Protein AF-0000000082300401 (afdb_homodimer)

Sequence (444 aa):
MSTTTATPKCAPSNNLNVGYPQFPTAKELHAKLIELTSAGGGGEFVVRNFVGVIQDVSIEASTVETDLFPRGALEYYTKKNMGWEYTQEEYDTWQLAERGGAQGDYREGMKEKILNVIDCLRTEPLSKRAVIPIPFATQPSSTIDWTDQGQNKCCRELHFYLEDGKLKCTGIVRMQNANIFVKNIHFFATLIDHVAKELNVPVGEYTHWITNVCLDRSATSCMSTTTATPKCAPSNNLNVGYPQFPTAKELHAKLIELTSAGGGGEFVVRNFVGVIQDVSIEASTVETDLFPRGALEYYTKKNMGWEYTQEEYDTWQLAERGGAQGDYREGMKEKILNVIDCLRTEPLSKRAVIPIPFATQPSSTIDWTDQGQNKCCRELHFYLEDGKLKCTGIVRMQNANIFVKNIHFFATLIDHVAKELNVPVGEYTHWITNVCLDRSATSC

pLDDT: mean 91.0, std 11.95, range [29.8, 98.88]

Radius of gyration: 21.05 Å; Cα contacts (8 Å, |Δi|>4): 997; chains: 2; bounding box: 75×62×49 Å

Nearest PDB structures (foldseek):
  5jp9-assembly1_A  TM=7.813E-01  e=3.672E-11  Streptomyces rimofaciens
  5jnh-assembly1_B  TM=7.171E-01  e=3.359E-12  Streptomyces rimofaciens
  5jnh-assembly1_A  TM=7.047E-01  e=1.759E-11  Streptomyces rimofaciens
  5b6e-assembly1_A  TM=7.603E-01  e=1.701E-10  Streptomyces rimofaciens
  1ajm-assembly1_A-2  TM=6.646E-01  e=1.323E-08  Escherichia coli

Foldseek 3Di:
DPPPLPQADEDDDDDPLVVAAEDQALQVVLVVLQVVQVVVVFFQDKDFKHKYKHFDLALVRLQDDDPLRHPLLLVLQLCQQQVHDDDPVSCVPRQDVQLVHPLSHQNVCNPVLLVVLLVCCLVPQHDFPSKRARQDDPDDPVPDDLPDSSRVRQWGMKTWHDDPSAIEIETEGAEAASVNSSSVSSNVNVSSVVSCVSSVTHHGMYMYIYRIYGHGPSHPPD/DPPPLPQADEDDDDDPLVVAAEDQALQVVLVVLQVVQVVVVFFQDKDFWHKYKHFDLALVRLQDDDPLRHPLLLVLQLCQQQVHDDDPVSCVPRQDVQLVHPLSHQNVCNPVLLVVLLVCCVVPQHDFPSKRARQDDPDDPVPDDLPDSSRVRQWGMKTWHDDPSAIEIETEGAEAASVNSSSVSSNVNVSSVVSCVSSVTHHGMYMYIYRIYGHGPSHPPD

Secondary structure (DSSP, 8-state):
------PPP---EEEGGGGS-EESSHHHHHHHHHHHHHTTTSTT-EEEEEEEEES---TGGG----SSS-HHHHHHHHHHHHT----HHHHHHH--GGGTGGGG---TTHHHHHHHHHHHHHH-TT-S--EEE-S--SS-GGG--TT-TTTS-SEEEEEEEEETTEEEEEEEEEEEETTTHHHHHHHHHHHHHHHHHHHT--EEEEEEEEEEEESSTTSTT-/------PPP---EEEGGGGS-EESSHHHHHHHHHHHHHTTTSTT-EEEEEEEEES---TGGG----SSS-HHHHHHHHHHHHT----HHHHHHH--GGGTGGGG---TTHHHHHHHHHHHHHH-TT-S--EEE-S--SS-GGG--TT-TTTS-SEEEEEEEEETTEEEEEEEEEEEETTTHHHHHHHHHHHHHHHHHHHT--EEEEEEEEEEEESSTTSTT-

Organism: NCBI:txid303405

Solvent-accessible surface area (backbone atoms only — not comparable to full-atom values): 22480 Å² total; per-residue (Å²): 130,82,77,72,71,69,73,58,68,46,46,56,66,51,65,44,61,82,79,43,57,76,22,68,22,46,53,58,45,45,51,48,44,43,51,63,20,54,75,61,71,25,51,55,24,29,35,29,53,46,61,40,32,23,55,36,42,45,48,73,47,17,62,52,68,44,94,92,35,38,66,69,38,41,52,47,53,28,28,47,33,54,59,46,87,78,52,69,67,51,46,73,70,50,70,36,66,91,75,40,41,78,63,60,60,45,27,72,36,32,56,49,32,51,50,39,29,49,52,40,46,71,77,36,39,57,36,60,49,23,51,37,69,42,37,42,36,85,53,41,49,51,68,63,46,69,86,38,50,55,63,51,35,38,54,39,35,39,41,40,39,43,46,94,50,14,40,29,38,40,36,40,24,47,43,39,39,33,74,51,42,42,52,53,45,30,34,50,19,45,50,51,51,52,52,19,59,77,69,62,39,50,75,36,43,33,36,45,38,28,48,29,30,25,37,48,75,68,18,59,75,94,128,82,78,72,73,68,75,59,67,46,48,56,66,52,64,45,61,81,81,43,57,76,22,69,23,45,55,57,46,45,52,47,44,43,51,63,20,54,74,61,71,26,50,57,24,30,36,28,53,45,61,42,32,23,53,37,42,45,49,74,45,17,62,52,68,44,94,92,35,38,65,68,38,42,51,46,54,28,28,46,32,56,60,45,87,76,53,70,68,51,48,72,72,50,70,38,67,92,76,42,41,78,63,59,58,45,29,70,36,30,56,48,32,51,51,42,29,50,50,39,47,71,76,35,40,56,34,60,51,23,52,37,70,42,38,43,37,86,54,41,50,49,69,62,46,67,84,38,50,55,62,50,34,37,55,38,34,39,41,40,40,42,46,94,50,14,38,28,38,40,36,40,25,47,44,38,38,32,75,51,43,42,51,52,46,30,33,49,19,43,52,52,50,52,50,20,58,76,69,63,40,49,76,36,41,34,36,44,37,28,49,28,32,24,37,48,74,68,19,60,76,94

Structure (mmCIF, N/CA/C/O backbone):
data_AF-0000000082300401-model_v1
#
loop_
_entity.id
_entity.type
_entity.pdbx_description
1 polymer 'Thymidylate synthase'
#
loop_
_atom_site.group_PDB
_atom_site.id
_atom_site.type_symbol
_atom_site.label_atom_id
_atom_site.label_alt_id
_atom_site.label_comp_id
_atom_site.label_asym_id
_atom_site.label_entity_id
_atom_site.label_seq_id
_atom_site.pdbx_PDB_ins_code
_atom_site.Cartn_x
_atom_site.Cartn_y
_atom_site.Cartn_z
_atom_site.occupancy
_atom_site.B_iso_or_equiv
_atom_site.auth_seq_id
_atom_site.auth_comp_id
_atom_site.auth_asym_id
_atom_site.auth_atom_id
_atom_site.pdbx_PDB_model_num
ATOM 1 N N . MET A 1 1 ? -37.062 -21.844 -3.139 1 29.8 1 MET A N 1
ATOM 2 C CA . MET A 1 1 ? -36.969 -20.484 -2.607 1 29.8 1 MET A CA 1
ATOM 3 C C . MET A 1 1 ? -35.781 -19.75 -3.254 1 29.8 1 MET A C 1
ATOM 5 O O . MET A 1 1 ? -34.656 -20.203 -3.18 1 29.8 1 MET A O 1
ATOM 9 N N . SER A 1 2 ? -35.906 -19.078 -4.336 1 33.5 2 SER A N 1
ATOM 10 C CA . SER A 1 2 ? -34.906 -18.359 -5.125 1 33.5 2 SER A CA 1
ATOM 11 C C . SER A 1 2 ? -34.094 -17.422 -4.25 1 33.5 2 SER A C 1
ATOM 13 O O . SER A 1 2 ? -34.656 -16.531 -3.592 1 33.5 2 SER A O 1
ATOM 15 N N . THR A 1 3 ? -33.094 -17.875 -3.482 1 42.03 3 THR A N 1
ATOM 16 C CA . THR A 1 3 ? -32.312 -17.047 -2.588 1 42.03 3 THR A CA 1
ATOM 17 C C . THR A 1 3 ? -31.984 -15.703 -3.242 1 42.03 3 THR A C 1
ATOM 19 O O . THR A 1 3 ? -31.281 -15.656 -4.254 1 42.03 3 THR A O 1
ATOM 22 N N . THR A 1 4 ? -32.781 -14.828 -3.357 1 43.5 4 THR A N 1
ATOM 23 C CA . THR A 1 4 ? -32.656 -13.484 -3.922 1 43.5 4 THR A CA 1
ATOM 24 C C . THR A 1 4 ? -31.391 -12.812 -3.447 1 43.5 4 THR A C 1
ATOM 26 O O . THR A 1 4 ? -31.219 -12.547 -2.254 1 43.5 4 THR A O 1
ATOM 29 N N . THR A 1 5 ? -30.203 -13.156 -3.945 1 49.94 5 THR A N 1
ATOM 30 C CA . THR A 1 5 ? -28.906 -12.578 -3.596 1 49.94 5 THR A CA 1
ATOM 31 C C . THR A 1 5 ? -28.984 -11.062 -3.525 1 49.94 5 THR A C 1
ATOM 33 O O . THR A 1 5 ? -29.266 -10.398 -4.527 1 49.94 5 THR A O 1
ATOM 36 N N . ALA A 1 6 ? -29.609 -10.547 -2.498 1 57.12 6 ALA A N 1
ATOM 37 C CA . ALA A 1 6 ? -29.703 -9.102 -2.293 1 57.12 6 ALA A CA 1
ATOM 38 C C . ALA A 1 6 ? -28.406 -8.406 -2.684 1 57.12 6 ALA A C 1
ATOM 40 O O . ALA A 1 6 ? -27.312 -8.938 -2.457 1 57.12 6 ALA A O 1
ATOM 41 N N . THR A 1 7 ? -28.453 -7.477 -3.658 1 75.19 7 THR A N 1
ATOM 42 C CA . THR A 1 7 ? -27.328 -6.645 -4.082 1 75.19 7 THR A CA 1
ATOM 43 C C . THR A 1 7 ? -26.672 -5.98 -2.881 1 75.19 7 THR A C 1
ATOM 45 O O . THR A 1 7 ? -27.344 -5.344 -2.066 1 75.19 7 THR A O 1
ATOM 48 N N . PRO A 1 8 ? -25.391 -6.344 -2.699 1 84.81 8 PRO A N 1
ATOM 49 C CA . PRO A 1 8 ? -24.719 -5.73 -1.553 1 84.81 8 PRO A CA 1
ATOM 50 C C . PRO A 1 8 ? -24.75 -4.207 -1.593 1 84.81 8 PRO A C 1
ATOM 52 O O . PRO A 1 8 ? -24.812 -3.613 -2.674 1 84.81 8 PRO A O 1
ATOM 55 N N . LYS A 1 9 ? -24.969 -3.631 -0.435 1 88.06 9 LYS A N 1
ATOM 56 C CA . LYS A 1 9 ? -24.891 -2.178 -0.306 1 88.06 9 LYS A CA 1
ATOM 57 C C . LYS A 1 9 ? -23.484 -1.677 -0.636 1 88.06 9 LYS A C 1
ATOM 59 O O . LYS A 1 9 ? -22.5 -2.201 -0.121 1 88.06 9 LYS A O 1
ATOM 64 N N . CYS A 1 10 ? -23.328 -0.755 -1.576 1 92.19 10 CYS A N 1
ATOM 65 C CA . CYS A 1 10 ? -22.047 -0.168 -1.988 1 92.19 10 CYS A CA 1
ATOM 66 C C . CYS A 1 10 ? -22.078 1.35 -1.85 1 92.19 10 CYS A C 1
ATOM 68 O O . CYS A 1 10 ? -23.109 1.98 -2.113 1 92.19 10 CYS A O 1
ATOM 70 N N . ALA A 1 11 ? -20.953 1.881 -1.451 1 89 11 ALA A N 1
ATOM 71 C CA . ALA A 1 11 ? -20.844 3.336 -1.438 1 89 11 ALA A CA 1
ATOM 72 C C . ALA A 1 11 ? -20.828 3.898 -2.857 1 89 11 ALA A C 1
ATOM 74 O O . ALA A 1 11 ? -20.234 3.303 -3.764 1 89 11 ALA A O 1
ATOM 75 N N . PRO A 1 12 ? -21.547 5.094 -3.041 1 92.94 12 PRO A N 1
ATOM 76 C CA . PRO A 1 12 ? -21.297 5.766 -4.32 1 92.94 12 PRO A CA 1
ATOM 77 C C . PRO A 1 12 ? -19.812 6.086 -4.539 1 92.94 12 PRO A C 1
ATOM 79 O O . PRO A 1 12 ? -19.109 6.457 -3.594 1 92.94 12 PRO A O 1
ATOM 82 N N . SER A 1 13 ? -19.375 5.816 -5.793 1 95 13 SER A N 1
ATOM 83 C CA . SER A 1 13 ? -17.938 5.957 -5.945 1 95 13 SER A CA 1
ATOM 84 C C . SER A 1 13 ? -17.562 6.41 -7.355 1 95 13 SER A C 1
ATOM 86 O O . SER A 1 13 ? -18.359 6.266 -8.281 1 95 13 SER A O 1
ATOM 88 N N . ASN A 1 14 ? -16.516 7.098 -7.473 1 96.69 14 ASN A N 1
ATOM 89 C CA . ASN A 1 14 ? -15.758 7.336 -8.695 1 96.69 14 ASN A CA 1
ATOM 90 C C . ASN A 1 14 ? -14.43 6.594 -8.688 1 96.69 14 ASN A C 1
ATOM 92 O O . ASN A 1 14 ? -13.469 7.027 -8.047 1 96.69 14 ASN A O 1
ATOM 96 N N . ASN A 1 15 ? -14.398 5.52 -9.359 1 97.88 15 ASN A N 1
ATOM 97 C CA . ASN A 1 15 ? -13.195 4.691 -9.438 1 97.88 15 ASN A CA 1
ATOM 98 C C . ASN A 1 15 ? -12.297 5.109 -10.594 1 97.88 15 ASN A C 1
ATOM 100 O O . ASN A 1 15 ? -12.703 5.055 -11.758 1 97.88 15 ASN A O 1
ATOM 104 N N . LEU A 1 16 ? -11.086 5.445 -10.297 1 98.19 16 LEU A N 1
ATOM 105 C CA . LEU A 1 16 ? -10.203 6.066 -11.281 1 98.19 16 LEU A CA 1
ATOM 106 C C . LEU A 1 16 ? -9.461 5.004 -12.094 1 98.19 16 LEU A C 1
ATOM 108 O O . LEU A 1 16 ? -8.648 5.336 -12.961 1 98.19 16 LEU A O 1
ATOM 112 N N . ASN A 1 17 ? -9.789 3.775 -11.883 1 98 17 ASN A N 1
ATOM 113 C CA . ASN A 1 17 ? -9.156 2.684 -12.617 1 98 17 ASN A CA 1
ATOM 114 C C . ASN A 1 17 ? -9.273 2.885 -14.125 1 98 17 ASN A C 1
ATOM 116 O O . ASN A 1 17 ? -8.438 2.391 -14.891 1 98 17 ASN A O 1
ATOM 120 N N . VAL A 1 18 ? -10.258 3.607 -14.562 1 96.06 18 VAL A N 1
ATOM 121 C CA . VAL A 1 18 ? -10.508 3.814 -15.984 1 96.06 18 VAL A CA 1
ATOM 122 C C . VAL A 1 18 ? -9.305 4.504 -16.625 1 96.06 18 VAL A C 1
ATOM 124 O O . VAL A 1 18 ? -9.078 4.383 -17.828 1 96.06 18 VAL A O 1
ATOM 127 N N . GLY A 1 19 ? -8.477 5.203 -15.781 1 96.19 19 GLY A N 1
ATOM 128 C CA . GLY A 1 19 ? -7.332 5.938 -16.297 1 96.19 19 GLY A CA 1
ATOM 129 C C . GLY A 1 19 ? -6.055 5.117 -16.312 1 96.19 19 GLY A C 1
ATOM 130 O O . GLY A 1 19 ? -5.012 5.594 -16.766 1 96.19 19 GLY A O 1
ATOM 131 N N . TYR A 1 20 ? -6.117 3.885 -15.867 1 98.19 20 TYR A N 1
ATOM 132 C CA . TYR A 1 20 ? -4.926 3.045 -15.789 1 98.19 20 TYR A CA 1
ATOM 133 C C . TYR A 1 20 ? -4.941 1.976 -16.875 1 98.19 20 TYR A C 1
ATOM 135 O O . TYR A 1 20 ? -5.992 1.689 -17.453 1 98.19 20 TYR A O 1
ATOM 143 N N . PRO A 1 21 ? -3.779 1.415 -17.219 1 98.31 21 PRO A N 1
ATOM 144 C CA . PRO A 1 21 ? -3.773 0.296 -18.156 1 98.31 21 PRO A CA 1
ATOM 145 C C . PRO A 1 21 ? -4.699 -0.84 -17.734 1 98.31 21 PRO A C 1
ATOM 147 O O . PRO A 1 21 ? -4.66 -1.276 -16.578 1 98.31 21 PRO A O 1
ATOM 150 N N . GLN A 1 22 ? -5.543 -1.249 -18.688 1 98.62 22 GLN A N 1
ATOM 151 C CA . GLN A 1 22 ? -6.496 -2.332 -18.453 1 98.62 22 GLN A CA 1
ATOM 152 C C . GLN A 1 22 ? -6.008 -3.633 -19.078 1 98.62 22 GLN A C 1
ATOM 154 O O . GLN A 1 22 ? -5.57 -3.646 -20.234 1 98.62 22 GLN A O 1
ATOM 159 N N . PHE A 1 23 ? -6.102 -4.699 -18.328 1 98.88 23 PHE A N 1
ATOM 160 C CA . PHE A 1 23 ? -5.742 -6.023 -18.828 1 98.88 23 PHE A CA 1
ATOM 161 C C . PHE A 1 23 ? -6.918 -6.984 -18.688 1 98.88 23 PHE A C 1
ATOM 163 O O . PHE A 1 23 ? -7.508 -7.105 -17.609 1 98.88 23 PHE A O 1
ATOM 170 N N . PRO A 1 24 ? -7.27 -7.691 -19.781 1 98.69 24 PRO A N 1
ATOM 171 C CA . PRO A 1 24 ? -8.398 -8.617 -19.672 1 98.69 24 PRO A CA 1
ATOM 172 C C . PRO A 1 24 ? -8.195 -9.672 -18.578 1 98.69 24 PRO A C 1
ATOM 174 O O . PRO A 1 24 ? -9.133 -9.969 -17.828 1 98.69 24 PRO A O 1
ATOM 177 N N . THR A 1 25 ? -6.984 -10.211 -18.5 1 98.75 25 THR A N 1
ATOM 178 C CA . THR A 1 25 ? -6.66 -11.219 -17.5 1 98.75 25 THR A CA 1
ATOM 179 C C . THR A 1 25 ? -5.242 -11.016 -16.969 1 98.75 25 THR A C 1
ATOM 181 O O . THR A 1 25 ? -4.535 -10.102 -17.406 1 98.75 25 THR A O 1
ATOM 184 N N . ALA A 1 26 ? -4.844 -11.883 -16.062 1 98.69 26 ALA A N 1
ATOM 185 C CA . ALA A 1 26 ? -3.51 -11.836 -15.477 1 98.69 26 ALA A CA 1
ATOM 186 C C . ALA A 1 26 ? -2.438 -12.164 -16.516 1 98.69 26 ALA A C 1
ATOM 188 O O . ALA A 1 26 ? -1.281 -11.758 -16.359 1 98.69 26 ALA A O 1
ATOM 189 N N . LYS A 1 27 ? -2.828 -12.875 -17.547 1 98.5 27 LYS A N 1
ATOM 190 C CA . LYS A 1 27 ? -1.88 -13.273 -18.578 1 98.5 27 LYS A CA 1
ATOM 191 C C . LYS A 1 27 ? -1.293 -12.047 -19.281 1 98.5 27 LYS A C 1
ATOM 193 O O . LYS A 1 27 ? -0.077 -11.953 -19.453 1 98.5 27 LYS A O 1
ATOM 198 N N . GLU A 1 28 ? -2.117 -11.109 -19.672 1 98.81 28 GLU A N 1
ATOM 199 C CA . GLU A 1 28 ? -1.663 -9.914 -20.391 1 98.81 28 GLU A CA 1
ATOM 200 C C . GLU A 1 28 ? -0.861 -8.992 -19.469 1 98.81 28 GLU A C 1
ATOM 202 O O . GLU A 1 28 ? 0.081 -8.336 -19.906 1 98.81 28 GLU A O 1
ATOM 207 N N . LEU A 1 29 ? -1.249 -8.93 -18.203 1 98.81 29 LEU A N 1
ATOM 208 C CA . LEU A 1 29 ? -0.467 -8.133 -17.266 1 98.81 29 LEU A CA 1
ATOM 209 C C . LEU A 1 29 ? 0.921 -8.727 -17.062 1 98.81 29 LEU A C 1
ATOM 211 O O . LEU A 1 29 ? 1.918 -8.008 -17.047 1 98.81 29 LEU A O 1
ATOM 215 N N . HIS A 1 30 ? 0.977 -10.055 -16.891 1 98.69 30 HIS A N 1
ATOM 216 C CA . HIS A 1 30 ? 2.266 -10.734 -16.781 1 98.69 30 HIS A CA 1
ATOM 217 C C . HIS A 1 30 ? 3.166 -10.406 -17.953 1 98.69 30 HIS A C 1
ATOM 219 O O . HIS A 1 30 ? 4.332 -10.039 -17.781 1 98.69 30 HIS A O 1
ATOM 225 N N . ALA A 1 31 ? 2.592 -10.484 -19.156 1 98.44 31 ALA A N 1
ATOM 226 C CA . ALA A 1 31 ? 3.35 -10.195 -20.359 1 98.44 31 ALA A CA 1
ATOM 227 C C . ALA A 1 31 ? 3.869 -8.758 -20.344 1 98.44 31 ALA A C 1
ATOM 229 O O . ALA A 1 31 ? 5.004 -8.492 -20.75 1 98.44 31 ALA A O 1
ATOM 230 N N . LYS A 1 32 ? 3.037 -7.883 -19.891 1 98.5 32 LYS A N 1
ATOM 231 C CA . LYS A 1 32 ? 3.424 -6.477 -19.828 1 98.5 32 LYS A CA 1
ATOM 232 C C . LYS A 1 32 ? 4.578 -6.27 -18.844 1 98.5 32 LYS A C 1
ATOM 234 O O . LYS A 1 32 ? 5.508 -5.512 -19.125 1 98.5 32 LYS A O 1
ATOM 239 N N . LEU A 1 33 ? 4.535 -6.879 -17.688 1 98.06 33 LEU A N 1
ATOM 240 C CA . LEU A 1 33 ? 5.598 -6.762 -16.688 1 98.06 33 LEU A CA 1
ATOM 241 C C . LEU A 1 33 ? 6.918 -7.285 -17.234 1 98.06 33 LEU A C 1
ATOM 243 O O . LEU A 1 33 ? 7.969 -6.668 -17.047 1 98.06 33 LEU A O 1
ATOM 247 N N . ILE A 1 34 ? 6.824 -8.414 -17.984 1 97.44 34 ILE A N 1
ATOM 248 C CA . ILE A 1 34 ? 8.016 -8.992 -18.594 1 97.44 34 ILE A CA 1
ATOM 249 C C . ILE A 1 34 ? 8.578 -8.023 -19.625 1 97.44 34 ILE A C 1
ATOM 251 O O . ILE A 1 34 ? 9.789 -7.762 -19.656 1 97.44 34 ILE A O 1
ATOM 255 N N . GLU A 1 35 ? 7.711 -7.508 -20.422 1 97.25 35 GLU A N 1
ATOM 256 C CA . GLU A 1 35 ? 8.117 -6.566 -21.453 1 97.25 35 GLU A CA 1
ATOM 257 C C . GLU A 1 35 ? 8.812 -5.348 -20.859 1 97.25 35 GLU A C 1
ATOM 259 O O . GLU A 1 35 ? 9.898 -4.965 -21.297 1 97.25 35 GLU A O 1
ATOM 264 N N . LEU A 1 36 ? 8.234 -4.727 -19.844 1 96 36 LEU A N 1
ATOM 265 C CA . LEU A 1 36 ? 8.742 -3.504 -19.234 1 96 36 LEU A CA 1
ATOM 266 C C . LEU A 1 36 ? 10.117 -3.736 -18.609 1 96 36 LEU A C 1
ATOM 268 O O . LEU A 1 36 ? 11.008 -2.891 -18.734 1 96 36 LEU A O 1
ATOM 272 N N . THR A 1 37 ? 10.297 -4.84 -17.984 1 95.69 37 THR A N 1
ATOM 273 C CA . THR A 1 37 ? 11.531 -5.078 -17.234 1 95.69 37 THR A CA 1
ATOM 274 C C . THR A 1 37 ? 12.625 -5.613 -18.141 1 95.69 37 THR A C 1
ATOM 276 O O . THR A 1 37 ? 13.812 -5.359 -17.922 1 95.69 37 THR A O 1
ATOM 279 N N . SER A 1 38 ? 12.258 -6.344 -19.188 1 93.88 38 SER A N 1
ATOM 280 C CA . SER A 1 38 ? 13.227 -6.855 -20.156 1 93.88 38 SER A CA 1
ATOM 281 C C . SER A 1 38 ? 13.828 -5.727 -20.984 1 93.88 38 SER A C 1
ATOM 283 O O . SER A 1 38 ? 15 -5.789 -21.375 1 93.88 38 SER A O 1
ATOM 285 N N . ALA A 1 39 ? 13.078 -4.703 -21.203 1 89.38 39 ALA A N 1
ATOM 286 C CA . ALA A 1 39 ? 13.523 -3.557 -21.984 1 89.38 39 ALA A CA 1
ATOM 287 C C . ALA A 1 39 ? 14.688 -2.848 -21.312 1 89.38 39 ALA A C 1
ATOM 289 O O . ALA A 1 39 ? 15.523 -2.229 -21.984 1 89.38 39 ALA A O 1
ATOM 290 N N . GLY A 1 40 ? 14.859 -2.986 -20.031 1 88.56 40 GLY A N 1
ATOM 291 C CA . GLY A 1 40 ? 15.93 -2.35 -19.297 1 88.56 40 GLY A CA 1
ATOM 292 C C . GLY A 1 40 ? 17.156 -3.227 -19.141 1 88.56 40 GLY A C 1
ATOM 293 O O . GLY A 1 40 ? 18.156 -2.811 -18.562 1 88.56 40 GLY A O 1
ATOM 294 N N . GLY A 1 41 ? 17.094 -4.465 -19.641 1 85.88 41 GLY A N 1
ATOM 295 C CA . GLY A 1 41 ? 18.266 -5.336 -19.656 1 85.88 41 GLY A CA 1
ATOM 296 C C . GLY A 1 41 ? 18.328 -6.27 -18.469 1 85.88 41 GLY A C 1
ATOM 297 O O . GLY A 1 41 ? 19.25 -7.086 -18.359 1 85.88 41 GLY A O 1
ATOM 298 N N . GLY A 1 42 ? 17.375 -6.191 -17.531 1 86.25 42 GLY A N 1
ATOM 299 C CA . GLY A 1 42 ? 17.391 -7.008 -16.328 1 86.25 42 GLY A CA 1
ATOM 300 C C . GLY A 1 42 ? 18.406 -6.543 -15.297 1 86.25 42 GLY A C 1
ATOM 301 O O . GLY A 1 42 ? 18.609 -5.34 -15.117 1 86.25 42 GLY A O 1
ATOM 302 N N . GLY A 1 43 ? 18.859 -7.52 -14.438 1 90.81 43 GLY A N 1
ATOM 303 C CA . GLY A 1 43 ? 19.828 -7.133 -13.422 1 90.81 43 GLY A CA 1
ATOM 304 C C . GLY A 1 43 ? 19.266 -6.188 -12.383 1 90.81 43 GLY A C 1
ATOM 305 O O . GLY A 1 43 ? 18.219 -6.469 -11.789 1 90.81 43 GLY A O 1
ATOM 306 N N . GLU A 1 44 ? 19.906 -5.039 -12.273 1 93.69 44 GLU A N 1
ATOM 307 C CA . GLU A 1 44 ? 19.5 -4.09 -11.25 1 93.69 44 GLU A CA 1
ATOM 308 C C . GLU A 1 44 ? 18.391 -3.158 -11.758 1 93.69 44 GLU A C 1
ATOM 310 O O . GLU A 1 44 ? 17.859 -2.357 -11 1 93.69 44 GLU A O 1
ATOM 315 N N . PHE A 1 45 ? 18.062 -3.314 -13.023 1 95.69 45 PHE A N 1
ATOM 316 C CA . PHE A 1 45 ? 17.047 -2.434 -13.594 1 95.69 45 PHE A CA 1
ATOM 317 C C . PHE A 1 45 ? 15.703 -2.65 -12.914 1 95.69 45 PHE A C 1
ATOM 319 O O . PHE A 1 45 ? 15.305 -3.789 -12.664 1 95.69 45 PHE A O 1
ATOM 326 N N . VAL A 1 46 ? 14.992 -1.488 -12.68 1 96.25 46 VAL A N 1
ATOM 327 C CA . VAL A 1 46 ? 13.703 -1.583 -12.008 1 96.25 46 VAL A CA 1
ATOM 328 C C . VAL A 1 46 ? 12.711 -0.62 -12.656 1 96.25 46 VAL A C 1
ATOM 330 O O . VAL A 1 46 ? 13.086 0.48 -13.07 1 96.25 46 VAL A O 1
ATOM 333 N N . VAL A 1 47 ? 11.531 -1.058 -12.852 1 97.5 47 VAL A N 1
ATOM 334 C CA . VAL A 1 47 ? 10.414 -0.184 -13.188 1 97.5 47 VAL A CA 1
ATOM 335 C C . VAL A 1 47 ? 9.695 0.246 -11.914 1 97.5 47 VAL A C 1
ATOM 337 O O . VAL A 1 47 ? 9.391 -0.585 -11.055 1 97.5 47 VAL A O 1
ATOM 340 N N . ARG A 1 48 ? 9.43 1.572 -11.773 1 97.81 48 ARG A N 1
ATOM 341 C CA . ARG A 1 48 ? 8.875 2.049 -10.508 1 97.81 48 ARG A CA 1
ATOM 342 C C . ARG A 1 48 ? 7.461 2.58 -10.695 1 97.81 48 ARG A C 1
ATOM 344 O O . ARG A 1 48 ? 7.164 3.24 -11.695 1 97.81 48 ARG A O 1
ATOM 351 N N . ASN A 1 49 ? 6.66 2.277 -9.664 1 98.56 49 ASN A N 1
ATOM 352 C CA . ASN A 1 49 ? 5.312 2.824 -9.523 1 98.56 49 ASN A CA 1
ATOM 353 C C . ASN A 1 49 ? 4.422 2.43 -10.695 1 98.56 49 ASN A C 1
ATOM 355 O O . ASN A 1 49 ? 3.869 3.295 -11.375 1 98.56 49 ASN A O 1
ATOM 359 N N . PHE A 1 50 ? 4.223 1.123 -10.836 1 98.69 50 PHE A N 1
ATOM 360 C CA . PHE A 1 50 ? 3.342 0.541 -11.844 1 98.69 50 PHE A CA 1
ATOM 361 C C . PHE A 1 50 ? 1.956 0.279 -11.266 1 98.69 50 PHE A C 1
ATOM 363 O O . PHE A 1 50 ? 1.827 -0.165 -10.125 1 98.69 50 PHE A O 1
ATOM 370 N N . VAL A 1 51 ? 0.942 0.587 -12.055 1 98.75 51 VAL A N 1
ATOM 371 C CA . VAL A 1 51 ? -0.403 0.155 -11.688 1 98.75 51 VAL A CA 1
ATOM 372 C C . VAL A 1 51 ? -1.088 -0.477 -12.898 1 98.75 51 VAL A C 1
ATOM 374 O O . VAL A 1 51 ? -0.958 0.016 -14.023 1 98.75 51 VAL A O 1
ATOM 377 N N . GLY A 1 52 ? -1.671 -1.627 -12.758 1 98.69 52 GLY A N 1
ATOM 378 C CA . GLY A 1 52 ? -2.471 -2.32 -13.758 1 98.69 52 GLY A CA 1
ATOM 379 C C . GLY A 1 52 ? -3.777 -2.859 -13.203 1 98.69 52 GLY A C 1
ATOM 380 O O . GLY A 1 52 ? -3.84 -3.287 -12.047 1 98.69 52 GLY A O 1
ATOM 381 N N . VAL A 1 53 ? -4.77 -2.83 -14.047 1 98.88 53 VAL A N 1
ATOM 382 C CA . VAL A 1 53 ? -6.086 -3.314 -13.648 1 98.88 53 VAL A CA 1
ATOM 383 C C . VAL A 1 53 ? -6.418 -4.598 -14.406 1 98.88 53 VAL A C 1
ATOM 385 O O . VAL A 1 53 ? -6.418 -4.613 -15.641 1 98.88 53 VAL A O 1
ATOM 388 N N . ILE A 1 54 ? -6.664 -5.656 -13.688 1 98.88 54 ILE A N 1
ATOM 389 C CA . ILE A 1 54 ? -7.109 -6.914 -14.281 1 98.88 54 ILE A CA 1
ATOM 390 C C . ILE A 1 54 ? -8.633 -6.984 -14.25 1 98.88 54 ILE A C 1
ATOM 392 O O . ILE A 1 54 ? -9.242 -6.965 -13.18 1 98.88 54 ILE A O 1
ATOM 396 N N . GLN A 1 55 ? -9.266 -7.129 -15.398 1 98.62 55 GLN A N 1
ATOM 397 C CA . GLN A 1 55 ? -10.727 -7.121 -15.492 1 98.62 55 GLN A CA 1
ATOM 398 C C . GLN A 1 55 ? -11.312 -8.438 -14.992 1 98.62 55 GLN A C 1
ATOM 400 O O . GLN A 1 55 ? -12.258 -8.445 -14.203 1 98.62 55 GLN A O 1
ATOM 405 N N . ASP A 1 56 ? -10.781 -9.508 -15.461 1 98.81 56 ASP A N 1
ATOM 406 C CA . ASP A 1 56 ? -11.172 -10.844 -15.016 1 98.81 56 ASP A CA 1
ATOM 407 C C . ASP A 1 56 ? -10.078 -11.484 -14.164 1 98.81 56 ASP A C 1
ATOM 409 O O . ASP A 1 56 ? -9.109 -12.031 -14.703 1 98.81 56 ASP A O 1
ATOM 413 N N . VAL A 1 57 ? -10.266 -11.422 -12.844 1 98.75 57 VAL A N 1
ATOM 414 C CA . VAL A 1 57 ? -9.266 -11.984 -11.938 1 98.75 57 VAL A CA 1
ATOM 415 C C . VAL A 1 57 ? -9.773 -13.297 -11.352 1 98.75 57 VAL A C 1
ATOM 417 O O . VAL A 1 57 ? -9.422 -13.656 -10.227 1 98.75 57 VAL A O 1
ATOM 420 N N . SER A 1 58 ? -10.648 -14.016 -12.094 1 98.62 58 SER A N 1
ATOM 421 C CA . SER A 1 58 ? -11.062 -15.344 -11.656 1 98.62 58 SER A CA 1
ATOM 422 C C . SER A 1 58 ? -9.867 -16.281 -11.531 1 98.62 58 SER A C 1
ATOM 424 O O . SER A 1 58 ? -8.805 -16.016 -12.102 1 98.62 58 SER A O 1
ATOM 426 N N . ILE A 1 59 ? -10.031 -17.312 -10.75 1 98.5 59 ILE A N 1
ATOM 427 C CA . ILE A 1 59 ? -8.945 -18.266 -10.555 1 98.5 59 ILE A CA 1
ATOM 428 C C . ILE A 1 59 ? -8.469 -18.797 -11.898 1 98.5 59 ILE A C 1
ATOM 430 O O . ILE A 1 59 ? -7.266 -18.859 -12.164 1 98.5 59 ILE A O 1
ATOM 434 N N . GLU A 1 60 ? -9.383 -19.125 -12.789 1 97.94 60 GLU A N 1
ATOM 435 C CA . GLU A 1 60 ? -9.047 -19.641 -14.109 1 97.94 60 GLU A CA 1
ATOM 436 C C . GLU A 1 60 ? -8.258 -18.625 -14.922 1 97.94 60 GLU A C 1
ATOM 438 O O . GLU A 1 60 ? -7.234 -18.953 -15.516 1 97.94 60 GLU A O 1
ATOM 443 N N . ALA A 1 61 ? -8.68 -17.375 -14.93 1 98.31 61 ALA A N 1
ATOM 444 C CA . ALA A 1 61 ? -8.07 -16.312 -15.719 1 98.31 61 ALA A CA 1
ATOM 445 C C . ALA A 1 61 ? -6.73 -15.891 -15.117 1 98.31 61 ALA A C 1
ATOM 447 O O . ALA A 1 61 ? -5.938 -15.203 -15.766 1 98.31 61 ALA A O 1
ATOM 448 N N . SER A 1 62 ? -6.484 -16.312 -13.867 1 98.62 62 SER A N 1
ATOM 449 C CA . SER A 1 62 ? -5.262 -15.938 -13.164 1 98.62 62 SER A CA 1
ATOM 450 C C . SER A 1 62 ? -4.32 -17.125 -13.023 1 98.62 62 SER A C 1
ATOM 452 O O . SER A 1 62 ? -3.348 -17.078 -12.266 1 98.62 62 SER A O 1
ATOM 454 N N . THR A 1 63 ? -4.715 -18.266 -13.625 1 98.62 63 THR A N 1
ATOM 455 C CA . THR A 1 63 ? -3.822 -19.406 -13.727 1 98.62 63 THR A CA 1
ATOM 456 C C . THR A 1 63 ? -2.959 -19.312 -14.984 1 98.62 63 THR A C 1
ATOM 458 O O . THR A 1 63 ? -3.354 -19.781 -16.047 1 98.62 63 THR A O 1
ATOM 461 N N . VAL A 1 64 ? -1.858 -18.656 -14.836 1 98.56 64 VAL A N 1
ATOM 462 C CA . VAL A 1 64 ? -0.906 -18.422 -15.914 1 98.56 64 VAL A CA 1
ATOM 463 C C . VAL A 1 64 ? 0.322 -19.312 -15.711 1 98.56 64 VAL A C 1
ATOM 465 O O . VAL A 1 64 ? 1.182 -19.016 -14.883 1 98.56 64 VAL A O 1
ATOM 468 N N . GLU A 1 65 ? 0.456 -20.344 -16.484 1 98 65 GLU A N 1
ATOM 469 C CA . GLU A 1 65 ? 1.546 -21.312 -16.328 1 98 65 GLU A CA 1
ATOM 470 C C . GLU A 1 65 ? 2.803 -20.828 -17.047 1 98 65 GLU A C 1
ATOM 472 O O . GLU A 1 65 ? 2.721 -20.297 -18.156 1 98 65 GLU A O 1
ATOM 477 N N . THR A 1 66 ? 3.861 -20.984 -16.422 1 97.06 66 THR A N 1
ATOM 478 C CA . THR A 1 66 ? 5.184 -20.781 -17 1 97.06 66 THR A CA 1
ATOM 479 C C . THR A 1 66 ? 6.086 -21.984 -16.734 1 97.06 66 THR A C 1
ATOM 481 O O . THR A 1 66 ? 5.695 -22.906 -16.031 1 97.06 66 THR A O 1
ATOM 484 N N . ASP A 1 67 ? 7.324 -21.969 -17.312 1 95.06 67 ASP A N 1
ATOM 485 C CA . ASP A 1 67 ? 8.273 -23.047 -17.047 1 95.06 67 ASP A CA 1
ATOM 486 C C . ASP A 1 67 ? 8.633 -23.109 -15.562 1 95.06 67 ASP A C 1
ATOM 488 O O . ASP A 1 67 ? 8.75 -24.203 -14.992 1 95.06 67 ASP A O 1
ATOM 492 N N . LEU A 1 68 ? 8.711 -22 -14.922 1 93.31 68 LEU A N 1
ATOM 493 C CA . LEU A 1 68 ? 9.07 -21.922 -13.516 1 93.31 68 LEU A CA 1
ATOM 494 C C . LEU A 1 68 ? 7.883 -22.281 -12.633 1 93.31 68 LEU A C 1
ATOM 496 O O . LEU A 1 68 ? 8.055 -22.844 -11.547 1 93.31 68 LEU A O 1
ATOM 500 N N . PHE A 1 69 ? 6.715 -21.969 -13.18 1 96.31 69 PHE A N 1
ATOM 501 C CA . PHE A 1 69 ? 5.512 -22.203 -12.391 1 96.31 69 PHE A CA 1
ATOM 502 C C . PHE A 1 69 ? 4.48 -22.984 -13.203 1 96.31 69 PHE A C 1
ATOM 504 O O . PHE A 1 69 ? 3.451 -22.422 -13.594 1 96.31 69 PHE A O 1
ATOM 511 N N . PRO A 1 70 ? 4.695 -24.328 -13.305 1 97.38 70 PRO A N 1
ATOM 512 C CA . PRO A 1 70 ? 3.596 -25.125 -13.836 1 97.38 70 PRO A CA 1
ATOM 513 C C . PRO A 1 70 ? 2.389 -25.172 -12.898 1 97.38 70 PRO A C 1
ATOM 515 O O . PRO A 1 70 ? 2.473 -24.719 -11.758 1 97.38 70 PRO A O 1
ATOM 518 N N . ARG A 1 71 ? 1.358 -25.719 -13.367 1 97.56 71 ARG A N 1
ATOM 519 C CA . ARG A 1 71 ? 0.093 -25.703 -12.641 1 97.56 71 ARG A CA 1
ATOM 520 C C . ARG A 1 71 ? 0.258 -26.266 -11.234 1 97.56 71 ARG A C 1
ATOM 522 O O . ARG A 1 71 ? -0.253 -25.703 -10.273 1 97.56 71 ARG A O 1
ATOM 529 N N . GLY A 1 72 ? 0.952 -27.359 -11.141 1 97 72 GLY A N 1
ATOM 530 C CA . GLY A 1 72 ? 1.157 -27.984 -9.836 1 97 72 GLY A CA 1
ATOM 531 C C . GLY A 1 72 ? 1.849 -27.078 -8.844 1 97 72 GLY A C 1
ATOM 532 O O . GLY A 1 72 ? 1.493 -27.047 -7.664 1 97 72 GLY A O 1
ATOM 533 N N . ALA A 1 73 ? 2.826 -26.328 -9.289 1 96.19 73 ALA A N 1
ATOM 534 C CA . ALA A 1 73 ? 3.531 -25.391 -8.422 1 96.19 73 ALA A CA 1
ATOM 535 C C . ALA A 1 73 ? 2.611 -24.266 -7.977 1 96.19 73 ALA A C 1
ATOM 537 O O . ALA A 1 73 ? 2.602 -23.875 -6.805 1 96.19 73 ALA A O 1
ATOM 538 N N . LEU A 1 74 ? 1.844 -23.734 -8.914 1 97.06 74 LEU A N 1
ATOM 539 C CA . LEU A 1 74 ? 0.895 -22.672 -8.594 1 97.06 74 LEU A CA 1
ATOM 540 C C . LEU A 1 74 ? -0.079 -23.125 -7.512 1 97.06 74 LEU A C 1
ATOM 542 O O . LEU A 1 74 ? -0.301 -22.406 -6.531 1 97.06 74 LEU A O 1
ATOM 546 N N . GLU A 1 75 ? -0.6 -24.297 -7.691 1 97.06 75 GLU A N 1
ATOM 547 C CA . GLU A 1 75 ? -1.58 -24.828 -6.754 1 97.06 75 GLU A CA 1
ATOM 548 C C . GLU A 1 75 ? -0.95 -25.094 -5.391 1 97.06 75 GLU A C 1
ATOM 550 O O . GLU A 1 75 ? -1.555 -24.812 -4.355 1 97.06 75 GLU A O 1
ATOM 555 N N . TYR A 1 76 ? 0.241 -25.625 -5.359 1 95.69 76 TYR A N 1
ATOM 556 C CA . TYR A 1 76 ? 0.949 -25.906 -4.117 1 95.69 76 TYR A CA 1
ATOM 557 C C . TYR A 1 76 ? 1.162 -24.625 -3.314 1 95.69 76 TYR A C 1
ATOM 559 O O . TYR A 1 76 ? 0.802 -24.547 -2.137 1 95.69 76 TYR A O 1
ATOM 567 N N . TYR A 1 77 ? 1.695 -23.609 -3.99 1 94.44 77 TYR A N 1
ATOM 568 C CA . TYR A 1 77 ? 1.989 -22.359 -3.273 1 94.44 77 TYR A CA 1
ATOM 569 C C . TYR A 1 77 ? 0.707 -21.688 -2.809 1 94.44 77 TYR A C 1
ATOM 571 O O . TYR A 1 77 ? 0.679 -21.062 -1.747 1 94.44 77 TYR A O 1
ATOM 579 N N . THR A 1 78 ? -0.318 -21.781 -3.615 1 96.38 78 THR A N 1
ATOM 580 C CA . THR A 1 78 ? -1.604 -21.219 -3.207 1 96.38 78 THR A CA 1
ATOM 581 C C . THR A 1 78 ? -2.139 -21.953 -1.976 1 96.38 78 THR A C 1
ATOM 583 O O . THR A 1 78 ? -2.549 -21.312 -1.004 1 96.38 78 THR A O 1
ATOM 586 N N . LYS A 1 79 ? -2.143 -23.312 -2.018 1 95.19 79 LYS A N 1
ATOM 587 C CA . LYS A 1 79 ? -2.566 -24.062 -0.842 1 95.19 79 LYS A CA 1
ATOM 588 C C . LYS A 1 79 ? -1.77 -23.656 0.392 1 95.19 79 LYS A C 1
ATOM 590 O O . LYS A 1 79 ? -2.346 -23.406 1.453 1 95.19 79 LYS A O 1
ATOM 595 N N . LYS A 1 80 ? -0.566 -23.578 0.186 1 92.81 80 LYS A N 1
ATOM 596 C CA . LYS A 1 80 ? 0.337 -23.219 1.278 1 92.81 80 LYS A CA 1
ATOM 597 C C . LYS A 1 80 ? 0.029 -21.828 1.823 1 92.81 80 LYS A C 1
ATOM 599 O O . LYS A 1 80 ? -0.121 -21.656 3.033 1 92.81 80 LYS A O 1
ATOM 604 N N . ASN A 1 81 ? -0.139 -20.828 0.969 1 93 81 ASN A N 1
ATOM 605 C CA . ASN A 1 81 ? -0.345 -19.453 1.376 1 93 81 ASN A CA 1
ATOM 606 C C . ASN A 1 81 ? -1.739 -19.234 1.96 1 93 81 ASN A C 1
ATOM 608 O O . ASN A 1 81 ? -1.93 -18.391 2.832 1 93 81 ASN A O 1
ATOM 612 N N . MET A 1 82 ? -2.656 -20.109 1.546 1 94.06 82 MET A N 1
ATOM 613 C CA . MET A 1 82 ? -4.012 -20.047 2.09 1 94.06 82 MET A CA 1
ATOM 614 C C . MET A 1 82 ? -4.078 -20.719 3.457 1 94.06 82 MET A C 1
ATOM 616 O O . MET A 1 82 ? -5.047 -20.531 4.195 1 94.06 82 MET A O 1
ATOM 620 N N . GLY A 1 83 ? -3.082 -21.406 3.754 1 90.75 83 GLY A N 1
ATOM 621 C CA . GLY A 1 83 ? -3.107 -22.219 4.961 1 90.75 83 GLY A CA 1
ATOM 622 C C . GLY A 1 83 ? -3.855 -23.516 4.789 1 90.75 83 GLY A C 1
ATOM 623 O O . GLY A 1 83 ? -4.398 -24.062 5.754 1 90.75 83 GLY A O 1
ATOM 624 N N . TRP A 1 84 ? -4 -23.953 3.555 1 94.12 84 TRP A N 1
ATOM 625 C CA . TRP A 1 84 ? -4.672 -25.219 3.264 1 94.12 84 TRP A CA 1
ATOM 626 C C . TRP A 1 84 ? -3.691 -26.391 3.309 1 94.12 84 TRP A C 1
ATOM 628 O O . TRP A 1 84 ? -2.477 -26.188 3.371 1 94.12 84 TRP A O 1
ATOM 638 N N . GLU A 1 85 ? -4.207 -27.578 3.34 1 94.12 85 GLU A N 1
ATOM 639 C CA . GLU A 1 85 ? -3.377 -28.781 3.385 1 94.12 85 GLU A CA 1
ATOM 640 C C . GLU A 1 85 ? -2.721 -29.047 2.033 1 94.12 85 GLU A C 1
ATOM 642 O O . GLU A 1 85 ? -3.334 -28.828 0.986 1 94.12 85 GLU A O 1
ATOM 647 N N . TYR A 1 86 ? -1.442 -29.438 2.08 1 93.75 86 TYR A N 1
ATOM 648 C CA . TYR A 1 86 ? -0.715 -29.953 0.924 1 93.75 86 TYR A CA 1
ATOM 649 C C . TYR A 1 86 ? 0.053 -31.219 1.283 1 93.75 86 TYR A C 1
ATOM 651 O O . TYR A 1 86 ? 0.337 -31.469 2.457 1 93.75 86 TYR A O 1
ATOM 659 N N . THR A 1 87 ? 0.377 -32.031 0.376 1 96.56 87 THR A N 1
ATOM 660 C CA . THR A 1 87 ? 1.043 -33.312 0.635 1 96.56 87 THR A CA 1
ATOM 661 C C . THR A 1 87 ? 2.557 -33.125 0.691 1 96.56 87 THR A C 1
ATOM 663 O O . THR A 1 87 ? 3.086 -32.156 0.182 1 96.56 87 THR A O 1
ATOM 666 N N . GLN A 1 88 ? 3.207 -34.125 1.35 1 96.25 88 GLN A N 1
ATOM 667 C CA . GLN A 1 88 ? 4.664 -34.125 1.357 1 96.25 88 GLN A CA 1
ATOM 668 C C . GLN A 1 88 ? 5.223 -34.219 -0.06 1 96.25 88 GLN A C 1
ATOM 670 O O . GLN A 1 88 ? 6.254 -33.594 -0.364 1 96.25 88 GLN A O 1
ATOM 675 N N . GLU A 1 89 ? 4.559 -34.938 -0.829 1 96.94 89 GLU A N 1
ATOM 676 C CA . GLU A 1 89 ? 4.973 -35.062 -2.223 1 96.94 89 GLU A CA 1
ATOM 677 C C . GLU A 1 89 ? 4.949 -33.688 -2.93 1 96.94 89 GLU A C 1
ATOM 679 O O . GLU A 1 89 ? 5.867 -33.375 -3.684 1 96.94 89 GLU A O 1
ATOM 684 N N . GLU A 1 90 ? 3.883 -32.875 -2.717 1 95.25 90 GLU A N 1
ATOM 685 C CA . GLU A 1 90 ? 3.799 -31.516 -3.281 1 95.25 90 GLU A CA 1
ATOM 686 C C . GLU A 1 90 ? 4.961 -30.641 -2.807 1 95.25 90 GLU A C 1
ATOM 688 O O . GLU A 1 90 ? 5.598 -29.953 -3.609 1 95.25 90 GLU A O 1
ATOM 693 N N . TYR A 1 91 ? 5.219 -30.734 -1.551 1 93.56 91 TYR A N 1
ATOM 694 C CA . TYR A 1 91 ? 6.309 -29.953 -0.968 1 93.56 91 TYR A CA 1
ATOM 695 C C . TYR A 1 91 ? 7.645 -30.328 -1.604 1 93.56 91 TYR A C 1
ATOM 697 O O . TYR A 1 91 ? 8.383 -29.453 -2.057 1 93.56 91 TYR A O 1
ATOM 705 N N . ASP A 1 92 ? 7.895 -31.625 -1.685 1 94.31 92 ASP A N 1
ATOM 706 C CA . ASP A 1 92 ? 9.164 -32.125 -2.207 1 94.31 92 ASP A CA 1
ATOM 707 C C . ASP A 1 92 ? 9.336 -31.734 -3.676 1 94.31 92 ASP A C 1
ATOM 709 O O . ASP A 1 92 ? 10.453 -31.484 -4.133 1 94.31 92 ASP A O 1
ATOM 713 N N . THR A 1 93 ? 8.273 -31.625 -4.336 1 94.44 93 THR A N 1
ATOM 714 C CA . THR A 1 93 ? 8.312 -31.391 -5.777 1 94.44 93 THR A CA 1
ATOM 715 C C . THR A 1 93 ? 8.422 -29.906 -6.082 1 94.44 93 THR A C 1
ATOM 717 O O . THR A 1 93 ? 9.148 -29.5 -6.996 1 94.44 93 THR A O 1
ATOM 720 N N . TRP A 1 94 ? 7.695 -29.078 -5.266 1 93.5 94 TRP A N 1
ATOM 721 C CA . TRP A 1 94 ? 7.449 -27.734 -5.773 1 93.5 94 TRP A CA 1
ATOM 722 C C . TRP A 1 94 ? 8.172 -26.703 -4.926 1 93.5 94 TRP A C 1
ATOM 724 O O . TRP A 1 94 ? 8.352 -25.547 -5.352 1 93.5 94 TRP A O 1
ATOM 734 N N . GLN A 1 95 ? 8.547 -27.047 -3.699 1 91.44 95 GLN A N 1
ATOM 735 C CA . GLN A 1 95 ? 9.25 -26.078 -2.857 1 91.44 95 GLN A CA 1
ATOM 736 C C . GLN A 1 95 ? 10.688 -25.891 -3.322 1 91.44 95 GLN A C 1
ATOM 738 O O . GLN A 1 95 ? 11.562 -26.688 -3.002 1 91.44 95 GLN A O 1
ATOM 743 N N . LEU A 1 96 ? 10.906 -24.859 -4.094 1 87.19 96 LEU A N 1
ATOM 744 C CA . LEU A 1 96 ? 12.227 -24.562 -4.637 1 87.19 96 LEU A CA 1
ATOM 745 C C . LEU A 1 96 ? 12.664 -23.156 -4.281 1 87.19 96 LEU A C 1
ATOM 747 O O . LEU A 1 96 ? 11.852 -22.219 -4.277 1 87.19 96 LEU A O 1
ATOM 751 N N . ALA A 1 97 ? 13.922 -22.969 -4.09 1 79.69 97 ALA A N 1
ATOM 752 C CA . ALA A 1 97 ? 14.484 -21.672 -3.768 1 79.69 97 ALA A CA 1
ATOM 753 C C . ALA A 1 97 ? 14.227 -20.672 -4.891 1 79.69 97 ALA A C 1
ATOM 755 O O . ALA A 1 97 ? 13.938 -19.5 -4.629 1 79.69 97 ALA A O 1
ATOM 756 N N . GLU A 1 98 ? 14.281 -21.125 -6.098 1 80.06 98 GLU A N 1
ATOM 757 C CA . GLU A 1 98 ? 14.109 -20.266 -7.266 1 80.06 98 GLU A CA 1
ATOM 758 C C . GLU A 1 98 ? 12.68 -19.734 -7.355 1 80.06 98 GLU A C 1
ATOM 760 O O . GLU A 1 98 ? 12.43 -18.734 -8.031 1 80.06 98 GLU A O 1
ATOM 765 N N . ARG A 1 99 ? 11.812 -20.375 -6.633 1 79.94 99 ARG A N 1
ATOM 766 C CA . ARG A 1 99 ? 10.414 -19.953 -6.68 1 79.94 99 ARG A CA 1
ATOM 767 C C . ARG A 1 99 ? 10.062 -19.094 -5.473 1 79.94 99 ARG A C 1
ATOM 769 O O . ARG A 1 99 ? 8.891 -18.766 -5.27 1 79.94 99 ARG A O 1
ATOM 776 N N . GLY A 1 100 ? 11.078 -18.609 -4.711 1 76.31 100 GLY A N 1
ATOM 777 C CA . GLY A 1 100 ? 10.883 -17.75 -3.562 1 76.31 100 GLY A CA 1
ATOM 778 C C . GLY A 1 100 ? 11.195 -18.422 -2.242 1 76.31 100 GLY A C 1
ATOM 779 O O . GLY A 1 100 ? 11.367 -17.75 -1.222 1 76.31 100 GLY A O 1
ATOM 780 N N . GLY A 1 101 ? 11.336 -19.812 -2.279 1 68.5 101 GLY A N 1
ATOM 781 C CA . GLY A 1 101 ? 11.641 -20.531 -1.057 1 68.5 101 GLY A CA 1
ATOM 782 C C . GLY A 1 101 ? 10.781 -20.109 0.119 1 68.5 101 GLY A C 1
ATOM 783 O O . GLY A 1 101 ? 9.562 -19.953 -0.021 1 68.5 101 GLY A O 1
ATOM 784 N N . ALA A 1 102 ? 11.422 -19.984 1.272 1 64.12 102 ALA A N 1
ATOM 785 C CA . ALA A 1 102 ? 10.727 -19.609 2.5 1 64.12 102 ALA A CA 1
ATOM 786 C C . ALA A 1 102 ? 10.219 -18.172 2.434 1 64.12 102 ALA A C 1
ATOM 788 O O . ALA A 1 102 ? 9.195 -17.844 3.029 1 64.12 102 ALA A O 1
ATOM 789 N N . GLN A 1 103 ? 10.797 -17.391 1.629 1 64.06 103 GLN A N 1
ATOM 790 C CA . GLN A 1 103 ? 10.445 -15.984 1.501 1 64.06 103 GLN A CA 1
ATOM 791 C C . GLN A 1 103 ? 9.109 -15.805 0.795 1 64.06 103 GLN A C 1
ATOM 793 O O . GLN A 1 103 ? 8.398 -14.828 1.032 1 64.06 103 GLN A O 1
ATOM 798 N N . GLY A 1 104 ? 8.844 -16.828 0.127 1 63.09 104 GLY A N 1
ATOM 799 C CA . GLY A 1 104 ? 7.605 -16.75 -0.63 1 63.09 104 GLY A CA 1
ATOM 800 C C . GLY A 1 104 ? 6.398 -17.25 0.143 1 63.09 104 GLY A C 1
ATOM 801 O O . GLY A 1 104 ? 5.309 -17.375 -0.416 1 63.09 104 GLY A O 1
ATOM 802 N N . ASP A 1 105 ? 6.605 -17.453 1.403 1 70.12 105 ASP A N 1
ATOM 803 C CA . ASP A 1 105 ? 5.527 -18 2.227 1 70.12 105 ASP A CA 1
ATOM 804 C C . ASP A 1 105 ? 4.785 -16.875 2.961 1 70.12 105 ASP A C 1
ATOM 806 O O . ASP A 1 105 ? 5.402 -16.031 3.611 1 70.12 105 ASP A O 1
ATOM 810 N N . TYR A 1 106 ? 3.455 -16.891 2.773 1 75.12 106 TYR A N 1
ATOM 811 C CA . TYR A 1 106 ? 2.6 -15.859 3.346 1 75.12 106 TYR A CA 1
ATOM 812 C C . TYR A 1 106 ? 1.591 -16.469 4.316 1 75.12 106 TYR A C 1
ATOM 814 O O . TYR A 1 106 ? 0.663 -15.781 4.762 1 75.12 106 TYR A O 1
ATOM 822 N N . ARG A 1 107 ? 1.701 -17.594 4.797 1 74.5 107 ARG A N 1
ATOM 823 C CA . ARG A 1 107 ? 0.64 -18.375 5.41 1 74.5 107 ARG A CA 1
ATOM 824 C C . ARG A 1 107 ? 0.406 -17.953 6.855 1 74.5 107 ARG A C 1
ATOM 826 O O . ARG A 1 107 ? -0.7 -18.109 7.383 1 74.5 107 ARG A O 1
ATOM 833 N N . GLU A 1 108 ? 1.41 -17.469 7.422 1 77.94 108 GLU A N 1
ATOM 834 C CA . GLU A 1 108 ? 1.231 -17.219 8.844 1 77.94 108 GLU A CA 1
ATOM 835 C C . GLU A 1 108 ? 0.111 -16.203 9.086 1 77.94 108 GLU A C 1
ATOM 837 O O . GLU A 1 108 ? 0.198 -15.055 8.656 1 77.94 108 GLU A O 1
ATOM 842 N N . GLY A 1 109 ? -0.959 -16.734 9.688 1 83.25 109 GLY A N 1
ATOM 843 C CA . GLY A 1 109 ? -2.082 -15.898 10.094 1 83.25 109 GLY A CA 1
ATOM 844 C C . GLY A 1 109 ? -3.049 -15.609 8.961 1 83.25 109 GLY A C 1
ATOM 845 O O . GLY A 1 109 ? -3.965 -14.797 9.109 1 83.25 109 GLY A O 1
ATOM 846 N N . MET A 1 110 ? -2.859 -16.219 7.848 1 90.38 110 MET A N 1
ATOM 847 C CA . MET A 1 110 ? -3.658 -15.867 6.676 1 90.38 110 MET A CA 1
ATOM 848 C C . MET A 1 110 ? -5.121 -16.25 6.883 1 90.38 110 MET A C 1
ATOM 850 O O . MET A 1 110 ? -6.02 -15.492 6.512 1 90.38 110 MET A O 1
ATOM 854 N N . LYS A 1 111 ? -5.363 -17.391 7.492 1 90.69 111 LYS A N 1
ATOM 855 C CA . LYS A 1 111 ? -6.738 -17.812 7.746 1 90.69 111 LYS A CA 1
ATOM 856 C C . LYS A 1 111 ? -7.473 -16.781 8.602 1 90.69 111 LYS A C 1
ATOM 858 O O . LYS A 1 111 ? -8.602 -16.391 8.281 1 90.69 111 LYS A O 1
ATOM 863 N N . GLU A 1 112 ? -6.832 -16.359 9.656 1 90.94 112 GLU A N 1
ATOM 864 C CA . GLU A 1 112 ? -7.422 -15.367 10.547 1 90.94 112 GLU A CA 1
ATOM 865 C C . GLU A 1 112 ? -7.625 -14.031 9.836 1 90.94 112 GLU A C 1
ATOM 867 O O . GLU A 1 112 ? -8.648 -13.367 10.031 1 90.94 112 GLU A O 1
ATOM 872 N N . LYS A 1 113 ? -6.664 -13.672 9.039 1 92 113 LYS A N 1
ATOM 873 C CA . LYS A 1 113 ? -6.742 -12.414 8.297 1 92 113 LYS A CA 1
ATOM 874 C C . LYS A 1 113 ? -7.91 -12.43 7.316 1 92 113 LYS A C 1
ATOM 876 O O . LYS A 1 113 ? -8.617 -11.43 7.172 1 92 113 LYS A O 1
ATOM 881 N N . ILE A 1 114 ? -8.078 -13.539 6.695 1 95.38 114 ILE A N 1
ATOM 882 C CA . ILE A 1 114 ? -9.172 -13.695 5.75 1 95.38 114 ILE A CA 1
ATOM 883 C C . ILE A 1 114 ? -10.508 -13.594 6.484 1 95.38 114 ILE A C 1
ATOM 885 O O . ILE A 1 114 ? -11.414 -12.883 6.047 1 95.38 114 ILE A O 1
ATOM 889 N N . LEU A 1 115 ? -10.641 -14.25 7.602 1 95.75 115 LEU A N 1
ATOM 890 C CA . LEU A 1 115 ? -11.867 -14.203 8.391 1 95.75 115 LEU A CA 1
ATOM 891 C C . LEU A 1 115 ? -12.164 -12.773 8.852 1 95.75 115 LEU A C 1
ATOM 893 O O . LEU A 1 115 ? -13.328 -12.367 8.898 1 95.75 115 LEU A O 1
ATOM 897 N N . ASN A 1 116 ? -11.109 -12.094 9.156 1 94.56 116 ASN A N 1
ATOM 898 C CA . ASN A 1 116 ? -11.266 -10.719 9.609 1 94.56 116 ASN A CA 1
ATOM 899 C C . ASN A 1 116 ? -11.891 -9.844 8.523 1 94.56 116 ASN A C 1
ATOM 901 O O . ASN A 1 116 ? -12.781 -9.039 8.805 1 94.56 116 ASN A O 1
ATOM 905 N N . VAL A 1 117 ? -11.461 -9.992 7.336 1 96.38 117 VAL A N 1
ATOM 906 C CA . VAL A 1 117 ? -11.969 -9.188 6.227 1 96.38 117 VAL A CA 1
ATOM 907 C C . VAL A 1 117 ? -13.414 -9.578 5.926 1 96.38 117 VAL A C 1
ATOM 909 O O . VAL A 1 117 ? -14.25 -8.719 5.641 1 96.38 117 VAL A O 1
ATOM 912 N N . ILE A 1 118 ? -13.703 -10.836 5.992 1 97.75 118 ILE A N 1
ATOM 913 C CA . ILE A 1 118 ? -15.062 -11.312 5.766 1 97.75 118 ILE A CA 1
ATOM 914 C C . ILE A 1 118 ? -16 -10.719 6.824 1 97.75 118 ILE A C 1
ATOM 916 O O . ILE A 1 118 ? -17.062 -10.195 6.496 1 97.75 118 ILE A O 1
ATOM 920 N N . ASP A 1 119 ? -15.562 -10.773 8.023 1 97.56 119 ASP A N 1
ATOM 921 C CA . ASP A 1 119 ? -16.359 -10.211 9.117 1 97.56 119 ASP A CA 1
ATOM 922 C C . ASP A 1 119 ? -16.562 -8.711 8.922 1 97.56 119 ASP A C 1
ATOM 924 O O . ASP A 1 119 ? -17.672 -8.211 9.109 1 97.56 119 ASP A O 1
ATOM 928 N N . CYS A 1 120 ? -15.578 -8.039 8.531 1 96.81 120 CYS A N 1
ATOM 929 C CA . CYS A 1 120 ? -15.641 -6.598 8.305 1 96.81 120 CYS A CA 1
ATOM 930 C C . CYS A 1 120 ? -16.703 -6.254 7.266 1 96.81 120 CYS A C 1
ATOM 932 O O . CYS A 1 120 ? -17.641 -5.5 7.547 1 96.81 120 CYS A O 1
ATOM 934 N N . LEU A 1 121 ? -16.656 -6.875 6.121 1 97.06 121 LEU A N 1
ATOM 935 C CA . LEU A 1 121 ? -17.516 -6.512 5.004 1 97.06 121 LEU A CA 1
ATOM 936 C C . LEU A 1 121 ? -18.938 -7.023 5.23 1 97.06 121 LEU A C 1
ATOM 938 O O . LEU A 1 121 ? -19.906 -6.473 4.688 1 97.06 121 LEU A O 1
ATOM 942 N N . ARG A 1 122 ? -19.094 -8.047 6.078 1 96.12 122 ARG A N 1
ATOM 943 C CA . ARG A 1 122 ? -20.422 -8.5 6.457 1 96.12 122 ARG A CA 1
ATOM 944 C C . ARG A 1 122 ? -21.078 -7.523 7.422 1 96.12 122 ARG A C 1
ATOM 946 O O . ARG A 1 122 ? -22.281 -7.238 7.305 1 96.12 122 ARG A O 1
ATOM 953 N N . THR A 1 123 ? -20.312 -7.008 8.312 1 95.38 123 THR A N 1
ATOM 954 C CA . THR A 1 123 ? -20.828 -6.164 9.383 1 95.38 123 THR A CA 1
ATOM 955 C C . THR A 1 123 ? -20.953 -4.715 8.922 1 95.38 123 THR A C 1
ATOM 957 O O . THR A 1 123 ? -21.891 -4.012 9.305 1 95.38 123 THR A O 1
ATOM 960 N N . GLU A 1 124 ? -19.969 -4.324 8.109 1 94.62 124 GLU A N 1
ATOM 961 C CA . GLU A 1 124 ? -19.891 -2.961 7.586 1 94.62 124 GLU A CA 1
ATOM 962 C C . GLU A 1 124 ? -19.578 -2.957 6.094 1 94.62 124 GLU A C 1
ATOM 964 O O . GLU A 1 124 ? -18.453 -2.66 5.688 1 94.62 124 GLU A O 1
ATOM 969 N N . PRO A 1 125 ? -20.578 -3.113 5.324 1 95 125 PRO A N 1
ATOM 970 C CA . PRO A 1 125 ? -20.359 -3.301 3.887 1 95 125 PRO A CA 1
ATOM 971 C C . PRO A 1 125 ? -19.688 -2.098 3.23 1 95 125 PRO A C 1
ATOM 973 O O . PRO A 1 125 ? -19.031 -2.24 2.199 1 95 125 PRO A O 1
ATOM 976 N N . LEU A 1 126 ? -19.797 -0.894 3.818 1 94.81 126 LEU A N 1
ATOM 977 C CA . LEU A 1 126 ? -19.188 0.306 3.246 1 94.81 126 LEU A CA 1
ATOM 978 C C . LEU A 1 126 ? -17.797 0.542 3.824 1 94.81 126 LEU A C 1
ATOM 980 O O . LEU A 1 126 ? -17.188 1.584 3.574 1 94.81 126 LEU A O 1
ATOM 984 N N . SER A 1 127 ? -17.266 -0.476 4.504 1 93.94 127 SER A N 1
ATOM 985 C CA . SER A 1 127 ? -16.016 -0.311 5.234 1 93.94 127 SER A CA 1
ATOM 986 C C . SER A 1 127 ? -14.836 -0.105 4.281 1 93.94 127 SER A C 1
ATOM 988 O O . SER A 1 127 ? -14.844 -0.623 3.16 1 93.94 127 SER A O 1
ATOM 990 N N . LYS A 1 128 ? -13.859 0.655 4.738 1 93.12 128 LYS A N 1
ATOM 991 C CA . LYS A 1 128 ? -12.57 0.79 4.062 1 93.12 128 LYS A CA 1
ATOM 992 C C . LYS A 1 128 ? -11.453 0.16 4.887 1 93.12 128 LYS A C 1
ATOM 994 O O . LYS A 1 128 ? -10.273 0.438 4.656 1 93.12 128 LYS A O 1
ATOM 999 N N . ARG A 1 129 ? -11.891 -0.709 5.84 1 94.25 129 ARG A N 1
ATOM 1000 C CA . ARG A 1 129 ? -10.93 -1.307 6.762 1 94.25 129 ARG A CA 1
ATOM 1001 C C . ARG A 1 129 ? -10.75 -2.795 6.477 1 94.25 129 ARG A C 1
ATOM 1003 O O . ARG A 1 129 ? -10.102 -3.506 7.246 1 94.25 129 ARG A O 1
ATOM 1010 N N . ALA A 1 130 ? -11.398 -3.256 5.422 1 95.88 130 ALA A N 1
ATOM 1011 C CA . ALA A 1 130 ? -11.211 -4.648 5.023 1 95.88 130 ALA A CA 1
ATOM 1012 C C . ALA A 1 130 ? -9.867 -4.84 4.328 1 95.88 130 ALA A C 1
ATOM 1014 O O . ALA A 1 130 ? -9.797 -4.859 3.096 1 95.88 130 ALA A O 1
ATOM 1015 N N . VAL A 1 131 ? -8.82 -5.027 5.168 1 94.81 131 VAL A N 1
ATOM 1016 C CA . VAL A 1 131 ? -7.453 -5.074 4.668 1 94.81 131 VAL A CA 1
ATOM 1017 C C . VAL A 1 131 ? -6.758 -6.332 5.188 1 94.81 131 VAL A C 1
ATOM 1019 O O . VAL A 1 131 ? -6.918 -6.703 6.352 1 94.81 131 VAL A O 1
ATOM 1022 N N . ILE A 1 132 ? -6.043 -6.945 4.32 1 93.25 132 ILE A N 1
ATOM 1023 C CA . ILE A 1 132 ? -5.172 -8.039 4.727 1 93.25 132 ILE A CA 1
ATOM 1024 C C . ILE A 1 132 ? -3.713 -7.602 4.633 1 93.25 132 ILE A C 1
ATOM 1026 O O . ILE A 1 132 ? -3.162 -7.477 3.537 1 93.25 132 ILE A O 1
ATOM 1030 N N . PRO A 1 133 ? -3.088 -7.266 5.734 1 90.56 133 PRO A N 1
ATOM 1031 C CA . PRO A 1 133 ? -1.629 -7.141 5.703 1 90.56 133 PRO A CA 1
ATOM 1032 C C . PRO A 1 133 ? -0.923 -8.477 5.508 1 90.56 133 PRO A C 1
ATOM 1034 O O . PRO A 1 133 ? -1.161 -9.422 6.266 1 90.56 133 PRO A O 1
ATOM 1037 N N . ILE A 1 134 ? -0.068 -8.578 4.582 1 88.5 134 ILE A N 1
ATOM 1038 C CA . ILE A 1 134 ? 0.523 -9.859 4.195 1 88.5 134 ILE A CA 1
ATOM 1039 C C . ILE A 1 134 ? 1.733 -10.156 5.078 1 88.5 134 ILE A C 1
ATOM 1041 O O . ILE A 1 134 ? 1.915 -11.289 5.531 1 88.5 134 ILE A O 1
ATOM 1045 N N . PRO A 1 135 ? 2.59 -9.125 5.316 1 77.88 135 PRO A N 1
ATOM 1046 C CA . PRO A 1 135 ? 3.727 -9.43 6.184 1 77.88 135 PRO A CA 1
ATOM 1047 C C . PRO A 1 135 ? 3.297 -9.961 7.555 1 77.88 135 PRO A C 1
ATOM 1049 O O . PRO A 1 135 ? 2.252 -9.555 8.07 1 77.88 135 PRO A O 1
ATOM 1052 N N . PHE A 1 136 ? 4.133 -10.898 7.945 1 65.69 136 PHE A N 1
ATOM 1053 C CA . PHE A 1 136 ? 3.863 -11.484 9.25 1 65.69 136 PHE A CA 1
ATOM 1054 C C . PHE A 1 136 ? 4.871 -10.992 10.281 1 65.69 136 PHE A C 1
ATOM 10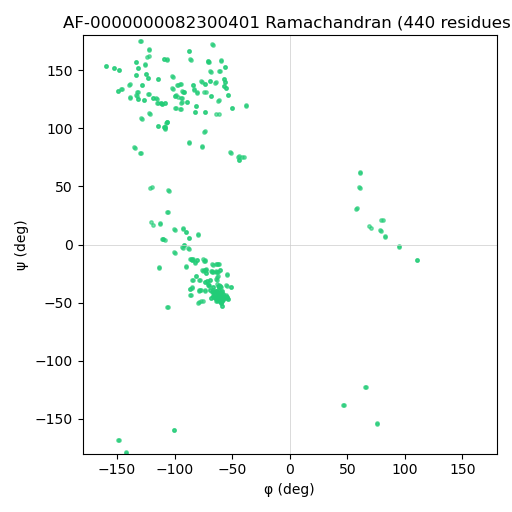56 O O . PHE A 1 136 ? 6.078 -11.188 10.125 1 65.69 136 PHE A O 1
ATOM 1063 N N . ALA A 1 137 ? 4.281 -10.086 11.094 1 65.62 137 ALA A N 1
ATOM 1064 C CA . ALA A 1 137 ? 5.129 -9.641 12.195 1 65.62 137 ALA A CA 1
ATOM 1065 C C . ALA A 1 137 ? 4.859 -10.445 13.461 1 65.62 137 ALA A C 1
ATOM 1067 O O . ALA A 1 137 ? 3.705 -10.633 13.844 1 65.62 137 ALA A O 1
ATOM 1068 N N . THR A 1 138 ? 5.922 -11.125 13.805 1 63.69 138 THR A N 1
ATOM 1069 C CA . THR A 1 138 ? 5.793 -11.883 15.047 1 63.69 138 THR A CA 1
ATOM 1070 C C . THR A 1 138 ? 6.098 -11 16.25 1 63.69 138 THR A C 1
ATOM 1072 O O . THR A 1 138 ? 5.863 -11.398 17.391 1 63.69 138 THR A O 1
ATOM 1075 N N . GLN A 1 139 ? 6.648 -9.867 15.891 1 66.06 139 GLN A N 1
ATOM 1076 C CA . GLN A 1 139 ? 7.051 -8.898 16.906 1 66.06 139 GLN A CA 1
ATOM 1077 C C . GLN A 1 139 ? 6.371 -7.551 16.688 1 66.06 139 GLN A C 1
ATOM 1079 O O . GLN A 1 139 ? 5.824 -7.297 15.617 1 66.06 139 GLN A O 1
ATOM 1084 N N . PRO A 1 140 ? 6.391 -6.754 17.734 1 65.94 140 PRO A N 1
ATOM 1085 C CA . PRO A 1 140 ? 5.824 -5.41 17.594 1 65.94 140 PRO A CA 1
ATOM 1086 C C . PRO A 1 140 ? 6.469 -4.609 16.469 1 65.94 140 PRO A C 1
ATOM 1088 O O . PRO A 1 140 ? 7.617 -4.867 16.109 1 65.94 140 PRO A O 1
ATOM 1091 N N . SER A 1 141 ? 5.727 -3.762 15.992 1 66.06 141 SER A N 1
ATOM 1092 C CA . SER A 1 141 ? 6.16 -2.99 14.828 1 66.06 141 SER A CA 1
ATOM 1093 C C . SER A 1 141 ? 7.398 -2.158 15.156 1 66.06 141 SER A C 1
ATOM 1095 O O . SER A 1 141 ? 8.125 -1.745 14.25 1 66.06 141 SER A O 1
ATOM 1097 N N . SER A 1 142 ? 7.676 -1.977 16.422 1 69.12 142 SER A N 1
ATOM 1098 C CA . SER A 1 142 ? 8.852 -1.21 16.812 1 69.12 142 SER A CA 1
ATOM 1099 C C . SER A 1 142 ? 10.133 -2.02 16.609 1 69.12 142 SER A C 1
ATOM 1101 O O . SER A 1 142 ? 11.234 -1.466 16.609 1 69.12 142 SER A O 1
ATOM 1103 N N . THR A 1 143 ? 9.984 -3.275 16.391 1 73.38 143 THR A N 1
ATOM 1104 C CA . THR A 1 143 ? 11.156 -4.129 16.203 1 73.38 143 THR A CA 1
ATOM 1105 C C . THR A 1 143 ? 11.312 -4.516 14.742 1 73.38 143 THR A C 1
ATOM 1107 O O . THR A 1 143 ? 11.656 -5.66 14.43 1 73.38 143 THR A O 1
ATOM 1110 N N . ILE A 1 144 ? 11.195 -3.533 13.945 1 76.06 144 ILE A N 1
ATOM 1111 C CA . ILE A 1 144 ? 11.273 -3.754 12.508 1 76.06 144 ILE A CA 1
ATOM 1112 C C . ILE A 1 144 ? 12.719 -4.02 12.102 1 76.06 144 ILE A C 1
ATOM 1114 O O . ILE A 1 144 ? 13.641 -3.412 12.648 1 76.06 144 ILE A O 1
ATOM 1118 N N . ASP A 1 145 ? 12.961 -5.02 11.352 1 86.12 145 ASP A N 1
ATOM 1119 C CA . ASP A 1 145 ? 14.258 -5.395 10.797 1 86.12 145 ASP A CA 1
ATOM 1120 C C . ASP A 1 145 ? 14.172 -5.613 9.289 1 86.12 145 ASP A C 1
ATOM 1122 O O . ASP A 1 145 ? 13.617 -6.609 8.828 1 86.12 145 ASP A O 1
ATOM 1126 N N . TRP A 1 146 ? 14.734 -4.691 8.578 1 87.88 146 TRP A N 1
ATOM 1127 C CA . TRP A 1 146 ? 14.648 -4.738 7.125 1 87.88 146 TRP A CA 1
ATOM 1128 C C . TRP A 1 146 ? 15.336 -5.984 6.582 1 87.88 146 TRP A C 1
ATOM 1130 O O . TRP A 1 146 ? 15.094 -6.391 5.445 1 87.88 146 TRP A O 1
ATOM 1140 N N . THR A 1 147 ? 16.172 -6.629 7.387 1 87.94 147 THR A N 1
ATOM 1141 C CA . THR A 1 147 ? 16.891 -7.816 6.93 1 87.94 147 THR A CA 1
ATOM 1142 C C . THR A 1 147 ? 16.031 -9.062 7.102 1 87.94 147 THR A C 1
ATOM 1144 O O . THR A 1 147 ? 16.344 -10.125 6.551 1 87.94 147 THR A O 1
ATOM 1147 N N . ASP A 1 148 ? 14.992 -8.867 7.855 1 82.56 148 ASP A N 1
ATOM 1148 C CA . ASP A 1 148 ? 14.07 -9.984 8.055 1 82.56 148 ASP A CA 1
ATOM 1149 C C . ASP A 1 148 ? 13.109 -10.117 6.879 1 82.56 148 ASP A C 1
ATOM 1151 O O . ASP A 1 148 ? 12.219 -9.281 6.703 1 82.56 148 ASP A O 1
ATOM 1155 N N . GLN A 1 149 ? 13.117 -11.156 6.227 1 74.12 149 GLN A N 1
ATOM 1156 C CA . GLN A 1 149 ? 12.336 -11.336 5.004 1 74.12 149 GLN A CA 1
ATOM 1157 C C . GLN A 1 149 ? 10.852 -11.5 5.316 1 74.12 149 GLN A C 1
ATOM 1159 O O . GLN A 1 149 ? 10 -11.141 4.5 1 74.12 149 GLN A O 1
ATOM 1164 N N . GLY A 1 150 ? 10.555 -12.094 6.438 1 72.12 150 GLY A N 1
ATOM 1165 C CA . GLY A 1 150 ? 9.164 -12.242 6.844 1 72.12 150 GLY A CA 1
ATOM 1166 C C . GLY A 1 150 ? 8.461 -10.922 7.07 1 72.12 150 GLY A C 1
ATOM 1167 O O . GLY A 1 150 ? 7.258 -10.805 6.824 1 72.12 150 GLY A O 1
ATOM 1168 N N . GLN A 1 151 ? 9.281 -9.906 7.438 1 75.06 151 GLN A N 1
ATOM 1169 C CA . GLN A 1 151 ? 8.734 -8.578 7.711 1 75.06 151 GLN A CA 1
ATOM 1170 C C . GLN A 1 151 ? 8.703 -7.723 6.445 1 75.06 151 GLN A C 1
ATOM 1172 O O . GLN A 1 151 ? 7.977 -6.73 6.379 1 75.06 151 GLN A O 1
ATOM 1177 N N . ASN A 1 152 ? 9.508 -8.18 5.535 1 82.44 152 ASN A N 1
ATOM 1178 C CA . ASN A 1 152 ? 9.633 -7.367 4.332 1 82.44 152 ASN A CA 1
ATOM 1179 C C . ASN A 1 152 ? 9.211 -8.141 3.086 1 82.44 152 ASN A C 1
ATOM 1181 O O . ASN A 1 152 ? 9.938 -8.164 2.09 1 82.44 152 ASN A O 1
ATOM 1185 N N . LYS A 1 153 ? 8.07 -8.719 3.234 1 86.44 153 LYS A N 1
ATOM 1186 C CA . LYS A 1 153 ? 7.508 -9.445 2.1 1 86.44 153 LYS A CA 1
ATOM 1187 C C . LYS A 1 153 ? 7.27 -8.516 0.913 1 86.44 153 LYS A C 1
ATOM 1189 O O . LYS A 1 153 ? 6.984 -7.328 1.094 1 86.44 153 LYS A O 1
ATOM 1194 N N . CYS A 1 154 ? 7.379 -9.07 -0.25 1 91.19 154 CYS A N 1
ATOM 1195 C CA . CYS A 1 154 ? 7.156 -8.305 -1.467 1 91.19 154 CYS A CA 1
ATOM 1196 C C . CYS A 1 154 ? 5.719 -7.805 -1.541 1 91.19 154 CYS A C 1
ATOM 1198 O O . CYS A 1 154 ? 5.473 -6.633 -1.838 1 91.19 154 CYS A O 1
ATOM 1200 N N . CYS A 1 155 ? 4.789 -8.742 -1.274 1 92.88 155 CYS A N 1
ATOM 1201 C CA . CYS A 1 155 ? 3.387 -8.352 -1.199 1 92.88 155 CYS A CA 1
ATOM 1202 C C . CYS A 1 155 ? 3.062 -7.734 0.157 1 92.88 155 CYS A C 1
ATOM 1204 O O . CYS A 1 155 ? 3.389 -8.312 1.197 1 92.88 155 CYS A O 1
ATOM 1206 N N . ARG A 1 156 ? 2.426 -6.598 0.105 1 93.44 156 ARG A N 1
ATOM 1207 C CA . ARG A 1 156 ? 2.281 -5.867 1.36 1 93.44 156 ARG A CA 1
ATOM 1208 C C . ARG A 1 156 ? 0.855 -5.961 1.89 1 93.44 156 ARG A C 1
ATOM 1210 O O . ARG A 1 156 ? 0.636 -6.395 3.023 1 93.44 156 ARG A O 1
ATOM 1217 N N . GLU A 1 157 ? -0.114 -5.57 0.996 1 94.94 157 GLU A N 1
ATOM 1218 C CA . GLU A 1 157 ? -1.483 -5.551 1.501 1 94.94 157 GLU A CA 1
ATOM 1219 C C . GLU A 1 157 ? -2.49 -5.777 0.377 1 94.94 157 GLU A C 1
ATOM 1221 O O . GLU A 1 157 ? -2.221 -5.453 -0.781 1 94.94 157 GLU A O 1
ATOM 1226 N N . LEU A 1 158 ? -3.604 -6.332 0.772 1 96.94 158 LEU A N 1
ATOM 1227 C CA . LEU A 1 158 ? -4.793 -6.387 -0.069 1 96.94 158 LEU A CA 1
ATOM 1228 C C . LEU A 1 158 ? -5.93 -5.57 0.541 1 96.94 158 LEU A C 1
ATOM 1230 O O . LEU A 1 158 ? -6.312 -5.793 1.689 1 96.94 158 LEU A O 1
ATOM 1234 N N . HIS A 1 159 ? -6.434 -4.578 -0.183 1 98.06 159 HIS A N 1
ATOM 1235 C CA . HIS A 1 159 ? -7.578 -3.766 0.216 1 98.06 159 HIS A CA 1
ATOM 1236 C C . HIS A 1 159 ? -8.859 -4.25 -0.455 1 98.06 159 HIS A C 1
ATOM 1238 O O . HIS A 1 159 ? -8.992 -4.172 -1.679 1 98.06 159 HIS A O 1
ATOM 1244 N N . PHE A 1 160 ? -9.805 -4.695 0.32 1 98.38 160 PHE A N 1
ATOM 1245 C CA . PHE A 1 160 ? -11.07 -5.172 -0.214 1 98.38 160 PHE A CA 1
ATOM 1246 C C . PHE A 1 160 ? -12.164 -4.121 -0.045 1 98.38 160 PHE A C 1
ATOM 1248 O O . PHE A 1 160 ? -12.211 -3.424 0.971 1 98.38 160 PHE A O 1
ATOM 1255 N N . TYR A 1 161 ? -13.039 -4.066 -1.009 1 97.81 161 TYR A N 1
ATOM 1256 C CA . TYR A 1 161 ? -14.188 -3.172 -0.901 1 97.81 161 TYR A CA 1
ATOM 1257 C C . TYR A 1 161 ? -15.305 -3.604 -1.84 1 97.81 161 TYR A C 1
ATOM 1259 O O . TYR A 1 161 ? -15.055 -4.258 -2.855 1 97.81 161 TYR A O 1
ATOM 1267 N N . LEU A 1 162 ? -16.484 -3.289 -1.521 1 97.5 162 LEU A N 1
ATOM 1268 C CA . LEU A 1 162 ? -17.656 -3.557 -2.354 1 97.5 162 LEU A CA 1
ATOM 1269 C C . LEU A 1 162 ? -17.984 -2.355 -3.234 1 97.5 162 LEU A C 1
ATOM 1271 O O . LEU A 1 162 ? -18.047 -1.226 -2.748 1 97.5 162 LEU A O 1
ATOM 1275 N N . GLU A 1 163 ? -18.078 -2.594 -4.52 1 96.44 163 GLU A N 1
ATOM 1276 C CA . GLU A 1 163 ? -18.391 -1.58 -5.523 1 96.44 163 GLU A CA 1
ATOM 1277 C C . GLU A 1 163 ? -19.141 -2.184 -6.703 1 96.44 163 GLU A C 1
ATOM 1279 O O . GLU A 1 163 ? -18.766 -3.244 -7.207 1 96.44 163 GLU A O 1
ATOM 1284 N N . ASP A 1 164 ? -20.281 -1.537 -7.16 1 94.56 164 ASP A N 1
ATOM 1285 C CA . ASP A 1 164 ? -21.094 -1.994 -8.281 1 94.56 164 ASP A CA 1
ATOM 1286 C C . ASP A 1 164 ? -21.609 -3.408 -8.047 1 94.56 164 ASP A C 1
ATOM 1288 O O . ASP A 1 164 ? -21.656 -4.227 -8.969 1 94.56 164 ASP A O 1
ATOM 1292 N N . GLY A 1 165 ? -21.797 -3.68 -6.809 1 96.12 165 GLY A N 1
ATOM 1293 C CA . GLY A 1 165 ? -22.359 -4.973 -6.438 1 96.12 165 GLY A CA 1
ATOM 1294 C C . GLY A 1 165 ? -21.344 -6.094 -6.469 1 96.12 165 GLY A C 1
ATOM 1295 O O . GLY A 1 165 ? -21.703 -7.27 -6.414 1 96.12 165 GLY A O 1
ATOM 1296 N N . LYS A 1 166 ? -20.125 -5.766 -6.57 1 97.88 166 LYS A N 1
ATOM 1297 C CA . LYS A 1 166 ? -19.047 -6.754 -6.695 1 97.88 166 LYS A CA 1
ATOM 1298 C C . LYS A 1 166 ? -17.984 -6.547 -5.621 1 97.88 166 LYS A C 1
ATOM 1300 O O . LYS A 1 166 ? -17.859 -5.453 -5.07 1 97.88 166 LYS A O 1
ATOM 1305 N N . LEU A 1 167 ? -17.25 -7.633 -5.281 1 98.5 167 LEU A N 1
ATOM 1306 C CA . LEU A 1 167 ? -16.047 -7.52 -4.469 1 98.5 167 LEU A CA 1
ATOM 1307 C C . LEU A 1 167 ? -14.844 -7.137 -5.332 1 98.5 167 LEU A C 1
ATOM 1309 O O . LEU A 1 167 ? -14.484 -7.863 -6.262 1 98.5 167 LEU A O 1
ATOM 1313 N N . LYS A 1 168 ? -14.336 -6.031 -5.129 1 98.5 168 LYS A N 1
ATOM 1314 C CA . LYS A 1 168 ? -13.109 -5.586 -5.793 1 98.5 168 LYS A CA 1
ATOM 1315 C C . LYS A 1 168 ? -11.945 -5.527 -4.812 1 98.5 168 LYS A C 1
ATOM 1317 O O . LYS A 1 168 ? -12.141 -5.559 -3.596 1 98.5 168 LYS A O 1
ATOM 1322 N N . CYS A 1 169 ? -10.734 -5.547 -5.355 1 98.81 169 CYS A N 1
ATOM 1323 C CA . CYS A 1 169 ? -9.555 -5.605 -4.508 1 98.81 169 CYS A CA 1
ATOM 1324 C C . CYS A 1 169 ? -8.398 -4.832 -5.133 1 98.81 169 CYS A C 1
ATOM 1326 O O . CYS A 1 169 ? -8.203 -4.867 -6.348 1 98.81 169 CYS A O 1
ATOM 1328 N N . THR A 1 170 ? -7.758 -4.055 -4.355 1 98.81 170 THR A N 1
ATOM 1329 C CA . THR A 1 170 ? -6.496 -3.42 -4.727 1 98.81 170 THR A CA 1
ATOM 1330 C C . THR A 1 170 ? -5.332 -4.043 -3.961 1 98.81 170 THR A C 1
ATOM 1332 O O . THR A 1 170 ? -5.336 -4.074 -2.729 1 98.81 170 THR A O 1
ATOM 1335 N N . GLY A 1 171 ? -4.375 -4.574 -4.684 1 98.62 171 GLY A N 1
ATOM 1336 C CA . GLY A 1 171 ? -3.168 -5.121 -4.082 1 98.62 171 GLY A CA 1
ATOM 1337 C C . GLY A 1 171 ? -2.002 -4.152 -4.098 1 98.62 171 GLY A C 1
ATOM 1338 O O . GLY A 1 171 ? -1.782 -3.453 -5.09 1 98.62 171 GLY A O 1
ATOM 1339 N N . ILE A 1 172 ? -1.309 -4.117 -2.977 1 98.12 172 ILE A N 1
ATOM 1340 C CA . ILE A 1 172 ? -0.131 -3.27 -2.822 1 98.12 172 ILE A CA 1
ATOM 1341 C C . ILE A 1 172 ? 1.12 -4.137 -2.725 1 98.12 172 ILE A C 1
ATOM 1343 O O . ILE A 1 172 ? 1.247 -4.957 -1.812 1 98.12 172 ILE A O 1
ATOM 1347 N N . VAL A 1 173 ? 2.006 -3.92 -3.637 1 96.94 173 VAL A N 1
ATOM 1348 C CA . VAL A 1 173 ? 3.229 -4.711 -3.715 1 96.94 173 VAL A CA 1
ATOM 1349 C C . VAL A 1 173 ? 4.445 -3.789 -3.723 1 96.94 173 VAL A C 1
ATOM 1351 O O . VAL A 1 173 ? 4.535 -2.877 -4.551 1 96.94 173 VAL A O 1
ATOM 1354 N N . ARG A 1 174 ? 5.348 -3.998 -2.795 1 95.62 174 ARG A N 1
ATOM 1355 C CA . ARG A 1 174 ? 6.543 -3.158 -2.764 1 95.62 174 ARG A CA 1
ATOM 1356 C C . ARG A 1 174 ? 7.535 -3.578 -3.842 1 95.62 174 ARG A C 1
ATOM 1358 O O . ARG A 1 174 ? 8.25 -2.738 -4.398 1 95.62 174 ARG A O 1
ATOM 1365 N N . MET A 1 175 ? 7.641 -4.887 -4.035 1 94.25 175 MET A N 1
ATOM 1366 C CA . MET A 1 175 ? 8.555 -5.461 -5.02 1 94.25 175 MET A CA 1
ATOM 1367 C C . MET A 1 175 ? 7.898 -6.621 -5.758 1 94.25 175 MET A C 1
ATOM 1369 O O . MET A 1 175 ? 7.348 -7.531 -5.133 1 94.25 175 MET A O 1
ATOM 1373 N N . GLN A 1 176 ? 7.93 -6.508 -7.059 1 95.75 176 GLN A N 1
ATOM 1374 C CA . GLN A 1 176 ? 7.387 -7.578 -7.887 1 95.75 176 GLN A CA 1
ATOM 1375 C C . GLN A 1 176 ? 8.445 -8.117 -8.844 1 95.75 176 GLN A C 1
ATOM 1377 O O . GLN A 1 176 ? 8.945 -7.391 -9.703 1 95.75 176 GLN A O 1
ATOM 1382 N N . ASN A 1 177 ? 8.82 -9.352 -8.609 1 94.12 177 ASN A N 1
ATOM 1383 C CA . ASN A 1 177 ? 9.531 -10.117 -9.633 1 94.12 177 ASN A CA 1
ATOM 138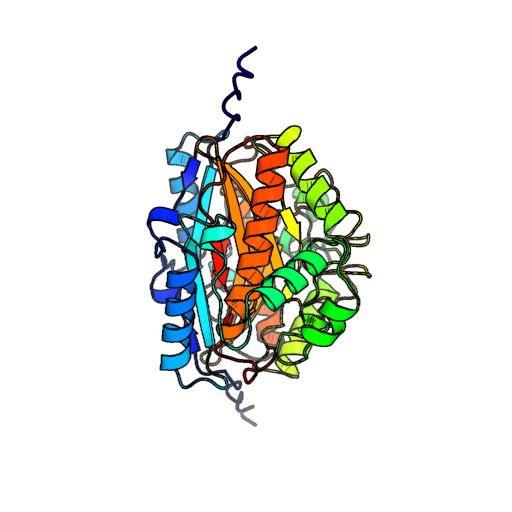4 C C . ASN A 1 177 ? 8.602 -10.547 -10.758 1 94.12 177 ASN A C 1
ATOM 1386 O O . ASN A 1 177 ? 7.664 -11.32 -10.531 1 94.12 177 ASN A O 1
ATOM 1390 N N . ALA A 1 178 ? 8.836 -10.031 -11.898 1 95.62 178 ALA A N 1
ATOM 1391 C CA . ALA A 1 178 ? 7.926 -10.258 -13.016 1 95.62 178 ALA A CA 1
ATOM 1392 C C . ALA A 1 178 ? 7.723 -11.75 -13.266 1 95.62 178 ALA A C 1
ATOM 1394 O O . ALA A 1 178 ? 6.617 -12.188 -13.594 1 95.62 178 ALA A O 1
ATOM 1395 N N . ASN A 1 179 ? 8.742 -12.539 -13.062 1 93.31 179 ASN A N 1
ATOM 1396 C CA . ASN A 1 179 ? 8.656 -13.977 -13.289 1 93.31 179 ASN A CA 1
ATOM 1397 C C . ASN A 1 179 ? 7.859 -14.672 -12.188 1 93.31 179 ASN A C 1
ATOM 1399 O O . ASN A 1 179 ? 7.328 -15.766 -12.391 1 93.31 179 ASN A O 1
ATOM 1403 N N . ILE A 1 180 ? 7.75 -14.07 -11.047 1 93.12 180 ILE A N 1
ATOM 1404 C CA . ILE A 1 180 ? 7.086 -14.695 -9.906 1 93.12 180 ILE A CA 1
ATOM 1405 C C . ILE A 1 180 ? 5.668 -14.148 -9.773 1 93.12 180 ILE A C 1
ATOM 1407 O O . ILE A 1 180 ? 4.855 -14.68 -9.016 1 93.12 180 ILE A O 1
ATOM 1411 N N . PHE A 1 181 ? 5.348 -13.172 -10.57 1 96.81 181 PHE A N 1
ATOM 1412 C CA . PHE A 1 181 ? 4.035 -12.539 -10.562 1 96.81 181 PHE A CA 1
ATOM 1413 C C . PHE A 1 181 ? 2.93 -13.578 -10.648 1 96.81 181 PHE A C 1
ATOM 1415 O O . PHE A 1 181 ? 1.916 -13.484 -9.961 1 96.81 181 PHE A O 1
ATOM 1422 N N . VAL A 1 182 ? 3.113 -14.641 -11.383 1 97.62 182 VAL A N 1
ATOM 1423 C CA . VAL A 1 182 ? 2.055 -15.594 -11.688 1 97.62 182 VAL A CA 1
ATOM 1424 C C . VAL A 1 182 ? 1.703 -16.391 -10.438 1 97.62 182 VAL A C 1
ATOM 1426 O O . VAL A 1 182 ? 0.543 -16.75 -10.227 1 97.62 182 VAL A O 1
ATOM 1429 N N . LYS A 1 183 ? 2.705 -16.672 -9.609 1 95.81 183 LYS A N 1
ATOM 1430 C CA . LYS A 1 183 ? 2.447 -17.328 -8.336 1 95.81 183 LYS A CA 1
ATOM 1431 C C . LYS A 1 183 ? 1.63 -16.438 -7.402 1 95.81 183 LYS A C 1
ATOM 1433 O O . LYS A 1 183 ? 0.662 -16.891 -6.789 1 95.81 183 LYS A O 1
ATOM 1438 N N . ASN A 1 184 ? 1.928 -15.164 -7.375 1 95.81 184 ASN A N 1
ATOM 1439 C CA . ASN A 1 184 ? 1.249 -14.219 -6.5 1 95.81 184 ASN A CA 1
ATOM 1440 C C . ASN A 1 184 ? -0.202 -14.008 -6.922 1 95.81 184 ASN A C 1
ATOM 1442 O O . ASN A 1 184 ? -1.107 -14.039 -6.086 1 95.81 184 ASN A O 1
ATOM 1446 N N . ILE A 1 185 ? -0.36 -13.812 -8.234 1 98.31 185 ILE A N 1
ATOM 1447 C CA . ILE A 1 185 ? -1.692 -13.445 -8.703 1 98.31 185 ILE A CA 1
ATOM 1448 C C . ILE A 1 185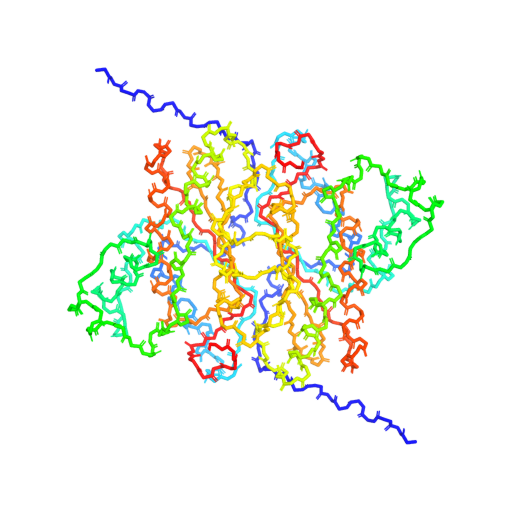 ? -2.623 -14.648 -8.602 1 98.31 185 ILE A C 1
ATOM 1450 O O . ILE A 1 185 ? -3.816 -14.5 -8.328 1 98.31 185 ILE A O 1
ATOM 1454 N N . HIS A 1 186 ? -2.115 -15.891 -8.758 1 98.38 186 HIS A N 1
ATOM 1455 C CA . HIS A 1 186 ? -2.928 -17.078 -8.547 1 98.38 186 HIS A CA 1
ATOM 1456 C C . HIS A 1 186 ? -3.408 -17.172 -7.105 1 98.38 186 HIS A C 1
ATOM 1458 O O . HIS A 1 186 ? -4.578 -17.469 -6.855 1 98.38 186 HIS A O 1
ATOM 1464 N N . PHE A 1 187 ? -2.541 -16.953 -6.188 1 97.25 187 PHE A N 1
ATOM 1465 C CA . PHE A 1 187 ? -2.865 -16.922 -4.766 1 97.25 187 PHE A CA 1
ATOM 1466 C C . PHE A 1 187 ? -3.908 -15.852 -4.469 1 97.25 187 PHE A C 1
ATOM 1468 O O . PHE A 1 187 ? -4.934 -16.125 -3.844 1 97.25 187 PHE A O 1
ATOM 1475 N N . PHE A 1 188 ? -3.703 -14.602 -4.98 1 98.25 188 PHE A N 1
ATOM 1476 C CA . PHE A 1 188 ? -4.621 -13.5 -4.73 1 98.25 188 PHE A CA 1
ATOM 1477 C C . PHE A 1 188 ? -5.996 -13.797 -5.316 1 98.25 188 PHE A C 1
ATOM 1479 O O . PHE A 1 188 ? -7.02 -13.547 -4.672 1 98.25 188 PHE A O 1
ATOM 1486 N N . ALA A 1 189 ? -5.977 -14.32 -6.531 1 98.75 189 ALA A N 1
ATOM 1487 C CA . ALA A 1 189 ? -7.242 -14.641 -7.184 1 98.75 189 ALA A CA 1
ATOM 1488 C C . ALA A 1 189 ? -8.031 -15.664 -6.367 1 98.75 189 ALA A C 1
ATOM 1490 O O . ALA A 1 189 ? -9.25 -15.531 -6.203 1 98.75 189 ALA A O 1
ATOM 1491 N N . THR A 1 190 ? -7.348 -16.641 -5.879 1 98.56 190 THR A N 1
ATOM 1492 C CA . THR A 1 190 ? -7.98 -17.672 -5.062 1 98.56 190 THR A CA 1
ATOM 1493 C C . THR A 1 190 ? -8.523 -17.078 -3.768 1 98.56 190 THR A C 1
ATOM 1495 O O . THR A 1 190 ? -9.656 -17.375 -3.367 1 98.56 190 THR A O 1
ATOM 1498 N N . LEU A 1 191 ? -7.723 -16.281 -3.162 1 98.38 191 LEU A N 1
ATOM 1499 C CA . LEU A 1 191 ? -8.109 -15.609 -1.929 1 98.38 191 LEU A CA 1
ATOM 1500 C C . LEU A 1 191 ? -9.336 -14.727 -2.154 1 98.38 191 LEU A C 1
ATOM 1502 O O . LEU A 1 191 ? -10.305 -14.797 -1.393 1 98.38 191 LEU A O 1
ATOM 1506 N N . ILE A 1 192 ? -9.328 -13.906 -3.18 1 98.75 192 ILE A N 1
ATOM 1507 C CA . ILE A 1 192 ? -10.422 -13.008 -3.521 1 98.75 192 ILE A CA 1
ATOM 1508 C C . ILE A 1 192 ? -11.695 -13.812 -3.779 1 98.75 192 ILE A C 1
ATOM 1510 O O . ILE A 1 192 ? -12.773 -13.453 -3.295 1 98.75 192 ILE A O 1
ATOM 1514 N N . ASP A 1 193 ? -11.555 -14.891 -4.523 1 98.81 193 ASP A N 1
ATOM 1515 C CA . ASP A 1 193 ? -12.695 -15.75 -4.816 1 98.81 193 ASP A CA 1
ATOM 1516 C C . ASP A 1 193 ? -13.289 -16.328 -3.535 1 98.81 193 ASP A C 1
ATOM 1518 O O . ASP A 1 193 ? -14.508 -16.375 -3.377 1 98.81 193 ASP A O 1
ATOM 1522 N N . HIS A 1 194 ? -12.406 -16.766 -2.684 1 98.5 194 HIS A N 1
ATOM 1523 C CA . HIS A 1 194 ? -12.844 -17.328 -1.407 1 98.5 194 HIS A CA 1
ATOM 1524 C C . HIS A 1 194 ? -13.648 -16.297 -0.61 1 98.5 194 HIS A C 1
ATOM 1526 O O . HIS A 1 194 ? -14.727 -16.609 -0.107 1 98.5 194 HIS A O 1
ATOM 1532 N N . VAL A 1 195 ? -13.156 -15.094 -0.504 1 98.44 195 VAL A N 1
ATOM 1533 C CA . VAL A 1 195 ? -13.844 -14.031 0.223 1 98.44 195 VAL A CA 1
ATOM 1534 C C . VAL A 1 195 ? -15.18 -13.727 -0.439 1 98.44 195 VAL A C 1
ATOM 1536 O O . VAL A 1 195 ? -16.203 -13.602 0.241 1 98.44 195 VAL A O 1
ATOM 1539 N N . ALA A 1 196 ? -15.203 -13.617 -1.74 1 98.56 196 ALA A N 1
ATOM 1540 C CA . ALA A 1 196 ? -16.422 -13.305 -2.488 1 98.56 196 ALA A CA 1
ATOM 1541 C C . ALA A 1 196 ? -17.5 -14.367 -2.254 1 98.56 196 ALA A C 1
ATOM 1543 O O . ALA A 1 196 ? -18.672 -14.039 -2.051 1 98.56 196 ALA A O 1
ATOM 1544 N N . LYS A 1 197 ? -17.125 -15.617 -2.281 1 98.25 197 LYS A N 1
ATOM 1545 C CA . LYS A 1 197 ? -18.047 -16.719 -2.059 1 98.25 197 LYS A CA 1
ATOM 1546 C C . LYS A 1 197 ? -18.656 -16.656 -0.664 1 98.25 197 LYS A C 1
ATOM 1548 O O . LYS A 1 197 ? -19.875 -16.828 -0.501 1 98.25 197 LYS A O 1
ATOM 1553 N N . GLU A 1 198 ? -17.797 -16.391 0.284 1 97.81 198 GLU A N 1
ATOM 1554 C CA . GLU A 1 198 ? -18.281 -16.297 1.659 1 97.81 198 GLU A CA 1
ATOM 1555 C C . GLU A 1 198 ? -19.266 -15.141 1.816 1 97.81 198 GLU A C 1
ATOM 1557 O O . GLU A 1 198 ? -20.188 -15.211 2.625 1 97.81 198 GLU A O 1
ATOM 1562 N N . LEU A 1 199 ? -19.062 -14.055 1.087 1 97.44 199 LEU A N 1
ATOM 1563 C CA . LEU A 1 199 ? -19.938 -12.883 1.144 1 97.44 199 LEU A CA 1
ATOM 1564 C C . LEU A 1 199 ? -21.125 -13.039 0.196 1 97.44 199 LEU A C 1
ATOM 1566 O O . LEU A 1 199 ? -22.062 -12.242 0.235 1 97.44 199 LEU A O 1
ATOM 1570 N N . ASN A 1 200 ? -21.047 -14.023 -0.682 1 97.19 200 ASN A N 1
ATOM 1571 C CA . ASN A 1 200 ? -22.062 -14.281 -1.7 1 97.19 200 ASN A CA 1
ATOM 1572 C C . ASN A 1 200 ? -22.219 -13.094 -2.65 1 97.19 200 ASN A C 1
ATOM 1574 O O . ASN A 1 200 ? -23.328 -12.617 -2.879 1 97.19 200 ASN A O 1
ATOM 1578 N N . VAL A 1 201 ? -21.156 -12.578 -3.17 1 97.5 201 VAL A N 1
ATOM 1579 C CA . VAL A 1 201 ? -21.109 -11.523 -4.172 1 97.5 201 VAL A CA 1
ATOM 1580 C C . VAL A 1 201 ? -20.156 -11.906 -5.297 1 97.5 201 VAL A C 1
ATOM 1582 O O . VAL A 1 201 ? -19.219 -12.695 -5.09 1 97.5 201 VAL A O 1
ATOM 1585 N N . PRO A 1 202 ? -20.406 -11.398 -6.5 1 97.94 202 PRO A N 1
ATOM 1586 C CA . PRO A 1 202 ? -19.453 -11.68 -7.582 1 97.94 202 PRO A CA 1
ATOM 1587 C C . PRO A 1 202 ? -18.125 -10.938 -7.414 1 97.94 202 PRO A C 1
ATOM 1589 O O . PRO A 1 202 ? -18.078 -9.922 -6.719 1 97.94 202 PRO A O 1
ATOM 1592 N N . VAL A 1 203 ? -17.125 -11.453 -8.039 1 98.5 203 VAL A N 1
ATOM 1593 C CA . VAL A 1 203 ? -15.797 -10.828 -8.039 1 98.5 203 VAL A CA 1
ATOM 1594 C C . VAL A 1 203 ? -15.742 -9.75 -9.117 1 98.5 203 VAL A C 1
ATOM 1596 O O . VAL A 1 203 ? -16.234 -9.938 -10.227 1 98.5 203 VAL A O 1
ATOM 1599 N N . GLY A 1 204 ? -15.227 -8.586 -8.773 1 98.38 204 GLY A N 1
ATOM 1600 C CA . GLY A 1 204 ? -14.953 -7.516 -9.727 1 98.38 204 GLY A CA 1
ATOM 1601 C C . GLY A 1 204 ? -13.492 -7.422 -10.125 1 98.38 204 GLY A C 1
ATOM 1602 O O . GLY A 1 204 ? -12.75 -8.398 -9.992 1 98.38 204 GLY A O 1
ATOM 1603 N N . GLU A 1 205 ? -13.094 -6.285 -10.633 1 98.5 205 GLU A N 1
ATOM 1604 C CA . GLU A 1 205 ? -11.734 -6.09 -11.133 1 98.5 205 GLU A CA 1
ATOM 1605 C C . GLU A 1 205 ? -10.719 -6.055 -10 1 98.5 205 GLU A C 1
ATOM 1607 O O . GLU A 1 205 ? -11.086 -5.836 -8.844 1 98.5 205 GLU A O 1
ATOM 1612 N N . TYR A 1 206 ? -9.508 -6.355 -10.328 1 98.88 206 TYR A N 1
ATOM 1613 C CA . TYR A 1 206 ? -8.367 -6.316 -9.422 1 98.88 206 TYR A CA 1
ATOM 1614 C C . TYR A 1 206 ? -7.352 -5.266 -9.859 1 98.88 206 TYR A C 1
ATOM 1616 O O . TYR A 1 206 ? -6.969 -5.215 -11.031 1 98.88 206 TYR A O 1
ATOM 1624 N N . THR A 1 207 ? -7.016 -4.363 -8.953 1 98.88 207 THR A N 1
ATOM 1625 C CA . THR A 1 207 ? -5.992 -3.352 -9.188 1 98.88 207 THR A CA 1
ATOM 1626 C C . THR A 1 207 ? -4.664 -3.768 -8.555 1 98.88 207 THR A C 1
ATOM 1628 O O . THR A 1 207 ? -4.613 -4.098 -7.367 1 98.88 207 THR A O 1
ATOM 1631 N N . HIS A 1 208 ? -3.584 -3.756 -9.305 1 98.81 208 HIS A N 1
ATOM 1632 C CA . HIS A 1 208 ? -2.262 -4.184 -8.859 1 98.81 208 HIS A CA 1
ATOM 1633 C C . HIS A 1 208 ? -1.283 -3.014 -8.836 1 98.81 208 HIS A C 1
ATOM 1635 O O . HIS A 1 208 ? -0.768 -2.611 -9.883 1 98.81 208 HIS A O 1
ATOM 1641 N N . TRP A 1 209 ? -1.01 -2.482 -7.68 1 98.75 209 TRP A N 1
ATOM 1642 C CA . TRP A 1 209 ? -0.002 -1.44 -7.52 1 98.75 209 TRP A CA 1
ATOM 1643 C C . TRP A 1 209 ? 1.35 -2.043 -7.148 1 98.75 209 TRP A C 1
ATOM 1645 O O . TRP A 1 209 ? 1.445 -2.846 -6.219 1 98.75 209 TRP A O 1
ATOM 1655 N N . ILE A 1 210 ? 2.404 -1.6 -7.859 1 98.56 210 ILE A N 1
ATOM 1656 C CA . ILE A 1 210 ? 3.756 -2.084 -7.609 1 98.56 210 ILE A CA 1
ATOM 1657 C C . ILE A 1 210 ? 4.719 -0.903 -7.508 1 98.56 210 ILE A C 1
ATOM 1659 O O . ILE A 1 210 ? 4.84 -0.112 -8.445 1 98.56 210 ILE A O 1
ATOM 1663 N N . THR A 1 211 ? 5.453 -0.812 -6.406 1 98.31 211 THR A N 1
ATOM 1664 C CA . THR A 1 211 ? 6.418 0.274 -6.262 1 98.31 211 THR A CA 1
ATOM 1665 C C . THR A 1 211 ? 7.688 -0.022 -7.051 1 98.31 211 THR A C 1
ATOM 1667 O O . THR A 1 211 ? 8.266 0.877 -7.668 1 98.31 211 THR A O 1
ATOM 1670 N N . ASN A 1 212 ? 8.141 -1.339 -7.02 1 97.25 212 ASN A N 1
ATOM 1671 C CA . ASN A 1 212 ? 9.336 -1.765 -7.746 1 97.25 212 ASN A CA 1
ATOM 1672 C C . ASN A 1 212 ? 9.086 -3.049 -8.531 1 97.25 212 ASN A C 1
ATOM 1674 O O . ASN A 1 212 ? 8.562 -4.023 -7.984 1 97.25 212 ASN A O 1
ATOM 1678 N N . VAL A 1 213 ? 9.391 -3.062 -9.797 1 97.19 213 VAL A N 1
ATOM 1679 C CA . VAL A 1 213 ? 9.281 -4.262 -10.625 1 97.19 213 VAL A CA 1
ATOM 1680 C C . VAL A 1 213 ? 10.656 -4.637 -11.18 1 97.19 213 VAL A C 1
ATOM 1682 O O . VAL A 1 213 ? 11.359 -3.787 -11.734 1 97.19 213 VAL A O 1
ATOM 1685 N N . CYS A 1 214 ? 11.039 -5.812 -10.969 1 95.62 214 CYS A N 1
ATOM 1686 C CA . CYS A 1 214 ? 12.266 -6.32 -11.578 1 95.62 214 CYS A CA 1
ATOM 1687 C C . CYS A 1 214 ? 11.977 -7.562 -12.414 1 95.62 214 CYS A C 1
ATOM 1689 O O . CYS A 1 214 ? 10.891 -8.133 -12.336 1 95.62 214 CYS A O 1
ATOM 1691 N N . LEU A 1 215 ? 12.891 -7.922 -13.148 1 93.44 215 LEU A N 1
ATOM 1692 C CA . LEU A 1 215 ? 12.688 -9.062 -14.031 1 93.44 215 LEU A CA 1
ATOM 1693 C C . LEU A 1 215 ? 12.828 -10.375 -13.273 1 93.44 215 LEU A C 1
ATOM 1695 O O . LEU A 1 215 ? 11.977 -11.266 -13.398 1 93.44 215 LEU A O 1
ATOM 1699 N N . ASP A 1 216 ? 13.961 -10.391 -12.547 1 86.25 216 ASP A N 1
ATOM 1700 C CA . ASP A 1 216 ? 14.25 -11.648 -11.867 1 86.25 216 ASP A CA 1
ATOM 1701 C C . ASP A 1 216 ? 15.016 -11.398 -10.562 1 86.25 216 ASP A C 1
ATOM 1703 O O . ASP A 1 216 ? 15.086 -10.266 -10.086 1 86.25 216 ASP A O 1
ATOM 1707 N N . ARG A 1 217 ? 15.539 -12.398 -9.969 1 80.88 217 ARG A N 1
ATOM 1708 C CA . ARG A 1 217 ? 16.062 -12.367 -8.609 1 80.88 217 ARG A CA 1
ATOM 1709 C C . ARG A 1 217 ? 17.453 -11.75 -8.578 1 80.88 217 ARG A C 1
ATOM 1711 O O . ARG A 1 217 ? 18.078 -11.648 -7.516 1 80.88 217 ARG A O 1
ATOM 1718 N N . SER A 1 218 ? 17.875 -11.203 -9.672 1 84.31 218 SER A N 1
ATOM 1719 C CA . SER A 1 218 ? 19.203 -10.594 -9.711 1 84.31 218 SER A CA 1
ATOM 1720 C C . SER A 1 218 ? 19.172 -9.172 -9.148 1 84.31 218 SER A C 1
ATOM 1722 O O . SER A 1 218 ? 20.219 -8.609 -8.836 1 84.31 218 SER A O 1
ATOM 1724 N N . ALA A 1 219 ? 18 -8.664 -9.047 1 84.56 219 ALA A N 1
ATOM 1725 C CA . ALA A 1 219 ? 17.891 -7.312 -8.492 1 84.56 219 ALA A CA 1
ATOM 1726 C C . ALA A 1 219 ? 18.062 -7.32 -6.98 1 84.56 219 ALA A C 1
ATOM 1728 O O . ALA A 1 219 ? 17.547 -8.211 -6.297 1 84.56 219 ALA A O 1
ATOM 1729 N N . THR A 1 220 ? 18.734 -6.359 -6.516 1 86.5 220 THR A N 1
ATOM 1730 C CA . THR A 1 220 ? 18.922 -6.23 -5.074 1 86.5 220 THR A CA 1
ATOM 1731 C C . THR A 1 220 ? 17.578 -6.203 -4.355 1 86.5 220 THR A C 1
ATOM 1733 O O . THR A 1 220 ? 16.656 -5.516 -4.789 1 86.5 220 THR A O 1
ATOM 1736 N N . SER A 1 221 ? 17.5 -6.98 -3.258 1 79.19 221 SER A N 1
ATOM 1737 C CA . SER A 1 221 ? 16.359 -7.035 -2.357 1 79.19 221 SER A CA 1
ATOM 1738 C C . SER A 1 221 ? 15.156 -7.691 -3.031 1 79.19 221 SER A C 1
ATOM 1740 O O . SER A 1 221 ? 14.016 -7.426 -2.66 1 79.19 221 SER A O 1
ATOM 1742 N N . CYS A 1 222 ? 15.391 -8.375 -4.121 1 81 222 CYS A N 1
ATOM 1743 C CA . CYS A 1 222 ? 14.305 -9.195 -4.652 1 81 222 CYS A CA 1
ATOM 1744 C C . CYS A 1 222 ? 14.164 -10.484 -3.857 1 81 222 CYS A C 1
ATOM 1746 O O . CYS A 1 222 ? 15.164 -11.07 -3.428 1 81 222 CYS A O 1
ATOM 1748 N N . MET B 1 1 ? 37.781 21.484 3.15 1 30.61 1 MET B N 1
ATOM 1749 C CA . MET B 1 1 ? 37.656 20.172 2.527 1 30.61 1 MET B CA 1
ATOM 1750 C C . MET B 1 1 ? 36.25 19.984 1.951 1 30.61 1 MET B C 1
ATOM 1752 O O . MET B 1 1 ? 35.25 20.062 2.678 1 30.61 1 MET B O 1
ATOM 1756 N N . SER B 1 2 ? 35.938 20.344 0.759 1 34.09 2 SER B N 1
ATOM 1757 C CA . SER B 1 2 ? 34.656 20.312 0.077 1 34.09 2 SER B CA 1
ATOM 1758 C C . SER B 1 2 ? 34.031 18.922 0.163 1 34.09 2 SER B C 1
ATOM 1760 O O . SER B 1 2 ? 34.625 17.938 -0.252 1 34.09 2 SER B O 1
ATOM 1762 N N . THR B 1 3 ? 33.406 18.531 1.262 1 41.75 3 THR B N 1
ATOM 1763 C CA . THR B 1 3 ? 32.812 17.203 1.418 1 41.75 3 THR B CA 1
ATOM 1764 C C . THR B 1 3 ? 32.125 16.766 0.125 1 41.75 3 THR B C 1
ATOM 1766 O O . THR B 1 3 ? 31.172 17.406 -0.322 1 41.75 3 THR B O 1
ATOM 1769 N N . THR B 1 4 ? 32.75 16.391 -0.856 1 43.25 4 THR B N 1
ATOM 1770 C CA . THR B 1 4 ? 32.281 15.922 -2.158 1 43.25 4 THR B CA 1
ATOM 1771 C C . THR B 1 4 ? 31.109 14.938 -1.999 1 43.25 4 THR B C 1
ATOM 1773 O O . THR B 1 4 ? 31.281 13.852 -1.445 1 43.25 4 THR B O 1
ATOM 1776 N N . THR B 1 5 ? 29.859 15.383 -1.694 1 50.59 5 THR B N 1
ATOM 1777 C CA . THR B 1 5 ? 28.656 14.578 -1.528 1 50.59 5 THR B CA 1
ATOM 1778 C C . THR B 1 5 ? 28.547 13.539 -2.635 1 50.59 5 THR B C 1
ATOM 1780 O O . THR B 1 5 ? 28.438 13.883 -3.812 1 50.59 5 THR B O 1
ATOM 1783 N N . ALA B 1 6 ? 29.375 12.531 -2.564 1 57.38 6 ALA B N 1
ATOM 1784 C CA . ALA B 1 6 ? 29.328 11.438 -3.533 1 57.38 6 ALA B CA 1
ATOM 1785 C C . ALA B 1 6 ? 27.891 11.094 -3.908 1 57.38 6 ALA B C 1
ATOM 1787 O O . ALA B 1 6 ? 27 11.125 -3.061 1 57.38 6 ALA B O 1
ATOM 1788 N N . THR B 1 7 ? 27.547 11.227 -5.191 1 74.81 7 THR B N 1
ATOM 1789 C CA . THR B 1 7 ? 26.25 10.844 -5.742 1 74.81 7 THR B CA 1
ATOM 1790 C C . THR B 1 7 ? 25.875 9.422 -5.32 1 74.81 7 THR B C 1
ATOM 1792 O O . THR B 1 7 ? 26.672 8.492 -5.496 1 74.81 7 THR B O 1
ATOM 1795 N N . PRO B 1 8 ? 24.766 9.352 -4.566 1 84.62 8 PRO B N 1
ATOM 1796 C CA . PRO B 1 8 ? 24.391 8.008 -4.129 1 84.62 8 PRO B CA 1
ATOM 1797 C C . PRO B 1 8 ? 24.203 7.039 -5.297 1 84.62 8 PRO B C 1
ATOM 1799 O O . PRO B 1 8 ? 23.859 7.457 -6.406 1 84.62 8 PRO B O 1
ATOM 1802 N N . LYS B 1 9 ? 24.672 5.832 -5.074 1 88 9 LYS B N 1
ATOM 1803 C CA . LYS B 1 9 ? 24.438 4.77 -6.047 1 88 9 LYS B CA 1
ATOM 1804 C C . LYS B 1 9 ? 22.953 4.492 -6.211 1 88 9 LYS B C 1
ATOM 1806 O O . LYS B 1 9 ? 22.234 4.316 -5.223 1 88 9 LYS B O 1
ATOM 1811 N N . CYS B 1 10 ? 22.391 4.566 -7.422 1 92.12 10 CYS B N 1
ATOM 1812 C CA . CYS B 1 10 ? 21 4.312 -7.734 1 92.12 10 CYS B CA 1
ATOM 1813 C C . CYS B 1 10 ? 20.859 3.217 -8.789 1 92.12 10 CYS B C 1
ATOM 1815 O O . CYS B 1 10 ? 21.672 3.143 -9.719 1 92.12 10 CYS B O 1
ATOM 1817 N N . ALA B 1 11 ? 19.844 2.426 -8.617 1 88.81 11 ALA B N 1
ATOM 1818 C CA . ALA B 1 11 ? 19.547 1.446 -9.656 1 88.81 11 ALA B CA 1
ATOM 1819 C C . ALA B 1 11 ? 19.031 2.131 -10.922 1 88.81 11 ALA B C 1
ATOM 1821 O O . ALA B 1 11 ? 18.297 3.113 -10.852 1 88.81 11 ALA B O 1
ATOM 1822 N N . PRO B 1 12 ? 19.5 1.576 -12.141 1 92.81 12 PRO B N 1
ATOM 1823 C CA . PRO B 1 12 ? 18.797 2.053 -13.336 1 92.81 12 PRO B CA 1
ATOM 1824 C C . PRO B 1 12 ? 17.297 1.807 -13.273 1 92.81 12 PRO B C 1
ATOM 1826 O O . PRO B 1 12 ? 16.859 0.767 -12.773 1 92.81 12 PRO B O 1
ATOM 1829 N N . SER B 1 13 ? 16.547 2.854 -13.695 1 94.88 13 SER B N 1
ATOM 1830 C CA . SER B 1 13 ? 15.109 2.68 -13.469 1 94.88 13 SER B CA 1
ATOM 1831 C C . SER B 1 13 ? 14.297 3.387 -14.547 1 94.88 13 SER B C 1
ATOM 1833 O O . SER B 1 13 ? 14.797 4.281 -15.234 1 94.88 13 SER B O 1
ATOM 1835 N N . ASN B 1 14 ? 13.188 2.885 -14.828 1 96.62 14 ASN B N 1
ATOM 1836 C CA . ASN B 1 14 ? 12.078 3.537 -15.523 1 96.62 14 ASN B CA 1
ATOM 1837 C C . ASN B 1 14 ? 10.922 3.84 -14.578 1 96.62 14 ASN B C 1
ATOM 1839 O O . ASN B 1 14 ? 10.141 2.945 -14.242 1 96.62 14 ASN B O 1
ATOM 1843 N N . ASN B 1 15 ? 10.836 5.039 -14.18 1 97.88 15 ASN B N 1
ATOM 1844 C CA . ASN B 1 15 ? 9.789 5.473 -13.266 1 97.88 15 ASN B CA 1
ATOM 1845 C C . ASN B 1 15 ? 8.539 5.938 -14.008 1 97.88 15 ASN B C 1
ATOM 1847 O O . ASN B 1 15 ? 8.594 6.891 -14.789 1 97.88 15 ASN B O 1
ATOM 1851 N N . LEU B 1 16 ? 7.422 5.336 -13.727 1 98.19 16 LEU B N 1
ATOM 1852 C CA . LEU B 1 16 ? 6.219 5.543 -14.516 1 98.19 16 LEU B CA 1
ATOM 1853 C C . LEU B 1 16 ? 5.426 6.738 -14 1 98.19 16 LEU B C 1
ATOM 1855 O O . LEU B 1 16 ? 4.355 7.059 -14.531 1 98.19 16 LEU B O 1
ATOM 1859 N N . ASN B 1 17 ? 5.961 7.422 -13.062 1 98 17 ASN B N 1
ATOM 1860 C CA . ASN B 1 17 ? 5.305 8.602 -12.508 1 98 17 ASN B CA 1
ATOM 1861 C C . ASN B 1 17 ? 4.945 9.602 -13.602 1 98 17 ASN B C 1
ATOM 1863 O O . ASN B 1 17 ? 4 10.383 -13.453 1 98 17 ASN B O 1
ATOM 1867 N N . VAL B 1 18 ? 5.66 9.594 -14.68 1 96.12 18 VAL B N 1
ATOM 1868 C CA . VAL B 1 18 ? 5.449 10.555 -15.758 1 96.12 18 VAL B CA 1
ATOM 1869 C C . VAL B 1 18 ? 4.031 10.414 -16.312 1 96.12 18 VAL B C 1
ATOM 1871 O O . VAL B 1 18 ? 3.486 11.359 -16.875 1 96.12 18 VAL B O 1
ATOM 1874 N N . GLY B 1 19 ? 3.406 9.219 -16.094 1 96.19 19 GLY B N 1
ATOM 1875 C CA . GLY B 1 19 ? 2.074 8.969 -16.625 1 96.19 19 GLY B CA 1
ATOM 1876 C C . GLY B 1 19 ? 0.97 9.336 -15.648 1 96.19 19 GLY B C 1
ATOM 1877 O O . GLY B 1 19 ? -0.214 9.227 -15.969 1 96.19 19 GLY B O 1
ATOM 1878 N N . TYR B 1 20 ? 1.326 9.82 -14.477 1 98.25 20 TYR B N 1
ATOM 1879 C CA . TYR B 1 20 ? 0.334 10.156 -13.461 1 98.25 20 TYR B CA 1
ATOM 1880 C C . TYR B 1 20 ? 0.181 11.664 -13.32 1 98.25 20 TYR B C 1
ATOM 1882 O O . TYR B 1 20 ? 1.045 12.422 -13.758 1 98.25 20 TYR B O 1
ATOM 1890 N N . PRO B 1 21 ? -0.945 12.141 -12.766 1 98.31 21 PRO B N 1
ATOM 1891 C CA . PRO B 1 21 ? -1.077 13.57 -12.5 1 98.31 21 PRO B CA 1
ATOM 1892 C C . PRO B 1 21 ? 0.077 14.125 -11.664 1 98.31 21 PRO B C 1
ATOM 1894 O O . PRO B 1 21 ? 0.433 13.547 -10.633 1 98.31 21 PRO B O 1
ATOM 1897 N N . GLN B 1 22 ? 0.659 15.203 -12.18 1 98.62 22 GLN B N 1
ATOM 1898 C CA . GLN B 1 22 ? 1.771 15.875 -11.508 1 98.62 22 GLN B CA 1
ATOM 1899 C C . GLN B 1 22 ? 1.303 17.125 -10.781 1 98.62 22 GLN B C 1
ATOM 1901 O O . GLN B 1 22 ? 0.557 17.938 -11.336 1 98.62 22 GLN B O 1
ATOM 1906 N N . PHE B 1 23 ? 1.742 17.281 -9.562 1 98.88 23 PHE B N 1
ATOM 1907 C CA . PHE B 1 23 ? 1.441 18.469 -8.766 1 98.88 23 PHE B CA 1
ATOM 1908 C C . PHE B 1 23 ? 2.723 19.156 -8.312 1 98.88 23 PHE B C 1
ATOM 1910 O O . PHE B 1 23 ? 3.607 18.5 -7.742 1 98.88 23 PHE B O 1
ATOM 1917 N N . PRO B 1 24 ? 2.834 20.469 -8.539 1 98.69 24 PRO B N 1
ATOM 1918 C CA . PRO B 1 24 ? 4.059 21.141 -8.109 1 98.69 24 PRO B CA 1
ATOM 1919 C C . PRO B 1 24 ? 4.328 20.984 -6.613 1 98.69 24 PRO B C 1
ATOM 1921 O O . PRO B 1 24 ? 5.469 20.75 -6.211 1 98.69 24 PRO B O 1
ATOM 1924 N N . THR B 1 25 ? 3.275 21.125 -5.82 1 98.75 25 THR B N 1
ATOM 1925 C CA . THR B 1 25 ? 3.396 20.984 -4.375 1 98.75 25 THR B CA 1
ATOM 1926 C C . THR B 1 25 ? 2.18 20.281 -3.793 1 98.75 25 THR B C 1
ATOM 1928 O O . THR B 1 25 ? 1.26 19.906 -4.527 1 98.75 25 THR B O 1
ATOM 1931 N N . ALA B 1 26 ? 2.182 20.125 -2.494 1 98.69 26 ALA B N 1
ATOM 1932 C CA . ALA B 1 26 ? 1.083 19.469 -1.783 1 98.69 26 ALA B CA 1
ATOM 1933 C C . ALA B 1 26 ? -0.188 20.312 -1.852 1 98.69 26 ALA B C 1
ATOM 1935 O O . ALA B 1 26 ? -1.297 19.781 -1.731 1 98.69 26 ALA B O 1
ATOM 1936 N N . LYS B 1 27 ? -0.018 21.609 -2.055 1 98.5 27 LYS B N 1
ATOM 1937 C CA . LYS B 1 27 ? -1.164 22.516 -2.111 1 98.5 27 LYS B CA 1
ATOM 1938 C C . LYS B 1 27 ? -2.09 22.156 -3.271 1 98.5 27 LYS B C 1
ATOM 1940 O O . LYS B 1 27 ? -3.305 22.062 -3.096 1 98.5 27 LYS B O 1
ATOM 1945 N N . GLU B 1 28 ? -1.556 21.938 -4.445 1 98.81 28 GLU B N 1
ATOM 1946 C CA . GLU B 1 28 ? -2.354 21.625 -5.625 1 98.81 28 GLU B CA 1
ATOM 1947 C C . GLU B 1 28 ? -2.973 20.234 -5.523 1 98.81 28 GLU B C 1
ATOM 1949 O O . 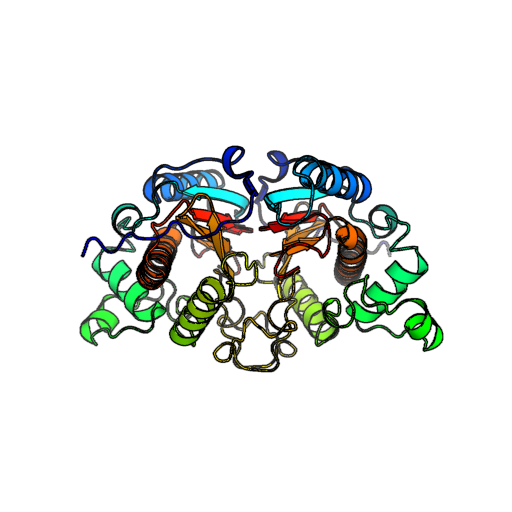GLU B 1 28 ? -4.082 20 -6.004 1 98.81 28 GLU B O 1
ATOM 1954 N N . LEU B 1 29 ? -2.246 19.297 -4.918 1 98.81 29 LEU B N 1
ATOM 1955 C CA . LEU B 1 29 ? -2.826 17.969 -4.727 1 98.81 29 LEU B CA 1
ATOM 1956 C C . LEU B 1 29 ? -4 18.031 -3.756 1 98.81 29 LEU B C 1
ATOM 1958 O O . LEU B 1 29 ? -5.039 17.406 -3.992 1 98.81 29 LEU B O 1
ATOM 1962 N N . HIS B 1 30 ? -3.822 18.75 -2.648 1 98.69 30 HIS B N 1
ATOM 1963 C CA . HIS B 1 30 ? -4.918 18.938 -1.704 1 98.69 30 HIS B CA 1
ATOM 1964 C C . HIS B 1 30 ? -6.16 19.484 -2.4 1 98.69 30 HIS B C 1
ATOM 1966 O O . HIS B 1 30 ? -7.258 18.953 -2.223 1 98.69 30 HIS B O 1
ATOM 1972 N N . ALA B 1 31 ? -5.941 20.5 -3.213 1 98.44 31 ALA B N 1
ATOM 1973 C CA . ALA B 1 31 ? -7.051 21.109 -3.943 1 98.44 31 ALA B CA 1
ATOM 1974 C C . ALA B 1 31 ? -7.734 20.094 -4.848 1 98.44 31 ALA B C 1
ATOM 1976 O O . ALA B 1 31 ? -8.961 20.078 -4.961 1 98.44 31 ALA B O 1
ATOM 1977 N N . LYS B 1 32 ? -6.945 19.297 -5.473 1 98.5 32 LYS B N 1
ATOM 1978 C CA . LYS B 1 32 ? -7.484 18.266 -6.363 1 98.5 32 LYS B CA 1
ATOM 1979 C C . LYS B 1 32 ? -8.32 17.25 -5.59 1 98.5 32 LYS B C 1
ATOM 1981 O O . LYS B 1 32 ? -9.383 16.844 -6.055 1 98.5 32 LYS B O 1
ATOM 1986 N N . LEU B 1 33 ? -7.852 16.781 -4.453 1 98.06 33 LEU B N 1
ATOM 1987 C CA . LEU B 1 33 ? -8.586 15.828 -3.633 1 98.06 33 LEU B CA 1
ATOM 1988 C C . LEU B 1 33 ? -9.922 16.406 -3.189 1 98.06 33 LEU B C 1
ATOM 1990 O O . LEU B 1 33 ? -10.945 15.711 -3.23 1 98.06 33 LEU B O 1
ATOM 1994 N N . ILE B 1 34 ? -9.891 17.703 -2.816 1 97.5 34 ILE B N 1
ATOM 1995 C CA . ILE B 1 34 ? -11.117 18.375 -2.408 1 97.5 34 ILE B CA 1
ATOM 1996 C C . ILE B 1 34 ? -12.086 18.438 -3.588 1 97.5 34 ILE B C 1
ATOM 1998 O O . ILE B 1 34 ? -13.266 18.125 -3.445 1 97.5 34 ILE B O 1
ATOM 2002 N N . GLU B 1 35 ? -11.562 18.797 -4.703 1 97.31 35 GLU B N 1
ATOM 2003 C CA . GLU B 1 35 ? -12.383 18.906 -5.906 1 97.31 35 GLU B CA 1
ATOM 2004 C C . GLU B 1 35 ? -13.023 17.562 -6.254 1 97.31 35 GLU B C 1
ATOM 2006 O O . GLU B 1 35 ? -14.234 17.484 -6.48 1 97.31 35 GLU B O 1
ATOM 2011 N N . LEU B 1 36 ? -12.266 16.484 -6.277 1 96.06 36 LEU B N 1
ATOM 2012 C CA . LEU B 1 36 ? -12.727 15.164 -6.672 1 96.06 36 LEU B CA 1
ATOM 2013 C C . LEU B 1 36 ? -13.82 14.672 -5.723 1 96.06 36 LEU B C 1
ATOM 2015 O O . LEU B 1 36 ? -14.805 14.078 -6.164 1 96.06 36 LEU B O 1
ATOM 2019 N N . THR B 1 37 ? -13.664 14.891 -4.465 1 95.75 37 THR B N 1
ATOM 2020 C CA . THR B 1 37 ? -14.578 14.328 -3.479 1 95.75 37 THR B CA 1
ATOM 2021 C C . THR B 1 37 ? -15.812 15.211 -3.311 1 95.75 37 THR B C 1
ATOM 2023 O O . THR B 1 37 ? -16.906 14.719 -3.02 1 95.75 37 THR B O 1
ATOM 2026 N N . SER B 1 38 ? -15.664 16.516 -3.504 1 94 38 SER B N 1
ATOM 2027 C CA . SER B 1 38 ? -16.797 17.438 -3.418 1 94 38 SER B CA 1
ATOM 2028 C C . SER B 1 38 ? -17.766 17.234 -4.582 1 94 38 SER B C 1
ATOM 2030 O O . SER B 1 38 ? -18.969 17.406 -4.43 1 94 38 SER B O 1
ATOM 2032 N N . ALA B 1 39 ? -17.25 16.828 -5.688 1 89.38 39 ALA B N 1
ATOM 2033 C CA . ALA B 1 39 ? -18.047 16.609 -6.887 1 89.38 39 ALA B CA 1
ATOM 2034 C C . ALA B 1 39 ? -19.062 15.477 -6.668 1 89.38 39 ALA B C 1
ATOM 2036 O O . ALA B 1 39 ? -20.125 15.461 -7.293 1 89.38 39 ALA B O 1
ATOM 2037 N N . GLY B 1 40 ? -18.812 14.602 -5.758 1 88.75 40 GLY B N 1
ATOM 2038 C CA . GLY B 1 40 ? -19.703 13.477 -5.473 1 88.75 40 GLY B CA 1
ATOM 2039 C C . GLY B 1 40 ? -20.703 13.773 -4.367 1 88.75 40 GLY B C 1
ATOM 2040 O O . GLY B 1 40 ? -21.516 12.922 -4.027 1 88.75 40 GLY B O 1
ATOM 2041 N N . GLY B 1 41 ? -20.625 14.961 -3.758 1 86.19 41 GLY B N 1
ATOM 2042 C CA . GLY B 1 41 ? -21.609 15.383 -2.779 1 86.19 41 GLY B CA 1
ATOM 2043 C C . GLY B 1 41 ? -21.203 15.094 -1.349 1 86.19 41 GLY B C 1
ATOM 2044 O O . GLY B 1 41 ? -21.922 15.43 -0.409 1 86.19 41 GLY B O 1
ATOM 2045 N N . GLY B 1 42 ? -20.031 14.469 -1.125 1 86.88 42 GLY B N 1
ATOM 2046 C CA . GLY B 1 42 ? -19.578 14.109 0.207 1 86.88 42 GLY B CA 1
ATOM 2047 C C . GLY B 1 42 ? -20.297 12.898 0.776 1 86.88 42 GLY B C 1
ATOM 2048 O O . GLY B 1 42 ? -20.594 11.945 0.051 1 86.88 42 GLY B O 1
ATOM 2049 N N . GLY B 1 43 ? -20.359 12.852 2.156 1 91.06 43 GLY B N 1
ATOM 2050 C CA . GLY B 1 43 ? -21.031 11.711 2.764 1 91.06 43 GLY B CA 1
ATOM 2051 C C . GLY B 1 43 ? -20.312 10.398 2.516 1 91.06 43 GLY B C 1
ATOM 2052 O O . GLY B 1 43 ? -19.125 10.273 2.773 1 91.06 43 GLY B O 1
ATOM 2053 N N . GLU B 1 44 ? -21.062 9.477 1.91 1 93.94 44 GLU B N 1
ATOM 2054 C CA . GLU B 1 44 ? -20.516 8.141 1.703 1 93.94 44 GLU B CA 1
ATOM 2055 C C . GLU B 1 44 ? -19.75 8.062 0.384 1 93.94 44 GLU B C 1
ATOM 2057 O O . GLU B 1 44 ? -19.109 7.047 0.089 1 93.94 44 GLU B O 1
ATOM 2062 N N . PHE B 1 45 ? -19.766 9.156 -0.356 1 95.81 45 PHE B N 1
ATOM 2063 C CA . PHE B 1 45 ? -19.094 9.141 -1.649 1 95.81 45 PHE B CA 1
ATOM 2064 C C . PHE B 1 45 ? -17.594 8.961 -1.476 1 95.81 45 PHE B C 1
ATOM 2066 O O . PHE B 1 45 ? -16.984 9.578 -0.594 1 95.81 45 PHE B O 1
ATOM 2073 N N . VAL B 1 46 ? -17.016 8.109 -2.396 1 96.31 46 VAL B N 1
ATOM 2074 C CA . VAL B 1 46 ? -15.578 7.859 -2.305 1 96.31 46 VAL B CA 1
ATOM 2075 C C . VAL B 1 46 ? -14.969 7.848 -3.703 1 96.31 46 VAL B C 1
ATOM 2077 O O . VAL B 1 46 ? -15.594 7.391 -4.66 1 96.31 46 VAL B O 1
ATOM 2080 N N . VAL B 1 47 ? -13.852 8.438 -3.836 1 97.5 47 VAL B N 1
ATOM 2081 C CA . VAL B 1 47 ? -13.008 8.266 -5.012 1 97.5 47 VAL B CA 1
ATOM 2082 C C . VAL B 1 47 ? -12.016 7.129 -4.773 1 97.5 47 VAL B C 1
ATOM 2084 O O . VAL B 1 47 ? -11.367 7.07 -3.721 1 97.5 47 VAL B O 1
ATOM 2087 N N . ARG B 1 48 ? -11.898 6.184 -5.754 1 97.81 48 ARG B N 1
ATOM 2088 C CA . ARG B 1 48 ? -11.07 5.004 -5.508 1 97.81 48 ARG B CA 1
ATOM 2089 C C . ARG B 1 48 ? -9.859 4.984 -6.43 1 97.81 48 ARG B C 1
ATOM 2091 O O . ARG B 1 48 ? -9.961 5.328 -7.609 1 97.81 48 ARG B O 1
ATOM 2098 N N . ASN B 1 49 ? -8.758 4.52 -5.812 1 98.62 49 ASN B N 1
ATOM 2099 C CA . ASN B 1 49 ? -7.52 4.23 -6.531 1 98.62 49 ASN B CA 1
ATOM 2100 C C . ASN B 1 49 ? -6.961 5.48 -7.207 1 98.62 49 ASN B C 1
ATOM 2102 O O . ASN B 1 49 ? -6.75 5.496 -8.422 1 98.62 49 ASN B O 1
ATOM 2106 N N . PHE B 1 50 ? -6.637 6.484 -6.375 1 98.69 50 PHE B N 1
ATOM 2107 C CA . PHE B 1 50 ? -6.02 7.734 -6.805 1 98.69 50 PHE B CA 1
ATOM 2108 C C . PHE B 1 50 ? -4.504 7.664 -6.668 1 98.69 50 PHE B C 1
ATOM 2110 O O . PHE B 1 50 ? -3.986 7.121 -5.688 1 98.69 50 PHE B O 1
ATOM 2117 N N . VAL B 1 51 ? -3.816 8.18 -7.676 1 98.75 51 VAL B N 1
ATOM 2118 C CA . VAL B 1 51 ? -2.379 8.375 -7.527 1 98.75 51 VAL B CA 1
ATOM 2119 C C . VAL B 1 51 ? -1.997 9.781 -7.984 1 98.75 51 VAL B C 1
ATOM 2121 O O . VAL B 1 51 ? -2.512 10.273 -8.992 1 98.75 51 VAL B O 1
ATOM 2124 N N . GLY B 1 52 ? -1.25 10.516 -7.215 1 98.69 52 GLY B N 1
ATOM 2125 C CA . GLY B 1 52 ? -0.688 11.82 -7.535 1 98.69 52 GLY B CA 1
ATOM 2126 C C . GLY B 1 52 ? 0.782 11.938 -7.18 1 98.69 52 GLY B C 1
ATOM 2127 O O . GLY B 1 52 ? 1.234 11.359 -6.188 1 98.69 52 GLY B O 1
ATOM 2128 N N . VAL B 1 53 ? 1.476 12.68 -7.996 1 98.88 53 VAL B N 1
ATOM 2129 C CA . VAL B 1 53 ? 2.904 12.875 -7.773 1 98.88 53 VAL B CA 1
ATOM 2130 C C . VAL B 1 53 ? 3.17 14.328 -7.371 1 98.88 53 VAL B C 1
ATOM 2132 O O . VAL B 1 53 ? 2.814 15.25 -8.102 1 98.88 53 VAL B O 1
ATOM 2135 N N . ILE B 1 54 ? 3.752 14.516 -6.219 1 98.88 54 ILE B N 1
ATOM 2136 C CA . ILE B 1 54 ? 4.172 15.844 -5.773 1 98.88 54 ILE B CA 1
ATOM 2137 C C . ILE B 1 54 ? 5.633 16.078 -6.145 1 98.88 54 ILE B C 1
ATOM 2139 O O . ILE B 1 54 ? 6.52 15.344 -5.688 1 98.88 54 ILE B O 1
ATOM 2143 N N . GLN B 1 55 ? 5.918 17.109 -6.898 1 98.62 55 GLN B N 1
ATOM 2144 C CA . GLN B 1 55 ? 7.27 17.359 -7.383 1 98.62 55 GLN B CA 1
ATOM 2145 C C . GLN B 1 55 ? 8.148 17.938 -6.273 1 98.62 55 GLN B C 1
ATOM 2147 O O . GLN B 1 55 ? 9.273 17.484 -6.066 1 98.62 55 GLN B O 1
ATOM 2152 N N . ASP B 1 56 ? 7.652 18.922 -5.613 1 98.81 56 ASP B N 1
ATOM 2153 C CA . ASP B 1 56 ? 8.336 19.516 -4.469 1 98.81 56 ASP B CA 1
ATOM 2154 C C . ASP B 1 56 ? 7.625 19.156 -3.162 1 98.81 56 ASP B C 1
ATOM 2156 O O . ASP B 1 56 ? 6.625 19.781 -2.803 1 98.81 56 ASP B O 1
ATOM 2160 N N . VAL B 1 57 ? 8.188 18.156 -2.463 1 98.81 57 VAL B N 1
ATOM 2161 C CA . VAL B 1 57 ? 7.57 17.719 -1.214 1 98.81 57 VAL B CA 1
ATOM 2162 C C . VAL B 1 57 ? 8.398 18.203 -0.029 1 98.81 57 VAL B C 1
ATOM 2164 O O . VAL B 1 57 ? 8.422 17.578 1.026 1 98.81 57 VAL B O 1
ATOM 2167 N N . SER B 1 58 ? 9.117 19.344 -0.197 1 98.62 58 SER B N 1
ATOM 2168 C CA . SER B 1 58 ? 9.812 19.938 0.933 1 98.62 58 SER B CA 1
ATOM 2169 C C . SER B 1 58 ? 8.844 20.297 2.053 1 98.62 58 SER B C 1
ATOM 2171 O O . SER B 1 58 ? 7.641 20.406 1.825 1 98.62 58 SER B O 1
ATOM 2173 N N . ILE B 1 59 ? 9.359 20.422 3.234 1 98.5 59 ILE B N 1
ATOM 2174 C CA . ILE B 1 59 ? 8.523 20.75 4.379 1 98.5 59 ILE B CA 1
ATOM 2175 C C . ILE B 1 59 ? 7.75 22.031 4.102 1 98.5 59 ILE B C 1
ATOM 2177 O O . ILE B 1 59 ? 6.543 22.109 4.336 1 98.5 59 ILE B O 1
ATOM 2181 N N . GLU B 1 60 ? 8.406 23.031 3.553 1 97.94 60 GLU B N 1
ATOM 2182 C CA . GLU B 1 60 ? 7.773 24.312 3.246 1 97.94 60 GLU B CA 1
ATOM 2183 C C . GLU B 1 60 ? 6.66 24.141 2.219 1 97.94 60 GLU B C 1
ATOM 2185 O O . GLU B 1 60 ? 5.559 24.656 2.398 1 97.94 60 GLU B O 1
ATOM 2190 N N . ALA B 1 61 ? 6.887 23.391 1.171 1 98.31 61 ALA B N 1
ATOM 2191 C CA . ALA B 1 61 ? 5.934 23.188 0.082 1 98.31 61 ALA B CA 1
ATOM 2192 C C . ALA B 1 61 ? 4.785 22.281 0.516 1 98.31 61 ALA B C 1
ATOM 2194 O O . ALA B 1 61 ? 3.756 22.203 -0.16 1 98.31 61 ALA B O 1
ATOM 2195 N N . SER B 1 62 ? 4.965 21.609 1.658 1 98.62 62 SER B N 1
ATOM 2196 C CA . SER B 1 62 ? 3.959 20.672 2.156 1 98.62 62 SER B CA 1
ATOM 2197 C C . SER B 1 62 ? 3.27 21.219 3.402 1 98.62 62 SER B C 1
ATOM 2199 O O . SER B 1 62 ? 2.578 20.484 4.109 1 98.62 62 SER B O 1
ATOM 2201 N N . THR B 1 63 ? 3.623 22.453 3.756 1 98.62 63 THR B N 1
ATOM 2202 C CA . THR B 1 63 ? 2.904 23.172 4.809 1 98.62 63 THR B CA 1
ATOM 2203 C C . THR B 1 63 ? 1.713 23.922 4.234 1 98.62 63 THR B C 1
ATOM 2205 O O . THR B 1 63 ? 1.844 25.078 3.832 1 98.62 63 THR B O 1
ATOM 2208 N N . VAL B 1 64 ? 0.61 23.234 4.148 1 98.56 64 VAL B N 1
ATOM 2209 C CA . VAL B 1 64 ? -0.633 23.766 3.605 1 98.56 64 VAL B CA 1
ATOM 2210 C C . VAL B 1 64 ? -1.623 24.031 4.738 1 98.56 64 VAL B C 1
ATOM 2212 O O . VAL B 1 64 ? -2.246 23.094 5.254 1 98.56 64 VAL B O 1
ATOM 2215 N N . GLU B 1 65 ? -1.817 25.266 5.086 1 98.06 65 GLU B N 1
ATOM 2216 C CA . GLU B 1 65 ? -2.678 25.625 6.207 1 98.06 65 GLU B CA 1
ATOM 2217 C C . GLU B 1 65 ? -4.141 25.688 5.781 1 98.06 65 GLU B C 1
ATOM 2219 O O . GLU B 1 65 ? -4.457 26.172 4.688 1 98.06 65 GLU B O 1
ATOM 2224 N N . THR B 1 66 ? -4.938 25.172 6.586 1 97.12 66 THR B N 1
ATOM 2225 C CA . THR B 1 66 ? -6.387 25.297 6.461 1 97.12 66 THR B CA 1
ATOM 2226 C C . THR B 1 66 ? -7.004 25.75 7.777 1 97.12 66 THR B C 1
ATOM 2228 O O . THR B 1 66 ? -6.309 25.891 8.781 1 97.12 66 THR B O 1
ATOM 2231 N N . ASP B 1 67 ? -8.344 26.016 7.781 1 95.25 67 ASP B N 1
ATOM 2232 C CA . ASP B 1 67 ? -9.031 26.391 9.016 1 95.25 67 ASP B CA 1
ATOM 2233 C C . ASP B 1 67 ? -8.93 25.281 10.055 1 95.25 67 ASP B C 1
ATOM 2235 O O . ASP B 1 67 ? -8.727 25.562 11.242 1 95.25 67 ASP B O 1
ATOM 2239 N N . LEU B 1 68 ? -8.969 24.078 9.633 1 93.5 68 LEU B N 1
ATOM 2240 C CA . LEU B 1 68 ? -8.906 22.938 10.531 1 93.5 68 LEU B CA 1
ATOM 2241 C C . LEU B 1 68 ? -7.48 22.672 11 1 93.5 68 LEU B C 1
ATOM 2243 O O . LEU B 1 68 ? -7.258 22.203 12.117 1 93.5 68 LEU B O 1
ATOM 2247 N N . PHE B 1 69 ? -6.578 23.016 10.094 1 96.38 69 PHE B N 1
ATOM 2248 C CA . PHE B 1 69 ? -5.18 22.75 10.398 1 96.38 69 PHE B CA 1
ATOM 2249 C C . PHE B 1 69 ? -4.332 24 10.188 1 96.38 69 PHE B C 1
ATOM 2251 O O . PHE B 1 69 ? -3.541 24.078 9.25 1 96.38 69 PHE B O 1
ATOM 2258 N N . PRO B 1 70 ? -4.379 24.938 11.188 1 97.44 70 PRO B N 1
ATOM 2259 C CA . PRO B 1 70 ? -3.383 26 11.156 1 97.44 70 PRO B CA 1
ATOM 2260 C C . PRO B 1 70 ? -1.963 25.5 11.398 1 97.44 70 PRO B C 1
ATOM 2262 O O . PRO B 1 70 ? -1.774 24.328 11.766 1 97.44 70 PRO B O 1
ATOM 2265 N N . ARG B 1 71 ? -1.052 26.344 11.227 1 97.56 71 ARG B N 1
ATOM 2266 C CA . ARG B 1 71 ? 0.354 25.953 11.281 1 97.56 71 ARG B CA 1
ATOM 2267 C C . ARG B 1 71 ? 0.682 25.25 12.594 1 97.56 71 ARG B C 1
ATOM 2269 O O . ARG B 1 71 ? 1.371 24.234 12.609 1 97.56 71 ARG B O 1
ATOM 2276 N N . GLY B 1 72 ? 0.199 25.812 13.672 1 97 72 GLY B N 1
ATOM 2277 C CA . GLY B 1 72 ? 0.464 25.219 14.977 1 97 72 GLY B CA 1
ATOM 2278 C C . GLY B 1 72 ? -0.024 23.797 15.094 1 97 72 GLY B C 1
ATOM 2279 O O . GLY B 1 72 ? 0.651 22.953 15.688 1 97 72 GLY B O 1
ATOM 2280 N N . ALA B 1 73 ? -1.175 23.5 14.555 1 96.19 73 ALA B N 1
ATOM 2281 C CA . ALA B 1 73 ? -1.717 22.141 14.586 1 96.19 73 ALA B CA 1
ATOM 2282 C C . ALA B 1 73 ? -0.869 21.203 13.742 1 96.19 73 ALA B C 1
ATOM 2284 O O . ALA B 1 73 ? -0.571 20.078 14.164 1 96.19 73 ALA B O 1
ATOM 2285 N N . LEU B 1 74 ? -0.488 21.656 12.555 1 97.12 74 LEU B N 1
ATOM 2286 C CA . LEU B 1 74 ? 0.362 20.844 11.688 1 97.12 74 LEU B CA 1
ATOM 2287 C C . LEU B 1 74 ? 1.658 20.469 12.391 1 97.12 74 LEU B C 1
ATOM 2289 O O . LEU B 1 74 ? 2.057 19.297 12.383 1 97.12 74 LEU B O 1
ATOM 2293 N N . GLU B 1 75 ? 2.26 21.438 13.016 1 97.06 75 GLU B N 1
ATOM 2294 C CA . GLU B 1 75 ? 3.533 21.219 13.695 1 97.06 75 GLU B CA 1
ATOM 2295 C C . GLU B 1 75 ? 3.367 20.297 14.898 1 97.06 75 GLU B C 1
ATOM 2297 O O . GLU B 1 75 ? 4.199 19.422 15.133 1 97.06 75 GLU B O 1
ATOM 2302 N N . TYR B 1 76 ? 2.311 20.469 15.641 1 95.75 76 TYR B N 1
ATOM 2303 C CA . TYR B 1 76 ? 2.037 19.625 16.797 1 95.75 76 TYR B CA 1
ATOM 2304 C C . TYR B 1 76 ? 1.896 18.156 16.406 1 95.75 76 TYR B C 1
ATOM 2306 O O . TYR B 1 76 ? 2.568 17.297 16.953 1 95.75 76 TYR B O 1
ATOM 2314 N N . TYR B 1 77 ? 1.062 17.922 15.391 1 94.62 77 TYR B N 1
ATOM 2315 C CA . TYR B 1 77 ? 0.826 16.547 14.984 1 94.62 77 TYR B CA 1
ATOM 2316 C C . TYR B 1 77 ? 2.086 15.93 14.391 1 94.62 77 TYR B C 1
ATOM 2318 O O . TYR B 1 77 ? 2.336 14.734 14.555 1 94.62 77 TYR B O 1
ATOM 2326 N N . THR B 1 78 ? 2.83 16.719 13.68 1 96.44 78 THR B N 1
ATOM 2327 C CA . THR B 1 78 ? 4.09 16.219 13.141 1 96.44 78 THR B CA 1
ATOM 2328 C C . THR B 1 78 ? 5.055 15.852 14.258 1 96.44 78 THR B C 1
ATOM 2330 O O . THR B 1 78 ? 5.641 14.766 14.25 1 96.44 78 THR B O 1
ATOM 2333 N N . LYS B 1 79 ? 5.227 16.781 15.25 1 95.25 79 LYS B N 1
ATOM 2334 C CA . LYS B 1 79 ? 6.07 16.453 16.391 1 95.25 79 LYS B CA 1
ATOM 2335 C C . LYS B 1 79 ? 5.621 15.164 17.062 1 95.25 79 LYS B C 1
ATOM 2337 O O . LYS B 1 79 ? 6.441 14.289 17.344 1 95.25 79 LYS B O 1
ATOM 2342 N N . LYS B 1 80 ? 4.406 15.102 17.219 1 92.88 80 LYS B N 1
ATOM 2343 C CA . LYS B 1 80 ? 3.822 13.938 17.875 1 92.88 80 LYS B CA 1
ATOM 2344 C C . LYS B 1 80 ? 4.082 12.664 17.078 1 92.88 80 LYS B C 1
ATOM 2346 O O . LYS B 1 80 ? 4.551 11.664 17.625 1 92.88 80 LYS B O 1
ATOM 2351 N N . ASN B 1 81 ? 3.863 12.656 15.773 1 93.06 81 ASN B N 1
ATOM 2352 C CA . ASN B 1 81 ? 3.99 11.477 14.93 1 93.06 81 ASN B CA 1
ATOM 2353 C C . ASN B 1 81 ? 5.453 11.094 14.719 1 93.06 81 ASN B C 1
ATOM 2355 O O . ASN B 1 81 ? 5.77 9.914 14.562 1 93.06 81 ASN B O 1
ATOM 2359 N N . MET B 1 82 ? 6.316 12.094 14.852 1 94.12 82 MET B N 1
ATOM 2360 C CA . MET B 1 82 ? 7.75 11.828 14.734 1 94.12 82 MET B CA 1
ATOM 2361 C C . MET B 1 82 ? 8.297 11.258 16.047 1 94.12 82 MET B C 1
ATOM 2363 O O . MET B 1 82 ? 9.406 10.727 16.062 1 94.12 82 MET B O 1
ATOM 2367 N N . GLY B 1 83 ? 7.539 11.359 17.031 1 90.88 83 GLY B N 1
ATOM 2368 C CA . GLY B 1 83 ? 8.023 10.992 18.344 1 90.88 83 GLY B CA 1
ATOM 2369 C C . GLY B 1 83 ? 8.859 12.078 19 1 90.88 83 GLY B C 1
ATOM 2370 O O . GLY B 1 83 ? 9.727 11.789 19.828 1 90.88 83 GLY B O 1
ATOM 2371 N N . TRP B 1 84 ? 8.688 13.297 18.547 1 94.25 84 TRP B N 1
ATOM 2372 C CA . TRP B 1 84 ? 9.414 14.43 19.109 1 94.25 84 TRP B CA 1
ATOM 2373 C C . TRP B 1 84 ? 8.656 15.023 20.297 1 94.25 84 TRP B C 1
ATOM 2375 O O . TRP B 1 84 ? 7.492 14.68 20.531 1 94.25 84 TRP B O 1
ATOM 2385 N N . GLU B 1 85 ? 9.312 15.859 21.047 1 94.19 85 GLU B N 1
ATOM 2386 C CA . GLU B 1 85 ? 8.695 16.5 22.203 1 94.19 85 GLU B CA 1
ATOM 2387 C C . GLU B 1 85 ? 7.715 17.578 21.781 1 94.19 85 GLU B C 1
ATOM 2389 O O . GLU B 1 85 ? 7.957 18.297 20.812 1 94.19 85 GLU B O 1
ATOM 2394 N N . TYR B 1 86 ? 6.562 17.625 22.469 1 93.81 86 TYR B N 1
ATOM 2395 C CA . TYR B 1 86 ? 5.605 18.719 22.375 1 93.81 86 TYR B CA 1
ATOM 2396 C C . TYR B 1 86 ? 5.148 19.172 23.766 1 93.81 86 TYR B C 1
ATOM 2398 O O . TYR B 1 86 ? 5.254 18.422 24.734 1 93.81 86 TYR B O 1
ATOM 2406 N N . THR B 1 87 ? 4.688 20.344 23.922 1 96.56 87 THR B N 1
ATOM 2407 C CA . THR B 1 87 ? 4.297 20.891 25.219 1 96.56 87 THR B CA 1
ATOM 2408 C C . THR B 1 87 ? 2.854 20.516 25.547 1 96.56 87 THR B C 1
ATOM 2410 O O . THR B 1 87 ? 2.074 20.188 24.656 1 96.56 87 THR B O 1
ATOM 2413 N N . GLN B 1 88 ? 2.561 20.578 26.875 1 96.31 88 GLN B N 1
ATOM 2414 C CA . GLN B 1 88 ? 1.179 20.375 27.297 1 96.31 88 GLN B CA 1
ATOM 2415 C C . GLN B 1 88 ? 0.256 21.422 26.672 1 96.31 88 GLN B C 1
ATOM 2417 O O . GLN B 1 88 ? -0.889 21.109 26.328 1 96.31 88 GLN B O 1
ATOM 2422 N N . GLU B 1 89 ? 0.768 22.562 26.562 1 96.94 89 GLU B N 1
ATOM 2423 C CA . GLU B 1 89 ? -0.008 23.625 25.938 1 96.94 89 GLU B CA 1
ATOM 2424 C C . GLU B 1 89 ? -0.367 23.281 24.5 1 96.94 89 GLU B C 1
ATOM 2426 O O . GLU B 1 89 ? -1.498 23.5 24.062 1 96.94 89 GLU B O 1
ATOM 2431 N N . GLU B 1 90 ? 0.585 22.719 23.672 1 95.25 90 GLU B N 1
ATOM 2432 C CA . GLU B 1 90 ? 0.321 22.266 22.312 1 95.25 90 GLU B CA 1
ATOM 2433 C C . GLU B 1 90 ? -0.76 21.188 22.281 1 95.25 90 GLU B C 1
ATOM 2435 O O . GLU B 1 90 ? -1.688 21.266 21.469 1 95.25 90 GLU B O 1
ATOM 2440 N N . TYR B 1 91 ? -0.626 20.281 23.172 1 93.62 91 TYR B N 1
ATOM 2441 C CA . TYR B 1 91 ? -1.597 19.188 23.25 1 93.62 91 TYR B CA 1
ATOM 2442 C C . TYR B 1 91 ? -2.994 19.719 23.531 1 93.62 91 TYR B C 1
ATOM 2444 O O . TYR B 1 91 ? -3.947 19.391 22.828 1 93.62 91 TYR B O 1
ATOM 2452 N N . ASP B 1 92 ? -3.08 20.594 24.531 1 94.44 92 ASP B N 1
ATOM 2453 C CA . ASP B 1 92 ? -4.371 21.141 24.953 1 94.44 92 ASP B CA 1
ATOM 2454 C C . ASP B 1 92 ? -5.004 21.969 23.828 1 94.44 92 ASP B C 1
ATOM 2456 O O . ASP B 1 92 ? -6.227 22 23.688 1 94.44 92 ASP B O 1
ATOM 2460 N N . THR B 1 93 ? -4.199 22.531 23.047 1 94.5 93 THR B N 1
ATOM 2461 C CA . THR B 1 93 ? -4.676 23.453 22.016 1 94.5 93 THR B CA 1
ATOM 2462 C C . THR B 1 93 ? -5.066 22.688 20.75 1 94.5 93 THR B C 1
ATOM 2464 O O . THR B 1 93 ? -6.066 23.016 20.109 1 94.5 93 THR B O 1
ATOM 2467 N N . TRP B 1 94 ? -4.266 21.641 20.422 1 93.56 94 TRP B N 1
ATOM 2468 C CA . TRP B 1 94 ? -4.359 21.172 19.047 1 93.56 94 TRP B CA 1
ATOM 2469 C C . TRP B 1 94 ? -4.941 19.766 18.984 1 93.56 94 TRP B C 1
ATOM 2471 O O . TRP B 1 94 ? -5.383 19.312 17.922 1 93.56 94 TRP B O 1
ATOM 2481 N N . GLN B 1 95 ? -4.902 19.031 20.094 1 91.5 95 GLN B N 1
ATOM 2482 C CA . GLN B 1 95 ? -5.445 17.672 20.078 1 91.5 95 GLN B CA 1
ATOM 2483 C C . GLN B 1 95 ? -6.973 17.688 20.062 1 91.5 95 GLN B C 1
ATOM 2485 O O . GLN B 1 95 ? -7.602 17.859 21.109 1 91.5 95 GLN B O 1
ATOM 2490 N N . LEU B 1 96 ? -7.539 17.562 18.891 1 87.5 96 LEU B N 1
ATOM 2491 C CA . LEU B 1 96 ? -8.984 17.594 18.719 1 87.5 96 LEU B CA 1
ATOM 2492 C C . LEU B 1 96 ? -9.484 16.344 18 1 87.5 96 LEU B C 1
ATOM 2494 O O . LEU B 1 96 ? -8.828 15.852 17.078 1 87.5 96 LEU B O 1
ATOM 2498 N N . ALA B 1 97 ? -10.641 15.914 18.344 1 80.31 97 ALA B N 1
ATOM 2499 C CA . ALA B 1 97 ? -11.25 14.742 17.719 1 80.31 97 ALA B CA 1
ATOM 2500 C C . ALA B 1 97 ? -11.469 14.969 16.234 1 80.31 97 ALA B C 1
ATOM 2502 O O . ALA B 1 97 ? -11.281 14.055 15.422 1 80.31 97 ALA B O 1
ATOM 2503 N N . GLU B 1 98 ? -11.812 16.156 15.859 1 80.81 98 GLU B N 1
ATOM 2504 C CA . GLU B 1 98 ? -12.102 16.5 14.469 1 80.81 98 GLU B CA 1
ATOM 2505 C C . GLU B 1 98 ? -10.852 16.406 13.602 1 80.81 98 GLU B C 1
ATOM 2507 O O . GLU B 1 98 ? -10.945 16.297 12.383 1 80.81 98 GLU B O 1
ATOM 2512 N N . ARG B 1 99 ? -9.727 16.406 14.266 1 81.06 99 ARG B N 1
ATOM 2513 C CA . ARG B 1 99 ? -8.469 16.359 13.531 1 81.06 99 ARG B CA 1
ATOM 2514 C C . ARG B 1 99 ? -7.895 14.953 13.5 1 81.06 99 ARG B C 1
ATOM 2516 O O . ARG B 1 99 ? -6.777 14.734 13.023 1 81.06 99 ARG B O 1
ATOM 2523 N N . GLY B 1 100 ? -8.703 13.922 13.898 1 77.38 100 GLY B N 1
ATOM 2524 C CA . GLY B 1 100 ? -8.297 12.523 13.875 1 77.38 100 GLY B CA 1
ATOM 2525 C C . GLY B 1 100 ? -8.117 11.938 15.266 1 77.38 100 GLY B C 1
ATOM 2526 O O . GLY B 1 100 ? -8.078 10.711 15.422 1 77.38 100 GLY B O 1
ATOM 2527 N N . GLY B 1 101 ? -8.07 12.844 16.312 1 69.88 101 GLY B N 1
ATOM 2528 C CA . GLY B 1 101 ? -7.906 12.359 17.672 1 69.88 101 GLY B CA 1
ATOM 2529 C C . GLY B 1 101 ? -6.805 11.32 17.812 1 69.88 101 GLY B C 1
ATOM 2530 O O . GLY B 1 101 ? -5.719 11.484 17.25 1 69.88 101 GLY B O 1
ATOM 2531 N N . ALA B 1 102 ? -7.102 10.281 18.594 1 64.56 102 ALA B N 1
ATOM 2532 C CA . ALA B 1 102 ? -6.133 9.219 18.859 1 64.56 102 ALA B CA 1
ATOM 2533 C C . ALA B 1 102 ? -5.863 8.406 17.594 1 64.56 102 ALA B C 1
ATOM 2535 O O . ALA B 1 102 ? -4.758 7.891 17.391 1 64.56 102 ALA B O 1
ATOM 2536 N N . GLN B 1 103 ? -6.762 8.422 16.688 1 64.94 103 GLN B N 1
ATOM 2537 C CA . GLN B 1 103 ? -6.652 7.648 15.445 1 64.94 103 GLN B CA 1
ATOM 2538 C C . GLN B 1 103 ? -5.617 8.258 14.508 1 64.94 103 GLN B C 1
ATOM 2540 O O . GLN B 1 103 ? -4.996 7.543 13.711 1 64.94 103 GLN B O 1
ATOM 2545 N N . GLY B 1 104 ? -5.441 9.461 14.781 1 64.12 104 GLY B N 1
ATOM 2546 C CA . GLY B 1 104 ? -4.508 10.156 13.906 1 64.12 104 GLY B CA 1
ATOM 2547 C C . GLY B 1 104 ? -3.074 10.094 14.391 1 64.12 104 GLY B C 1
ATOM 2548 O O . GLY B 1 104 ? -2.197 10.758 13.844 1 64.12 104 GLY B O 1
ATOM 2549 N N . ASP B 1 105 ? -2.863 9.266 15.367 1 70.88 105 ASP B N 1
ATOM 2550 C CA . ASP B 1 105 ? -1.531 9.18 15.961 1 70.88 105 ASP B CA 1
ATOM 2551 C C . ASP B 1 105 ? -0.756 7.988 15.406 1 70.88 105 ASP B C 1
ATOM 2553 O O . ASP B 1 105 ? -1.278 6.871 15.352 1 70.88 105 ASP B O 1
ATOM 2557 N N . TYR B 1 106 ? 0.478 8.289 14.945 1 75.56 106 TYR B N 1
ATOM 2558 C CA . TYR B 1 106 ? 1.323 7.285 14.305 1 75.56 106 TYR B CA 1
ATOM 2559 C C . TYR B 1 106 ? 2.631 7.109 15.07 1 75.56 106 TYR B C 1
ATOM 2561 O O . TYR B 1 106 ? 3.566 6.477 14.578 1 75.56 106 TYR B O 1
ATOM 2569 N N . ARG B 1 107 ? 2.771 7.477 16.266 1 74.69 107 ARG B N 1
ATOM 2570 C CA . ARG B 1 107 ? 4.047 7.699 16.938 1 74.69 107 ARG B CA 1
ATOM 2571 C C . ARG B 1 107 ? 4.645 6.383 17.422 1 74.69 107 ARG B C 1
ATOM 2573 O O . ARG B 1 107 ? 5.863 6.25 17.531 1 74.69 107 ARG B O 1
ATOM 2580 N N . GLU B 1 108 ? 3.82 5.488 17.656 1 78.06 108 GLU B N 1
ATOM 2581 C CA . GLU B 1 108 ? 4.375 4.285 18.266 1 78.06 108 GLU B CA 1
ATOM 2582 C C . GLU B 1 108 ? 5.355 3.59 17.328 1 78.06 108 GLU B C 1
ATOM 2584 O O . GLU B 1 108 ? 4.977 3.15 16.234 1 78.06 108 GLU B O 1
ATOM 2589 N N . GLY B 1 109 ? 6.629 3.617 17.75 1 83.44 109 GLY B N 1
ATOM 2590 C CA . GLY B 1 109 ? 7.684 2.914 17.047 1 83.44 109 GLY B CA 1
ATOM 2591 C C . GLY B 1 109 ? 8.234 3.695 15.859 1 83.44 109 GLY B C 1
ATOM 2592 O O . GLY B 1 109 ? 9.023 3.168 15.07 1 83.44 109 GLY B O 1
ATOM 2593 N N . MET B 1 110 ? 7.82 4.895 15.703 1 90.5 110 MET B N 1
ATOM 2594 C CA . MET B 1 110 ? 8.188 5.648 14.508 1 90.5 110 MET B CA 1
ATOM 2595 C C . MET B 1 110 ? 9.688 5.934 14.484 1 90.5 110 MET B C 1
ATOM 2597 O O . MET B 1 110 ? 10.328 5.828 13.438 1 90.5 110 MET B O 1
ATOM 2601 N N . LYS B 1 111 ? 10.242 6.277 15.633 1 90.75 111 LYS B N 1
ATOM 2602 C CA . LYS B 1 111 ? 11.68 6.543 15.695 1 90.75 111 LYS B CA 1
ATOM 2603 C C . LYS B 1 111 ? 12.484 5.332 15.234 1 90.75 111 LYS B C 1
ATOM 2605 O O . LYS B 1 111 ? 13.414 5.461 14.43 1 90.75 111 LYS B O 1
ATOM 2610 N N . GLU B 1 112 ? 12.117 4.176 15.742 1 91 112 GLU B N 1
ATOM 2611 C CA . GLU B 1 112 ? 12.797 2.938 15.383 1 91 112 GLU B CA 1
ATOM 2612 C C . GLU B 1 112 ? 12.609 2.617 13.898 1 91 112 GLU B C 1
ATOM 2614 O O . GLU B 1 112 ? 13.547 2.174 13.227 1 91 112 GLU B O 1
ATOM 2619 N N . LYS B 1 113 ? 11.422 2.855 13.422 1 92.06 113 LYS B N 1
ATOM 2620 C CA . LYS B 1 113 ? 11.117 2.59 12.023 1 92.06 113 LYS B CA 1
ATOM 2621 C C . LYS B 1 113 ? 11.938 3.486 11.102 1 92.06 113 LYS B C 1
ATOM 2623 O O . LYS B 1 113 ? 12.43 3.037 10.062 1 92.06 113 LYS B O 1
ATOM 2628 N N . ILE B 1 114 ? 12.07 4.699 11.508 1 95.44 114 ILE B N 1
ATOM 2629 C CA . ILE B 1 114 ? 12.852 5.652 10.727 1 95.44 114 ILE B CA 1
ATOM 2630 C C . ILE B 1 114 ? 14.312 5.223 10.711 1 95.44 114 ILE B C 1
ATOM 2632 O O . ILE B 1 114 ? 14.953 5.199 9.656 1 95.44 114 ILE B O 1
ATOM 2636 N N . LEU B 1 115 ? 14.867 4.84 11.836 1 95.75 115 LEU B N 1
ATOM 2637 C CA . LEU B 1 115 ? 16.25 4.391 11.922 1 95.75 115 LEU B CA 1
ATOM 2638 C C . LEU B 1 115 ? 16.469 3.154 11.055 1 95.75 115 LEU B C 1
ATOM 2640 O O . LEU B 1 115 ? 17.531 3 10.445 1 95.75 115 LEU B O 1
ATOM 2644 N N . ASN B 1 116 ? 15.477 2.336 11.039 1 94.56 116 ASN B N 1
ATOM 2645 C CA . ASN B 1 116 ? 15.555 1.119 10.234 1 94.56 116 ASN B CA 1
ATOM 2646 C C . ASN B 1 116 ? 15.719 1.436 8.75 1 94.56 116 ASN B C 1
ATOM 2648 O O . ASN B 1 116 ? 16.531 0.816 8.07 1 94.56 116 ASN B O 1
ATOM 2652 N N . VAL B 1 117 ? 14.992 2.365 8.266 1 96.31 117 VAL B N 1
ATOM 2653 C CA . VAL B 1 117 ? 15.047 2.738 6.855 1 96.31 117 VAL B CA 1
ATOM 2654 C C . VAL B 1 117 ? 16.375 3.41 6.547 1 96.31 117 VAL B C 1
ATOM 2656 O O . VAL B 1 117 ? 16.969 3.168 5.496 1 96.31 117 VAL B O 1
ATOM 2659 N N . ILE B 1 118 ? 16.844 4.227 7.441 1 97.75 118 ILE B N 1
ATOM 2660 C CA . ILE B 1 118 ? 18.141 4.887 7.262 1 97.75 118 ILE B CA 1
ATOM 2661 C C . ILE B 1 118 ? 19.25 3.842 7.184 1 97.75 118 ILE B C 1
ATOM 2663 O O . ILE B 1 118 ? 20.094 3.893 6.293 1 97.75 118 ILE B O 1
ATOM 2667 N N . ASP B 1 119 ? 19.188 2.922 8.078 1 97.56 119 ASP B N 1
ATOM 2668 C CA . ASP B 1 119 ? 20.172 1.85 8.086 1 97.56 119 ASP B CA 1
ATOM 2669 C C . ASP B 1 119 ? 20.125 1.041 6.797 1 97.56 119 ASP B C 1
ATOM 2671 O O . ASP B 1 119 ? 21.156 0.726 6.207 1 97.56 119 ASP B O 1
ATOM 2675 N N . CYS B 1 120 ? 18.984 0.759 6.34 1 96.75 120 CYS B N 1
ATOM 2676 C CA . CYS B 1 120 ? 18.781 -0.008 5.113 1 96.75 120 CYS B CA 1
ATOM 2677 C C . CYS B 1 120 ? 19.438 0.686 3.924 1 96.75 120 CYS B C 1
ATOM 2679 O O . CYS B 1 120 ? 20.312 0.112 3.266 1 96.75 120 CYS B O 1
ATOM 2681 N N . LEU B 1 121 ? 19.141 1.935 3.707 1 97.06 121 LEU B N 1
ATOM 2682 C CA . LEU B 1 121 ? 19.594 2.645 2.516 1 97.06 121 LEU B CA 1
ATOM 2683 C C . LEU B 1 121 ? 21.078 3.004 2.625 1 97.06 121 LEU B C 1
ATOM 2685 O O . LEU B 1 121 ? 21.75 3.174 1.61 1 97.06 121 LEU B O 1
ATOM 2689 N N . ARG B 1 122 ? 21.594 3.07 3.854 1 96.12 122 ARG B N 1
ATOM 2690 C CA . ARG B 1 122 ? 23.031 3.268 4.035 1 96.12 122 ARG B CA 1
ATOM 2691 C C . ARG B 1 122 ? 23.797 1.998 3.693 1 96.12 122 ARG B C 1
ATOM 2693 O O . ARG B 1 122 ? 24.859 2.061 3.068 1 96.12 122 ARG B O 1
ATOM 2700 N N . THR B 1 123 ? 23.266 0.896 4.07 1 95.31 123 THR B N 1
ATOM 2701 C CA . THR B 1 123 ? 23.953 -0.388 3.941 1 95.31 123 THR B CA 1
ATOM 2702 C C . THR B 1 123 ? 23.734 -0.975 2.549 1 95.31 123 THR B C 1
ATOM 2704 O O . THR B 1 123 ? 24.641 -1.59 1.984 1 95.31 123 THR B O 1
ATOM 2707 N N . GLU B 1 124 ? 22.516 -0.755 2.047 1 94.5 124 GLU B N 1
ATOM 2708 C CA . GLU B 1 124 ? 22.109 -1.27 0.741 1 94.5 124 GLU B CA 1
ATOM 2709 C C . GLU B 1 124 ? 21.375 -0.203 -0.071 1 94.5 124 GLU B C 1
ATOM 2711 O O . GLU B 1 124 ? 20.156 -0.247 -0.204 1 94.5 124 GLU B O 1
ATOM 2716 N N . PRO B 1 125 ? 22.125 0.598 -0.712 1 94.94 125 PRO B N 1
ATOM 2717 C CA . PRO B 1 125 ? 21.516 1.76 -1.375 1 94.94 125 PRO B CA 1
ATOM 2718 C C . PRO B 1 125 ? 20.531 1.369 -2.473 1 94.94 125 PRO B C 1
ATOM 2720 O O . PRO B 1 125 ? 19.625 2.143 -2.797 1 94.94 125 PRO B O 1
ATOM 2723 N N . LEU B 1 126 ? 20.656 0.16 -3.047 1 94.69 126 LEU B N 1
ATOM 2724 C CA . LEU B 1 126 ? 19.75 -0.281 -4.109 1 94.69 126 LEU B CA 1
ATOM 2725 C C . LEU B 1 126 ? 18.578 -1.059 -3.535 1 94.69 126 LEU B C 1
ATOM 2727 O O . LEU B 1 126 ? 17.781 -1.638 -4.285 1 94.69 126 LEU B O 1
ATOM 2731 N N . SER B 1 127 ? 18.391 -0.966 -2.215 1 93.81 127 SER B N 1
ATOM 2732 C CA . SER B 1 127 ? 17.391 -1.791 -1.537 1 93.81 127 SER B CA 1
ATOM 2733 C C . SER B 1 127 ? 15.984 -1.376 -1.921 1 93.81 127 SER B C 1
ATOM 2735 O O . SER B 1 127 ? 15.727 -0.204 -2.207 1 93.81 127 SER B O 1
ATOM 2737 N N . LYS B 1 128 ? 15.086 -2.354 -1.923 1 92.88 128 LYS B N 1
ATOM 2738 C CA . LYS B 1 128 ? 13.656 -2.117 -2.053 1 92.88 128 LYS B CA 1
ATOM 2739 C C . LYS B 1 128 ? 12.922 -2.469 -0.763 1 92.88 128 LYS B C 1
ATOM 2741 O O . LYS B 1 128 ? 11.695 -2.648 -0.767 1 92.88 128 LYS B O 1
ATOM 2746 N N . ARG B 1 129 ? 13.727 -2.539 0.336 1 94.12 129 ARG B N 1
ATOM 2747 C CA . ARG B 1 129 ? 13.164 -2.963 1.615 1 94.12 129 ARG B CA 1
ATOM 2748 C C . ARG B 1 129 ? 13.117 -1.802 2.602 1 94.12 129 ARG B C 1
ATOM 2750 O O . ARG B 1 129 ? 12.82 -1.996 3.783 1 94.12 129 ARG B O 1
ATOM 2757 N N . ALA B 1 130 ? 13.484 -0.625 2.119 1 95.75 130 ALA B N 1
ATOM 2758 C CA . ALA B 1 130 ? 13.375 0.555 2.973 1 95.75 130 ALA B CA 1
ATOM 2759 C C . ALA B 1 130 ? 11.922 1.018 3.084 1 95.75 130 ALA B C 1
ATOM 2761 O O . ALA B 1 130 ? 11.5 1.928 2.367 1 95.75 130 ALA B O 1
ATOM 2762 N N . VAL B 1 131 ? 11.203 0.372 4.035 1 94.75 131 VAL B N 1
ATOM 2763 C CA . VAL B 1 131 ? 9.766 0.585 4.168 1 94.75 131 VAL B CA 1
ATOM 2764 C C . VAL B 1 131 ? 9.43 0.932 5.613 1 94.75 131 VAL B C 1
ATOM 2766 O O . VAL B 1 131 ? 9.969 0.335 6.547 1 94.75 131 VAL B O 1
ATOM 2769 N N . ILE B 1 132 ? 8.578 1.88 5.75 1 93.31 132 ILE B N 1
ATOM 2770 C CA . ILE B 1 132 ? 8.016 2.182 7.062 1 93.31 132 ILE B CA 1
ATOM 2771 C C . ILE B 1 132 ? 6.547 1.766 7.105 1 93.31 132 ILE B C 1
ATOM 2773 O O . ILE B 1 132 ? 5.688 2.434 6.523 1 93.31 132 ILE B O 1
ATOM 2777 N N . PRO B 1 133 ? 6.227 0.642 7.695 1 90.56 133 PRO B N 1
ATOM 2778 C CA . PRO B 1 133 ? 4.82 0.38 8.008 1 90.56 133 PRO B CA 1
ATOM 2779 C C . PRO B 1 133 ? 4.273 1.302 9.094 1 90.56 133 PRO B C 1
ATOM 2781 O O . PRO B 1 133 ? 4.852 1.39 10.18 1 90.56 133 PRO B O 1
ATOM 2784 N N . ILE B 1 134 ? 3.211 1.938 8.867 1 88.56 134 ILE B N 1
ATOM 2785 C CA . ILE B 1 134 ? 2.709 2.977 9.758 1 88.56 134 ILE B CA 1
ATOM 2786 C C . ILE B 1 134 ? 1.854 2.348 10.859 1 88.56 134 ILE B C 1
ATOM 2788 O O . ILE B 1 134 ? 1.957 2.727 12.031 1 88.56 134 ILE B O 1
ATOM 2792 N N . PRO B 1 135 ? 0.98 1.379 10.484 1 78.19 135 PRO B N 1
ATOM 2793 C CA . PRO B 1 135 ? 0.195 0.776 11.562 1 78.19 135 PRO B CA 1
ATOM 2794 C C . PRO B 1 135 ? 1.067 0.164 12.656 1 78.19 135 PRO B C 1
ATOM 2796 O O . PRO B 1 135 ? 2.16 -0.334 12.375 1 78.19 135 PRO B O 1
ATOM 2799 N N . PHE B 1 136 ? 0.501 0.378 13.82 1 65.56 136 PHE B N 1
ATOM 2800 C CA . PHE B 1 136 ? 1.213 -0.164 14.977 1 65.56 136 PHE B CA 1
ATOM 2801 C C . PHE B 1 136 ? 0.482 -1.376 15.539 1 65.56 136 PHE B C 1
ATOM 2803 O O . PHE B 1 136 ? -0.678 -1.274 15.945 1 65.56 136 PHE B O 1
ATOM 2810 N N . ALA B 1 137 ? 1.136 -2.5 15.188 1 65.31 137 ALA B N 1
ATOM 2811 C CA . ALA B 1 137 ? 0.579 -3.715 15.773 1 65.31 137 ALA B CA 1
ATOM 2812 C C . ALA B 1 137 ? 1.311 -4.086 17.062 1 65.31 137 ALA B C 1
ATOM 2814 O O . ALA B 1 137 ? 2.543 -4.086 17.109 1 65.31 137 ALA B O 1
ATOM 2815 N N . THR B 1 138 ? 0.502 -4.039 18.078 1 63.28 138 THR B N 1
ATOM 2816 C CA . THR B 1 138 ? 1.083 -4.449 19.359 1 63.28 138 THR B CA 1
ATOM 2817 C C . THR B 1 138 ? 1.031 -5.965 19.516 1 63.28 138 THR B C 1
ATOM 2819 O O . THR B 1 138 ? 1.645 -6.523 20.422 1 63.28 138 THR B O 1
ATOM 2822 N N . GLN B 1 139 ? 0.262 -6.52 18.609 1 66.06 139 GLN B N 1
ATOM 2823 C CA . GLN B 1 139 ? 0.053 -7.965 18.609 1 66.06 139 GLN B CA 1
ATOM 2824 C C . GLN B 1 139 ? 0.443 -8.586 17.266 1 66.06 139 GLN B C 1
ATOM 2826 O O . GLN B 1 139 ? 0.598 -7.875 16.281 1 66.06 139 GLN B O 1
ATOM 2831 N N . PRO B 1 140 ? 0.64 -9.898 17.328 1 65.69 140 PRO B N 1
ATOM 2832 C CA . PRO B 1 140 ? 0.953 -10.594 16.062 1 65.69 140 PRO B CA 1
ATOM 2833 C C . PRO B 1 140 ? -0.107 -10.375 14.992 1 65.69 140 PRO B C 1
ATOM 2835 O O . PRO B 1 140 ? -1.27 -10.109 15.312 1 65.69 140 PRO B O 1
ATOM 2838 N N . SER B 1 141 ? 0.332 -10.461 13.852 1 65.5 141 SER B N 1
ATOM 2839 C CA . SER B 1 141 ? -0.538 -10.172 12.719 1 65.5 141 SER B CA 1
ATOM 2840 C C . SER B 1 141 ? -1.719 -11.133 12.664 1 65.5 141 SER B C 1
ATOM 2842 O O . SER B 1 141 ? -2.736 -10.836 12.031 1 65.5 141 SER B O 1
ATOM 2844 N N . SER B 1 142 ? -1.621 -12.219 13.367 1 68.12 142 SER B N 1
ATOM 2845 C CA . SER B 1 142 ? -2.723 -13.172 13.375 1 68.12 142 SER B CA 1
ATOM 2846 C C . SER B 1 142 ? -3.883 -12.664 14.227 1 68.12 142 SER B C 1
ATOM 2848 O O . SER B 1 142 ? -4.996 -13.188 14.141 1 68.12 142 SER B O 1
ATOM 2850 N N . THR B 1 143 ? -3.648 -11.695 14.984 1 73 143 THR B N 1
ATOM 2851 C CA . THR B 1 143 ? -4.699 -11.156 15.844 1 73 143 THR B CA 1
ATOM 2852 C C . THR B 1 143 ? -5.223 -9.836 15.281 1 73 143 THR B C 1
ATOM 2854 O O . THR B 1 143 ? -5.48 -8.898 16.047 1 73 143 THR B O 1
ATOM 2857 N N . ILE B 1 144 ? -5.465 -9.867 14.039 1 76 144 ILE B N 1
ATOM 2858 C CA . ILE B 1 144 ? -5.934 -8.672 13.352 1 76 144 ILE B CA 1
ATOM 2859 C C . ILE B 1 144 ? -7.379 -8.383 13.742 1 76 144 ILE B C 1
ATOM 2861 O O . ILE B 1 144 ? -8.172 -9.305 13.922 1 76 144 ILE B O 1
ATOM 2865 N N . ASP B 1 145 ? -7.676 -7.191 14.094 1 86.25 145 ASP B N 1
ATOM 2866 C CA . ASP B 1 145 ? -9.008 -6.695 14.422 1 86.25 145 ASP B CA 1
ATOM 2867 C C . ASP B 1 145 ? -9.328 -5.426 13.641 1 86.25 145 ASP B C 1
ATOM 2869 O O . ASP B 1 145 ? -8.797 -4.355 13.945 1 86.25 145 ASP B O 1
ATOM 2873 N N . TRP B 1 146 ? -10.195 -5.574 12.719 1 88.06 146 TRP B N 1
ATOM 2874 C CA . TRP B 1 146 ? -10.523 -4.453 11.844 1 88.06 146 TRP B CA 1
ATOM 2875 C C . TRP B 1 146 ? -11.156 -3.314 12.633 1 88.06 146 TRP B C 1
ATOM 2877 O O . TRP B 1 146 ? -11.188 -2.172 12.172 1 88.06 14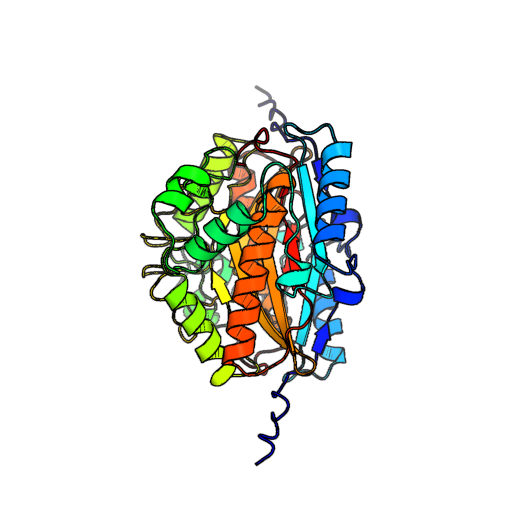6 TRP B O 1
ATOM 2887 N N . THR B 1 147 ? -11.633 -3.588 13.844 1 88 147 THR B N 1
ATOM 2888 C CA . THR B 1 147 ? -12.266 -2.551 14.648 1 88 147 THR B CA 1
ATOM 2889 C C . THR B 1 147 ? -11.219 -1.756 15.422 1 88 147 THR B C 1
ATOM 2891 O O . THR B 1 147 ? -11.516 -0.688 15.961 1 88 147 THR B O 1
ATOM 2894 N N . ASP B 1 148 ? -10.047 -2.314 15.43 1 82.81 148 ASP B N 1
ATOM 2895 C CA . ASP B 1 148 ? -8.961 -1.623 16.109 1 82.81 148 ASP B CA 1
ATOM 2896 C C . ASP B 1 148 ? -8.359 -0.532 15.227 1 82.81 148 ASP B C 1
ATOM 2898 O O . ASP B 1 148 ? -7.688 -0.828 14.234 1 82.81 148 ASP B O 1
ATOM 2902 N N . GLN B 1 149 ? -8.406 0.626 15.617 1 74.69 149 GLN B N 1
ATOM 2903 C CA . GLN B 1 149 ? -7.988 1.756 14.789 1 74.69 149 GLN B CA 1
ATOM 2904 C C . GLN B 1 149 ? -6.469 1.815 14.664 1 74.69 149 GLN B C 1
ATOM 2906 O O . GLN B 1 149 ? -5.945 2.295 13.656 1 74.69 149 GLN B O 1
ATOM 2911 N N . GLY B 1 150 ? -5.789 1.394 15.695 1 72.56 150 GLY B N 1
ATOM 2912 C CA . GLY B 1 150 ? -4.336 1.364 15.641 1 72.56 150 GLY B CA 1
ATOM 2913 C C . GLY B 1 150 ? -3.795 0.424 14.578 1 72.56 150 GLY B C 1
ATOM 2914 O O . GLY B 1 150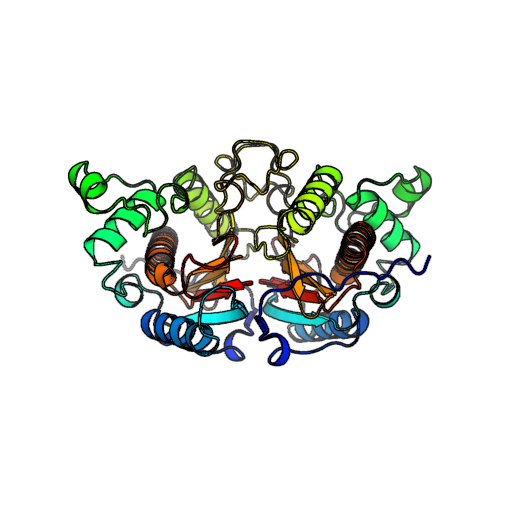 ? -2.744 0.683 13.992 1 72.56 150 GLY B O 1
ATOM 2915 N N . GLN B 1 151 ? -4.605 -0.613 14.281 1 75.44 151 GLN B N 1
ATOM 2916 C CA . GLN B 1 151 ? -4.199 -1.609 13.297 1 75.44 151 GLN B CA 1
ATOM 2917 C C . GLN B 1 151 ? -4.664 -1.22 11.898 1 75.44 151 GLN B C 1
ATOM 2919 O O . GLN B 1 151 ? -4.152 -1.734 10.898 1 75.44 151 GLN B O 1
ATOM 2924 N N . ASN B 1 152 ? -5.605 -0.345 11.906 1 82.88 152 ASN B N 1
ATOM 2925 C CA . ASN B 1 152 ? -6.191 0.009 10.617 1 82.88 152 ASN B CA 1
ATOM 2926 C C . ASN B 1 152 ? -6.051 1.5 10.328 1 82.88 152 ASN B C 1
ATOM 2928 O O . ASN B 1 152 ? -7.023 2.162 9.969 1 82.88 152 ASN B O 1
ATOM 2932 N N . LYS B 1 153 ? -4.852 1.918 10.523 1 86.75 153 LYS B N 1
ATOM 2933 C CA . LYS B 1 153 ? -4.551 3.314 10.219 1 86.75 153 LYS B CA 1
ATOM 2934 C C . LYS B 1 153 ? -4.805 3.627 8.75 1 86.75 153 LYS B C 1
ATOM 2936 O O . LYS B 1 153 ? -4.648 2.756 7.891 1 86.75 153 LYS B O 1
ATOM 2941 N N . CYS B 1 154 ? -5.168 4.848 8.5 1 91.31 154 CYS B N 1
ATOM 2942 C CA . CYS B 1 154 ? -5.418 5.281 7.129 1 91.31 154 CYS B CA 1
ATOM 2943 C C . CYS B 1 154 ? -4.148 5.211 6.289 1 91.31 154 CYS B C 1
ATOM 2945 O O . CYS B 1 154 ? -4.164 4.699 5.168 1 91.31 154 CYS B O 1
ATOM 2947 N N . CYS B 1 155 ? -3.068 5.746 6.863 1 93 155 CYS B N 1
ATOM 2948 C CA . CYS B 1 155 ? -1.771 5.625 6.211 1 93 155 CYS B CA 1
ATOM 2949 C C . CYS B 1 155 ? -1.15 4.258 6.473 1 93 155 CYS B C 1
ATOM 2951 O O . CYS B 1 155 ? -1.073 3.818 7.621 1 93 155 CYS B O 1
ATOM 2953 N N . ARG B 1 156 ? -0.709 3.645 5.41 1 93.56 156 ARG B N 1
ATOM 2954 C CA . ARG B 1 156 ? -0.308 2.252 5.582 1 93.56 156 ARG B CA 1
ATOM 2955 C C . ARG B 1 156 ? 1.211 2.113 5.555 1 93.56 156 ARG B C 1
ATOM 2957 O O . ARG B 1 156 ? 1.805 1.576 6.492 1 93.56 156 ARG B O 1
ATOM 2964 N N . GLU B 1 157 ? 1.821 2.652 4.453 1 94.88 157 GLU B N 1
ATOM 2965 C CA . GLU B 1 157 ? 3.264 2.449 4.344 1 94.88 157 GLU B CA 1
ATOM 2966 C C . GLU B 1 157 ? 3.92 3.57 3.541 1 94.88 157 GLU B C 1
ATOM 2968 O O . GLU B 1 157 ? 3.283 4.176 2.678 1 94.88 157 GLU B O 1
ATOM 2973 N N . LEU B 1 158 ? 5.148 3.791 3.867 1 96.94 158 LEU B N 1
ATOM 2974 C CA . LEU B 1 158 ? 6.039 4.609 3.055 1 96.94 158 LEU B CA 1
ATOM 2975 C C . LEU B 1 158 ? 7.18 3.775 2.482 1 96.94 158 LEU B C 1
ATOM 2977 O O . LEU B 1 158 ? 7.906 3.113 3.229 1 96.94 158 LEU B O 1
ATOM 2981 N N . HIS B 1 159 ? 7.324 3.738 1.166 1 98 159 HIS B N 1
ATOM 2982 C CA . HIS B 1 159 ? 8.414 3.064 0.47 1 98 159 HIS B CA 1
ATOM 2983 C C . HIS B 1 159 ? 9.492 4.055 0.052 1 98 159 HIS B C 1
ATOM 2985 O O . HIS B 1 159 ? 9.25 4.93 -0.781 1 98 159 HIS B O 1
ATOM 2991 N N . PHE B 1 160 ? 10.672 3.898 0.575 1 98.31 160 PHE B N 1
ATOM 2992 C CA . PHE B 1 160 ? 11.789 4.781 0.241 1 98.31 160 PHE B CA 1
ATOM 2993 C C . PHE B 1 160 ? 12.727 4.117 -0.757 1 98.31 160 PHE B C 1
ATOM 2995 O O . PHE B 1 160 ? 12.969 2.91 -0.678 1 98.31 160 PHE B O 1
ATOM 3002 N N . TYR B 1 161 ? 13.266 4.918 -1.635 1 97.75 161 TYR B N 1
ATOM 3003 C CA . TYR B 1 161 ? 14.266 4.406 -2.568 1 97.75 161 TYR B CA 1
ATOM 3004 C C . TYR B 1 161 ? 15.109 5.543 -3.135 1 97.75 161 TYR B C 1
ATOM 3006 O O . TYR B 1 161 ? 14.664 6.691 -3.191 1 97.75 161 TYR B O 1
ATOM 3014 N N . LEU B 1 162 ? 16.281 5.266 -3.518 1 97.5 162 LEU B N 1
ATOM 3015 C CA . LEU B 1 162 ? 17.172 6.219 -4.156 1 97.5 162 LEU B CA 1
ATOM 3016 C C . LEU B 1 162 ? 17.078 6.129 -5.676 1 97.5 162 LEU B C 1
ATOM 3018 O O . LEU B 1 162 ? 17.125 5.039 -6.246 1 97.5 162 LEU B O 1
ATOM 3022 N N . GLU B 1 163 ? 16.812 7.258 -6.297 1 96.44 163 GLU B N 1
ATOM 3023 C CA . GLU B 1 163 ? 16.672 7.379 -7.746 1 96.44 163 GLU B CA 1
ATOM 3024 C C . GLU B 1 163 ? 17.125 8.758 -8.227 1 96.44 163 GLU B C 1
ATOM 3026 O O . GLU B 1 163 ? 16.766 9.773 -7.641 1 96.44 163 GLU B O 1
ATOM 3031 N N . ASP B 1 164 ? 17.984 8.836 -9.312 1 94.5 164 ASP B N 1
ATOM 3032 C CA . ASP B 1 164 ? 18.484 10.078 -9.883 1 94.5 164 ASP B CA 1
ATOM 3033 C C . ASP B 1 164 ? 19.234 10.898 -8.844 1 94.5 164 ASP B C 1
ATOM 3035 O O . ASP B 1 164 ? 19.125 12.125 -8.797 1 94.5 164 ASP B O 1
ATOM 3039 N N . GLY B 1 165 ? 19.828 10.18 -7.961 1 96.06 165 GLY B N 1
ATOM 3040 C CA . GLY B 1 165 ? 20.641 10.828 -6.941 1 96.06 165 GLY B CA 1
ATOM 3041 C C . GLY B 1 165 ? 19.812 11.445 -5.828 1 96.06 165 GLY B C 1
ATOM 3042 O O . GLY B 1 165 ? 20.328 12.219 -5.023 1 96.06 165 GLY B O 1
ATOM 3043 N N . LYS B 1 166 ? 18.578 11.133 -5.77 1 97.88 166 LYS B N 1
ATOM 3044 C CA . LYS B 1 166 ? 17.656 11.727 -4.797 1 97.88 166 LYS B CA 1
ATOM 3045 C C . LYS B 1 166 ? 16.938 10.648 -3.996 1 97.88 166 LYS B C 1
ATOM 3047 O O . LYS B 1 166 ? 16.828 9.5 -4.441 1 97.88 166 LYS B O 1
ATOM 3052 N N . LEU B 1 167 ? 16.484 11 -2.775 1 98.5 167 LEU B N 1
ATOM 3053 C CA . LEU B 1 167 ? 15.562 10.164 -2.02 1 98.5 167 LEU B CA 1
ATOM 3054 C C . LEU B 1 167 ? 14.125 10.383 -2.469 1 98.5 167 LEU B C 1
ATOM 3056 O O . LEU B 1 167 ? 13.609 11.508 -2.383 1 98.5 167 LEU B O 1
ATOM 3060 N N . LYS B 1 168 ? 13.562 9.438 -3.02 1 98.5 168 LYS B N 1
ATOM 3061 C CA . LYS B 1 168 ? 12.148 9.477 -3.393 1 98.5 168 LYS B CA 1
ATOM 3062 C C . LYS B 1 168 ? 11.32 8.547 -2.508 1 98.5 168 LYS B C 1
ATOM 3064 O O . LYS B 1 168 ? 11.867 7.691 -1.815 1 98.5 168 LYS B O 1
ATOM 3069 N N . CYS B 1 169 ? 10.023 8.812 -2.471 1 98.81 169 CYS B N 1
ATOM 3070 C CA . CYS B 1 169 ? 9.156 8.055 -1.572 1 98.81 169 CYS B CA 1
ATOM 3071 C C . CYS B 1 169 ? 7.773 7.859 -2.188 1 98.81 169 CYS B C 1
ATOM 3073 O O . CYS B 1 169 ? 7.242 8.766 -2.834 1 98.81 169 CYS B O 1
ATOM 3075 N N . THR B 1 170 ? 7.293 6.68 -2.109 1 98.81 170 THR B N 1
ATOM 3076 C CA . THR B 1 170 ? 5.906 6.367 -2.439 1 98.81 170 THR B CA 1
ATOM 3077 C C . THR B 1 170 ? 5.109 6.047 -1.178 1 98.81 170 THR B C 1
ATOM 3079 O O . THR B 1 170 ? 5.48 5.156 -0.412 1 98.81 170 THR B O 1
ATOM 3082 N N . GLY B 1 171 ? 4.055 6.805 -0.944 1 98.62 171 GLY B N 1
ATOM 3083 C CA . GLY B 1 171 ? 3.162 6.551 0.174 1 98.62 171 GLY B CA 1
ATOM 3084 C C . GLY B 1 171 ? 1.921 5.77 -0.218 1 98.62 171 GLY B C 1
ATOM 3085 O O . GLY B 1 171 ? 1.328 6.023 -1.269 1 98.62 171 GLY B O 1
ATOM 3086 N N . ILE B 1 172 ? 1.594 4.812 0.633 1 98.12 172 ILE B N 1
ATOM 3087 C CA . ILE B 1 172 ? 0.407 3.986 0.44 1 98.12 172 ILE B CA 1
ATOM 3088 C C . ILE B 1 172 ? -0.632 4.32 1.509 1 98.12 172 ILE B C 1
ATOM 3090 O O . ILE B 1 172 ? -0.374 4.164 2.703 1 98.12 172 ILE B O 1
ATOM 3094 N N . VAL B 1 173 ? -1.771 4.738 1.054 1 97 173 VAL B N 1
ATOM 3095 C CA . VAL B 1 173 ? -2.842 5.148 1.954 1 97 173 VAL B CA 1
ATOM 3096 C C . VAL B 1 173 ? -4.121 4.383 1.617 1 97 173 VAL B C 1
ATOM 3098 O O . VAL B 1 173 ? -4.566 4.387 0.468 1 97 173 VAL B O 1
ATOM 3101 N N . ARG B 1 174 ? -4.68 3.715 2.596 1 95.69 174 ARG B N 1
ATOM 3102 C CA . ARG B 1 174 ? -5.914 2.98 2.338 1 95.69 174 ARG B CA 1
ATOM 3103 C C . ARG B 1 174 ? -7.113 3.924 2.293 1 95.69 174 ARG B C 1
ATOM 3105 O O . ARG B 1 174 ? -8.062 3.697 1.539 1 95.69 174 ARG B O 1
ATOM 3112 N N . MET B 1 175 ? -7.098 4.906 3.186 1 94.38 175 MET B N 1
ATOM 3113 C CA . MET B 1 175 ? -8.164 5.895 3.285 1 94.38 175 MET B CA 1
ATOM 3114 C C . MET B 1 175 ? -7.602 7.293 3.514 1 94.38 175 MET B C 1
ATOM 3116 O O . MET B 1 175 ? -6.777 7.496 4.406 1 94.38 175 MET B O 1
ATOM 3120 N N . GLN B 1 176 ? -8.016 8.172 2.654 1 95.81 176 GLN B N 1
ATOM 3121 C CA . GLN B 1 176 ? -7.598 9.562 2.789 1 95.81 176 GLN B CA 1
ATOM 3122 C C . GLN B 1 176 ? -8.805 10.492 2.924 1 95.81 176 GLN B C 1
ATOM 3124 O O . GLN B 1 176 ? -9.625 10.594 2.008 1 95.81 176 GLN B O 1
ATOM 3129 N N . ASN B 1 177 ? -8.93 11.07 4.086 1 94.31 177 ASN B N 1
ATOM 3130 C CA . ASN B 1 177 ? -9.797 12.234 4.246 1 94.31 177 ASN B CA 1
ATOM 3131 C C . ASN B 1 177 ? -9.18 13.484 3.615 1 94.31 177 ASN B C 1
ATOM 3133 O O . ASN B 1 177 ? -8.125 13.945 4.047 1 94.31 177 ASN B O 1
ATOM 3137 N N . ALA B 1 178 ? -9.805 13.961 2.613 1 95.88 178 ALA B N 1
ATOM 3138 C CA . ALA B 1 178 ? -9.242 15.07 1.844 1 95.88 178 ALA B CA 1
ATOM 3139 C C . ALA B 1 178 ? -8.914 16.25 2.748 1 95.88 178 ALA B C 1
ATOM 3141 O O . ALA B 1 178 ? -7.906 16.938 2.549 1 95.88 178 ALA B O 1
ATOM 3142 N N . ASN B 1 179 ? -9.711 16.484 3.748 1 93.56 179 ASN B N 1
ATOM 3143 C CA . ASN B 1 179 ? -9.5 17.609 4.66 1 93.56 179 ASN B CA 1
ATOM 3144 C C . ASN B 1 179 ? -8.328 17.344 5.605 1 93.56 179 ASN B C 1
ATOM 3146 O O . ASN B 1 179 ? -7.727 18.297 6.125 1 93.56 179 ASN B O 1
ATOM 3150 N N . ILE B 1 180 ? -7.98 16.125 5.816 1 93.38 180 ILE B N 1
ATOM 3151 C CA . ILE B 1 180 ? -6.938 15.766 6.773 1 93.38 180 ILE B CA 1
ATOM 3152 C C . ILE B 1 180 ? -5.625 15.508 6.031 1 93.38 180 ILE B C 1
ATOM 3154 O O . ILE B 1 180 ? -4.566 15.406 6.652 1 93.38 180 ILE B O 1
ATOM 3158 N N . PHE B 1 181 ? -5.688 15.5 4.73 1 96.88 181 PHE B N 1
ATOM 3159 C CA . PHE B 1 181 ? -4.527 15.258 3.883 1 96.88 181 PHE B CA 1
ATOM 3160 C C . PHE B 1 181 ? -3.367 16.156 4.285 1 96.88 181 PHE B C 1
ATOM 3162 O O . PHE B 1 181 ? -2.217 15.719 4.332 1 96.88 181 PHE B O 1
ATOM 3169 N N . VAL B 1 182 ? -3.619 17.375 4.684 1 97.69 182 VAL B N 1
ATOM 3170 C CA . VAL B 1 182 ? -2.578 18.375 4.906 1 97.69 182 VAL B CA 1
ATOM 3171 C C . VAL B 1 182 ? -1.773 18.016 6.152 1 97.69 182 VAL B C 1
ATOM 3173 O O . VAL B 1 182 ? -0.566 18.266 6.211 1 97.69 182 VAL B O 1
ATOM 3176 N N . LYS B 1 183 ? -2.441 17.438 7.141 1 95.94 183 LYS B N 1
ATOM 3177 C CA . LYS B 1 183 ? -1.737 16.953 8.328 1 95.94 183 LYS B CA 1
ATOM 3178 C C . LYS B 1 183 ? -0.813 15.789 7.984 1 95.94 183 LYS B C 1
ATOM 3180 O O . LYS B 1 183 ? 0.343 15.766 8.406 1 95.94 183 LYS B O 1
ATOM 3185 N N . ASN B 1 184 ? -1.265 14.898 7.141 1 96 184 ASN B N 1
ATOM 3186 C CA . ASN B 1 184 ? -0.497 13.719 6.766 1 96 184 ASN B CA 1
ATOM 3187 C C . ASN B 1 184 ? 0.728 14.086 5.934 1 96 184 ASN B C 1
ATOM 3189 O O . ASN B 1 184 ? 1.832 13.609 6.199 1 96 184 ASN B O 1
ATOM 3193 N N . ILE B 1 185 ? 0.473 14.961 4.953 1 98.38 185 ILE B N 1
ATOM 3194 C CA . ILE B 1 185 ? 1.552 15.242 4.016 1 98.38 185 ILE B CA 1
ATOM 3195 C C . ILE B 1 185 ? 2.627 16.078 4.703 1 98.38 185 ILE B C 1
ATOM 3197 O O . ILE B 1 185 ? 3.816 15.945 4.41 1 98.38 185 ILE B O 1
ATOM 3201 N N . HIS B 1 186 ? 2.264 16.938 5.676 1 98.38 186 HIS B N 1
ATOM 3202 C CA . HIS B 1 186 ? 3.254 17.672 6.453 1 98.38 186 HIS B CA 1
ATOM 3203 C C . HIS B 1 186 ? 4.141 16.734 7.254 1 98.38 186 HIS B C 1
ATOM 3205 O O . HIS B 1 186 ? 5.363 16.891 7.285 1 98.38 186 HIS B O 1
ATOM 3211 N N . PHE B 1 187 ? 3.557 15.781 7.883 1 97.31 187 PHE B N 1
ATOM 3212 C CA . PHE B 1 187 ? 4.273 14.75 8.625 1 97.31 187 PHE B CA 1
ATOM 3213 C C . PHE B 1 187 ? 5.199 13.969 7.703 1 97.31 187 PHE B C 1
ATOM 3215 O O . PHE B 1 187 ? 6.391 13.82 7.988 1 97.31 187 PHE B O 1
ATOM 3222 N N . PHE B 1 188 ? 4.688 13.5 6.531 1 98.25 188 PHE B N 1
ATOM 3223 C CA . PHE B 1 188 ? 5.48 12.719 5.594 1 98.25 188 PHE B CA 1
ATOM 3224 C C . PHE B 1 188 ? 6.652 13.531 5.062 1 98.25 188 PHE B C 1
ATOM 3226 O O . PHE B 1 188 ? 7.773 13.023 4.969 1 98.25 188 PHE B O 1
ATOM 3233 N N . ALA B 1 189 ? 6.352 14.773 4.73 1 98.81 189 ALA B N 1
ATOM 3234 C CA . ALA B 1 189 ? 7.406 15.641 4.215 1 98.81 189 ALA B CA 1
ATOM 3235 C C . ALA B 1 189 ? 8.531 15.805 5.238 1 98.81 189 ALA B C 1
ATOM 3237 O O . ALA B 1 189 ? 9.711 15.766 4.883 1 98.81 189 ALA B O 1
ATOM 3238 N N . THR B 1 190 ? 8.156 15.992 6.453 1 98.56 190 THR B N 1
ATOM 3239 C CA . THR B 1 190 ? 9.133 16.141 7.527 1 98.56 190 THR B CA 1
ATOM 3240 C C . THR B 1 190 ? 9.945 14.867 7.707 1 98.56 190 THR B C 1
ATOM 3242 O O . THR B 1 190 ? 11.172 14.914 7.84 1 98.56 190 THR B O 1
ATOM 3245 N N . LEU B 1 191 ? 9.258 13.789 7.719 1 98.38 191 LEU B N 1
ATOM 3246 C CA . LEU B 1 191 ? 9.891 12.477 7.84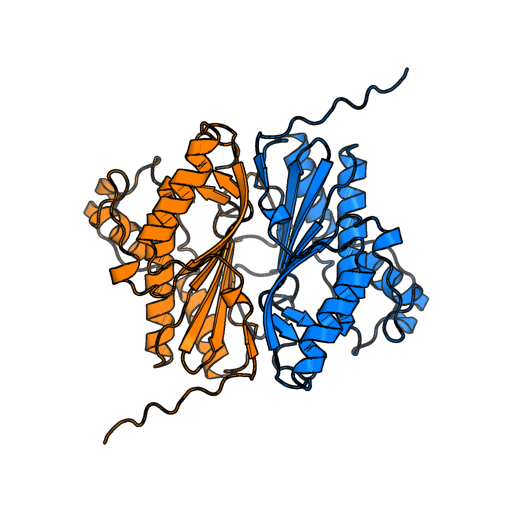8 1 98.38 191 LEU B CA 1
ATOM 3247 C C . LEU B 1 191 ? 10.867 12.234 6.699 1 98.38 191 LEU B C 1
ATOM 3249 O O . LEU B 1 191 ? 12.016 11.852 6.93 1 98.38 191 LEU B O 1
ATOM 3253 N N . ILE B 1 192 ? 10.445 12.461 5.473 1 98.81 192 ILE B N 1
ATOM 3254 C CA . ILE B 1 192 ? 11.266 12.273 4.277 1 98.81 192 ILE B CA 1
ATOM 3255 C C . ILE B 1 192 ? 12.5 13.164 4.352 1 98.81 192 ILE B C 1
ATOM 3257 O O . ILE B 1 192 ? 13.617 12.719 4.066 1 98.81 192 ILE B O 1
ATOM 3261 N N . ASP B 1 193 ? 12.289 14.414 4.746 1 98.81 193 ASP B N 1
ATOM 3262 C CA . ASP B 1 193 ? 13.398 15.352 4.883 1 98.81 193 ASP B CA 1
ATOM 3263 C C . ASP B 1 193 ? 14.414 14.859 5.91 1 98.81 193 ASP B C 1
ATOM 3265 O O . ASP B 1 193 ? 15.625 14.938 5.688 1 98.81 193 ASP B O 1
ATOM 3269 N N . HIS B 1 194 ? 13.891 14.391 7.004 1 98.5 194 HIS B N 1
ATOM 3270 C CA . HIS B 1 194 ? 14.75 13.867 8.055 1 98.5 194 HIS B CA 1
ATOM 3271 C C . HIS B 1 194 ? 15.609 12.719 7.539 1 98.5 194 HIS B C 1
ATOM 3273 O O . HIS B 1 194 ? 16.828 12.695 7.758 1 98.5 194 HIS B O 1
ATOM 3279 N N . VAL B 1 195 ? 15.008 11.781 6.844 1 98.5 195 VAL B N 1
ATOM 3280 C CA . VAL B 1 195 ? 15.727 10.633 6.289 1 98.5 195 VAL B CA 1
ATOM 3281 C C . VAL B 1 195 ? 16.766 11.117 5.277 1 98.5 195 VAL B C 1
ATOM 3283 O O . VAL B 1 195 ? 17.906 10.664 5.297 1 98.5 195 VAL B O 1
ATOM 3286 N N . ALA B 1 196 ? 16.391 12.008 4.406 1 98.62 196 ALA B N 1
ATOM 3287 C CA . ALA B 1 196 ? 17.281 12.531 3.375 1 98.62 196 ALA B CA 1
ATOM 3288 C C . ALA B 1 196 ? 18.5 13.195 3.996 1 98.62 196 ALA B C 1
ATOM 3290 O O . ALA B 1 196 ? 19.625 12.992 3.533 1 98.62 196 ALA B O 1
ATOM 3291 N N . LYS B 1 197 ? 18.312 13.977 5.016 1 98.25 197 LYS B N 1
ATOM 3292 C CA . LYS B 1 197 ? 19.406 14.664 5.703 1 98.25 197 LYS B CA 1
ATOM 3293 C C . LYS B 1 197 ? 20.391 13.656 6.309 1 98.25 197 LYS B C 1
ATOM 3295 O O . LYS B 1 197 ? 21.594 13.82 6.195 1 98.25 197 LYS B O 1
ATOM 3300 N N . GLU B 1 198 ? 19.812 12.672 6.945 1 97.75 198 GLU B N 1
ATOM 3301 C CA . GLU B 1 198 ? 20.641 11.648 7.559 1 97.75 198 GLU B CA 1
ATOM 3302 C C . GLU B 1 198 ? 21.469 10.914 6.508 1 97.75 198 GLU B C 1
ATOM 3304 O O . GLU B 1 198 ? 22.594 10.484 6.777 1 97.75 198 GLU B O 1
ATOM 3309 N N . LEU B 1 199 ? 20.922 10.727 5.32 1 97.44 199 LEU B N 1
ATOM 3310 C CA . LEU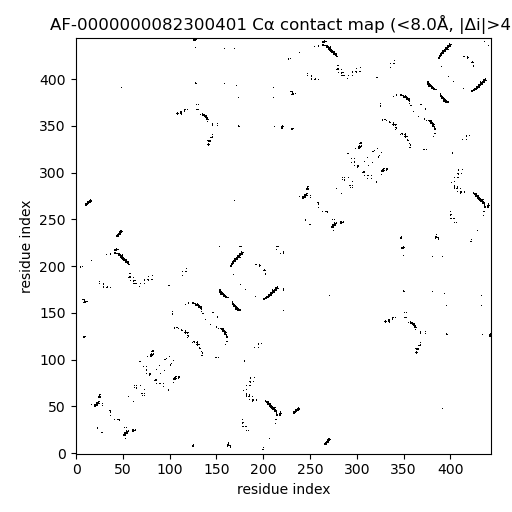 B 1 199 ? 21.609 10.031 4.23 1 97.44 199 LEU B CA 1
ATOM 3311 C C . LEU B 1 199 ? 22.469 11 3.432 1 97.44 199 LEU B C 1
ATOM 3313 O O . LEU B 1 199 ? 23.266 10.578 2.59 1 97.44 199 LEU B O 1
ATOM 3317 N N . ASN B 1 200 ? 22.281 12.281 3.654 1 97.19 200 ASN B N 1
ATOM 3318 C CA . ASN B 1 200 ? 22.969 13.352 2.938 1 97.19 200 ASN B CA 1
ATOM 3319 C C . ASN B 1 200 ? 22.688 13.305 1.441 1 97.19 200 ASN B C 1
ATOM 3321 O O . ASN B 1 200 ? 23.609 13.312 0.622 1 97.19 200 ASN B O 1
ATOM 3325 N N . VAL B 1 201 ? 21.469 13.203 1.053 1 97.5 201 VAL B N 1
ATOM 3326 C CA . VAL B 1 201 ? 20.984 13.25 -0.327 1 97.5 201 VAL B CA 1
ATOM 3327 C C . VAL B 1 201 ? 19.812 14.211 -0.439 1 97.5 201 VAL B C 1
ATOM 3329 O O . VAL B 1 201 ? 19.094 14.438 0.538 1 97.5 201 VAL B O 1
ATOM 3332 N N . PRO B 1 202 ? 19.625 14.805 -1.608 1 97.94 202 PRO B N 1
ATOM 3333 C CA . PRO B 1 202 ? 18.453 15.656 -1.777 1 97.94 202 PRO B CA 1
ATOM 3334 C C . PRO B 1 202 ? 17.141 14.867 -1.843 1 97.94 202 PRO B C 1
ATOM 3336 O O . PRO B 1 202 ? 17.156 13.68 -2.166 1 97.94 202 PRO B O 1
ATOM 3339 N N . VAL B 1 203 ? 16.078 15.539 -1.54 1 98.5 203 VAL B N 1
ATOM 3340 C CA . VAL B 1 203 ? 14.742 14.953 -1.621 1 98.5 203 VAL B CA 1
ATOM 3341 C C . VAL B 1 203 ? 14.227 15.031 -3.057 1 98.5 203 VAL B C 1
ATOM 3343 O O . VAL B 1 203 ? 14.398 16.047 -3.729 1 98.5 203 VAL B O 1
ATOM 3346 N N . GLY B 1 204 ? 13.688 13.945 -3.572 1 98.38 204 GLY B N 1
ATOM 3347 C CA . GLY B 1 204 ? 13.016 13.922 -4.859 1 98.38 204 GLY B CA 1
ATOM 3348 C C . GLY B 1 204 ? 11.5 13.953 -4.742 1 98.38 204 GLY B C 1
ATOM 3349 O O . GLY B 1 204 ? 10.961 14.406 -3.729 1 98.38 204 GLY B O 1
ATOM 3350 N N . GLU B 1 205 ? 10.812 13.523 -5.773 1 98.5 205 GLU B N 1
ATOM 3351 C CA . GLU B 1 205 ? 9.359 13.594 -5.832 1 98.5 205 GLU B CA 1
ATOM 3352 C C . GLU B 1 205 ? 8.719 12.586 -4.875 1 98.5 205 GLU B C 1
ATOM 3354 O O . GLU B 1 205 ? 9.375 11.633 -4.445 1 98.5 205 GLU B O 1
ATOM 3359 N N . TYR B 1 206 ? 7.508 12.867 -4.504 1 98.88 206 TYR B N 1
ATOM 3360 C CA . TYR B 1 206 ? 6.688 12.008 -3.656 1 98.88 206 TYR B CA 1
ATOM 3361 C C . TYR B 1 206 ? 5.461 11.516 -4.41 1 98.88 206 TYR B C 1
ATOM 3363 O O . TYR B 1 206 ? 4.75 12.297 -5.039 1 98.88 206 TYR B O 1
ATOM 3371 N N . THR B 1 207 ? 5.289 10.195 -4.434 1 98.88 207 THR B N 1
ATOM 3372 C CA . THR B 1 207 ? 4.117 9.57 -5.031 1 98.88 207 THR B CA 1
ATOM 3373 C C . THR B 1 207 ? 3.1 9.188 -3.957 1 98.88 207 THR B C 1
ATOM 3375 O O . THR B 1 207 ? 3.441 8.523 -2.98 1 98.88 207 THR B O 1
ATOM 3378 N N . HIS B 1 208 ? 1.855 9.594 -4.098 1 98.81 208 HIS B N 1
ATOM 3379 C CA . HIS B 1 208 ? 0.791 9.359 -3.131 1 98.81 208 HIS B CA 1
ATOM 3380 C C . HIS B 1 208 ? -0.287 8.445 -3.703 1 98.81 208 HIS B C 1
ATOM 3382 O O . HIS B 1 208 ? -1.13 8.891 -4.488 1 98.81 208 HIS B O 1
ATOM 3388 N N . TRP B 1 209 ? -0.279 7.195 -3.33 1 98.81 209 TRP B N 1
ATOM 3389 C CA . TRP B 1 209 ? -1.327 6.254 -3.713 1 98.81 209 TRP B CA 1
ATOM 3390 C C . TRP B 1 209 ? -2.418 6.191 -2.648 1 98.81 209 TRP B C 1
ATOM 3392 O O . TRP B 1 209 ? -2.129 6.012 -1.464 1 98.81 209 TRP B O 1
ATOM 3402 N N . ILE B 1 210 ? -3.68 6.293 -3.096 1 98.56 210 ILE B N 1
ATOM 3403 C CA . ILE B 1 210 ? -4.82 6.246 -2.188 1 98.56 210 ILE B CA 1
ATOM 3404 C C . ILE B 1 210 ? -5.863 5.266 -2.723 1 98.56 210 ILE B C 1
ATOM 3406 O O . ILE B 1 210 ? -6.359 5.43 -3.842 1 98.56 210 ILE B O 1
ATOM 3410 N N . THR B 1 211 ? -6.258 4.289 -1.91 1 98.38 211 THR B N 1
ATOM 3411 C CA . THR B 1 211 ? -7.277 3.34 -2.346 1 98.38 211 THR B CA 1
ATOM 3412 C C . THR B 1 211 ? -8.672 3.951 -2.23 1 98.38 211 THR B C 1
ATOM 3414 O O . THR B 1 211 ? -9.523 3.742 -3.1 1 98.38 211 THR B O 1
ATOM 3417 N N . ASN B 1 212 ? -8.914 4.738 -1.105 1 97.38 212 ASN B N 1
ATOM 3418 C CA . ASN B 1 212 ? -10.195 5.398 -0.879 1 97.38 212 ASN B CA 1
ATOM 3419 C C . ASN B 1 212 ? -10.008 6.855 -0.473 1 97.38 212 ASN B C 1
ATOM 3421 O O . ASN B 1 212 ? -9.227 7.16 0.426 1 97.38 212 ASN B O 1
ATOM 3425 N N . VAL B 1 213 ? -10.664 7.77 -1.129 1 97.25 213 VAL B N 1
ATOM 3426 C CA . VAL B 1 213 ? -10.641 9.18 -0.767 1 97.25 213 VAL B CA 1
ATOM 3427 C C . VAL B 1 213 ? -12.055 9.656 -0.423 1 97.25 213 VAL B C 1
ATOM 3429 O O . VAL B 1 213 ? -12.992 9.422 -1.182 1 97.25 213 VAL B O 1
ATOM 3432 N N . CYS B 1 214 ? -12.195 10.211 0.685 1 95.75 214 CYS B N 1
ATOM 3433 C CA . CYS B 1 214 ? -13.461 10.836 1.053 1 95.75 214 CYS B CA 1
ATOM 3434 C C . CYS B 1 214 ? -13.266 12.312 1.388 1 95.75 214 CYS B C 1
ATOM 3436 O O . CYS B 1 214 ? -12.133 12.773 1.538 1 95.75 214 CYS B O 1
ATOM 3438 N N . LEU B 1 215 ? -14.281 12.969 1.49 1 93.62 215 LEU B N 1
ATOM 3439 C CA . LEU B 1 215 ? -14.195 14.406 1.741 1 93.62 215 LEU B CA 1
ATOM 3440 C C . LEU B 1 215 ? -13.922 14.68 3.217 1 93.62 215 LEU B C 1
ATOM 3442 O O . LEU B 1 215 ? -13.031 15.469 3.551 1 93.62 215 LEU B O 1
ATOM 3446 N N . ASP B 1 216 ? -14.789 14 3.992 1 86.75 216 ASP B N 1
ATOM 3447 C CA . ASP B 1 216 ? -14.695 14.273 5.422 1 86.75 216 ASP B CA 1
ATOM 3448 C C . ASP B 1 216 ? -15.07 13.039 6.246 1 86.75 216 ASP B C 1
ATOM 3450 O O . ASP B 1 216 ? -15.141 11.93 5.715 1 86.75 216 ASP B O 1
ATOM 3454 N N . ARG B 1 217 ? -15.266 13.18 7.496 1 81.44 217 ARG B N 1
ATOM 3455 C CA . ARG B 1 217 ? -15.375 12.078 8.453 1 81.44 217 ARG B CA 1
ATOM 3456 C C . ARG B 1 217 ? -16.766 11.461 8.414 1 81.44 217 ARG B C 1
ATOM 3458 O O . ARG B 1 217 ? -17.062 10.516 9.156 1 81.44 217 ARG B O 1
ATOM 3465 N N . SER B 1 218 ? -17.562 11.867 7.469 1 84.88 218 SER B N 1
ATOM 3466 C CA . SER B 1 218 ? -18.906 11.32 7.379 1 84.88 218 SER B CA 1
ATOM 3467 C C . SER B 1 218 ? -18.906 9.977 6.656 1 84.88 218 SER B C 1
ATOM 3469 O O . SER B 1 218 ? -19.891 9.234 6.73 1 84.88 218 SER B O 1
ATOM 3471 N N . ALA B 1 219 ? -17.844 9.703 5.996 1 85.5 219 ALA B N 1
ATOM 3472 C CA . ALA B 1 219 ? -17.766 8.43 5.289 1 85.5 219 ALA B CA 1
ATOM 3473 C C . ALA B 1 219 ? -17.484 7.281 6.254 1 85.5 219 ALA B C 1
ATOM 3475 O O . ALA B 1 219 ? -16.688 7.422 7.18 1 85.5 219 ALA B O 1
ATOM 3476 N N . THR B 1 220 ? -18.109 6.219 6.004 1 87.38 220 THR B N 1
ATOM 3477 C CA . THR B 1 220 ? -17.875 5.035 6.828 1 87.38 220 THR B CA 1
ATOM 3478 C C . THR B 1 220 ? -16.391 4.672 6.848 1 87.38 220 THR B C 1
ATOM 3480 O O . THR B 1 220 ? -15.734 4.672 5.805 1 87.38 220 THR B O 1
ATOM 3483 N N . SER B 1 221 ? -15.891 4.371 8.07 1 79.81 221 SER B N 1
ATOM 3484 C CA . SER B 1 221 ? -14.531 3.9 8.312 1 79.81 221 SER B CA 1
ATOM 3485 C C . SER B 1 221 ? -13.516 5.008 8.078 1 79.81 221 SER B C 1
ATOM 3487 O O . SER B 1 221 ? -12.344 4.734 7.824 1 79.81 221 SER B O 1
ATOM 3489 N N . CYS B 1 222 ? -13.977 6.234 7.984 1 81.5 222 CYS B N 1
ATOM 3490 C CA . CYS B 1 222 ? -13.008 7.316 7.965 1 81.5 222 CYS B CA 1
ATOM 3491 C C . CYS B 1 222 ? -12.484 7.605 9.367 1 81.5 222 CYS B C 1
ATOM 3493 O O . CYS B 1 222 ? -13.242 7.562 10.336 1 81.5 222 CYS B O 1
#